Protein 7QPB (pdb70)

Secondary structure (DSSP, 8-state):
---HHHHHHH-EEETT--TT-HHHHHHHHHHHT--HHHHHHHHHHHHS-SSPPTT-GGGG--EEEE-SSS-SSPPEEETTTTEEEE---SSHHHHHHHHHHHHH--/---HHHHHHH-EEETT--TTSHHHHHHHHHHHT--HHHHHHHHHHHHS-SSPPTT-GGGG--EEEE-SSS-SSPPEEEGGGTEEEE---S-HHHHHHHHHHHHHH-/---HHHHHHH-EEETT--TT-HHHHHHHHHHHT--HHHHHHHHHHHHS-SSPPTT-GGGG--EEE---SS-SSPPEEEGGGTEEE----S-HHHHHHHHHHHHS--/--HHHHHHT-EEETT--TTSHHHHHHHHHHHT--HHHHHHHHHHHSS-SS--TT-GGGG--EEE--SSS-SSPPEEEGGGTEEE----SSHHHHHHHHHHHHT-/---HHHHH-/---HHHHH-

InterPro domains:
  IPR000569 HECT domain [PF00632] (576-874)
  IPR000569 HECT domain [PS50237] (547-875)
  IPR000569 HECT domain [SM00119] (545-875)
  IPR000569 HECT domain [cd00078] (523-873)
  IPR017134 Ubiquitin-protein ligase E3A [PIRSF037201] (8-875)
  IPR032353 Ubiquitin-protein ligase E3A, N-terminal zinc-binding domain [PF16558] (29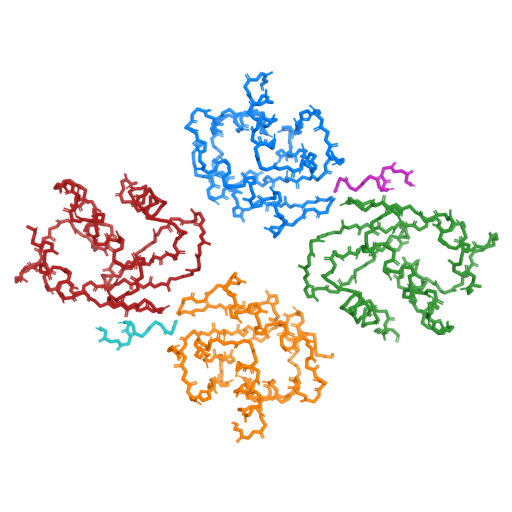-83)
  IPR035983 HECT, E3 ligase catalytic domain [SSF56204] (521-868)
  IPR042556 Ubiquitin-protein ligase E3A, N-terminal zinc-binding domain superfamily [G3DSA:6.10.130.10] (24-87)
  IPR044611 Ubiquitin-protein ligase E3A/B/C-like [PTHR45700] (105-874)

B-factor: mean 52.79, std 11.31, range [24.96, 97.98]

Organism: Homo sapiens (NCBI:txid9606)

Solvent-accessible surface area: 22764 Å² total

Sequence (440 aa):
NLDFQALEETTEYDGGYTRDSVLIREFWEIVHSFTDEQKRLFLQFTTGTDRAPVGGLGKLKMIIAKNGPDTERLPTSHTCFNVLLLPEYSSKKEKLKERLLKAITYANLDFQALEETTEYDGGYTRDSVLIREFWEIVHSFTDEQKRLFLQFTTGTDRAPVGGLGKLKMIIAKNGPDTERLPTSHTCFNVLLLPEYSSKEKLKERLLKAITYANLDFQALEETTEYDGGYTRDSVLIREFWEIVHSFTDEQKRLFLQFTTGTDRAPVGGLGKLKMIIAKNGPDTERLPTSHTCFNVLLLPEYSSKEKLKERLLKAITYALDFQALEETTEYDGGYTRDSVLIREFWEIVHSFTDEQKRLFLQFTTGTDRAPVGGLGKLKMIIAKNGPDTERLPTSHTCFNVLLLPEYSSKEKLKERLLKAITYGFWRYVYQKGFWRYVYQK

Structure (mmCIF, N/CA/C/O backbone):
data_7QPB
#
_entry.id   7QPB
#
_cell.length_a   149.910
_cell.length_b   59.050
_cell.length_c   67.300
_cell.angle_alpha   90.00
_cell.angle_beta   95.47
_cell.angle_gamma   90.00
#
_symmetry.space_group_name_H-M   'C 1 2 1'
#
loop_
_entity.id
_entity.type
_entity.pdbx_description
1 polymer 'Isoform I of Ubiquitin-protein ligase E3A'
2 polymer 'hybrid foldamer-peptide macrocycle'
3 water water
#
loop_
_atom_site.group_PDB
_atom_site.id
_atom_site.type_symbol
_atom_site.label_atom_id
_atom_site.label_alt_id
_atom_site.label_comp_id
_atom_site.label_asym_id
_atom_site.label_entity_id
_atom_site.label_seq_id
_atom_site.pdbx_PDB_ins_code
_atom_site.Cartn_x
_atom_site.Cartn_y
_atom_site.Cartn_z
_atom_site.occupancy
_atom_site.B_iso_or_equiv
_atom_site.auth_seq_id
_atom_site.auth_comp_id
_atom_site.auth_asym_id
_atom_site.auth_atom_id
_atom_site.pdbx_PDB_model_num
ATOM 1 N N . ASN A 1 3 ? 18.685 6.310 40.060 1.00 66.80 741 ASN A N 1
ATOM 2 C CA . ASN A 1 3 ? 19.155 4.969 39.731 1.00 71.88 741 ASN A CA 1
ATOM 3 C C . ASN A 1 3 ? 19.374 4.816 38.227 1.00 62.87 741 ASN A C 1
ATOM 4 O O . ASN A 1 3 ? 19.429 5.803 37.494 1.00 63.72 741 ASN A O 1
ATOM 9 N N . LEU A 1 4 ? 19.498 3.568 37.773 1.00 65.21 742 LEU A N 1
ATOM 10 C CA . LEU A 1 4 ? 19.769 3.265 36.374 1.00 57.50 742 LEU A CA 1
ATOM 11 C C . LEU A 1 4 ? 18.743 2.318 35.770 1.00 58.63 742 LEU A C 1
ATOM 12 O O . LEU A 1 4 ? 18.920 1.876 34.627 1.00 67.56 742 LEU A O 1
ATOM 17 N N . ASP A 1 5 ? 17.680 1.987 36.504 1.00 53.12 743 ASP A N 1
ATOM 18 C CA . ASP A 1 5 ? 16.632 1.100 36.000 1.00 57.04 743 ASP A CA 1
ATOM 19 C C . ASP A 1 5 ? 15.735 1.904 35.063 1.00 48.14 743 ASP A C 1
ATOM 20 O O . ASP A 1 5 ? 14.628 2.327 35.406 1.00 54.56 743 ASP A O 1
ATOM 25 N N . PHE A 1 6 ? 16.236 2.118 33.847 1.00 45.85 744 PHE A N 1
ATOM 26 C CA . PHE A 1 6 ? 15.511 2.897 32.853 1.00 49.89 744 PHE A CA 1
ATOM 27 C C . PHE A 1 6 ? 14.456 2.084 32.118 1.00 50.14 744 PHE A C 1
ATOM 28 O O . PHE A 1 6 ? 13.642 2.670 31.394 1.00 41.47 744 PHE A O 1
ATOM 36 N N . GLN A 1 7 ? 14.452 0.760 32.279 1.00 45.33 745 GLN A N 1
ATOM 37 C CA . GLN A 1 7 ? 13.352 -0.036 31.747 1.00 49.68 745 GLN A CA 1
ATOM 38 C C . GLN A 1 7 ? 12.065 0.233 32.516 1.00 46.16 745 GLN A C 1
ATOM 39 O O . GLN A 1 7 ? 10.995 0.375 31.914 1.00 47.47 745 GLN A O 1
ATOM 45 N N . ALA A 1 8 ? 12.150 0.310 33.847 1.00 48.95 746 ALA A N 1
ATOM 46 C CA . ALA A 1 8 ? 10.975 0.643 34.646 1.00 49.81 746 ALA A CA 1
ATOM 47 C C . ALA A 1 8 ? 10.486 2.054 34.343 1.00 48.21 746 ALA A C 1
ATOM 48 O O . ALA A 1 8 ? 9.279 2.321 34.373 1.00 55.36 746 ALA A O 1
ATOM 50 N N . LEU A 1 9 ? 11.411 2.972 34.052 1.00 50.89 747 LEU A N 1
ATOM 51 C CA . LEU A 1 9 ? 11.022 4.314 33.631 1.00 46.79 747 LEU A CA 1
ATOM 52 C C . LEU A 1 9 ? 10.245 4.272 32.322 1.00 38.12 747 LEU A C 1
ATOM 53 O O . LEU A 1 9 ? 9.231 4.964 32.166 1.00 42.52 747 LEU A O 1
ATOM 58 N N . GLU A 1 10 ? 10.705 3.454 31.372 1.00 39.22 748 GLU A N 1
ATOM 59 C CA . GLU A 1 10 ? 10.033 3.333 30.084 1.00 42.12 748 GLU A CA 1
ATOM 60 C C . GLU A 1 10 ? 8.673 2.659 30.215 1.00 47.07 748 GLU A C 1
ATOM 61 O O . GLU A 1 10 ? 7.759 2.950 29.434 1.00 50.34 748 GLU A O 1
ATOM 67 N N . GLU A 1 11 ? 8.513 1.777 31.204 1.00 45.17 749 GLU A N 1
ATOM 68 C CA . GLU A 1 11 ? 7.272 1.021 31.334 1.00 43.68 749 GLU A CA 1
ATOM 69 C C . GLU A 1 11 ? 6.110 1.895 31.792 1.00 48.54 749 GLU A C 1
ATOM 70 O O . GLU A 1 11 ? 4.951 1.579 31.500 1.00 51.81 749 GLU A O 1
ATOM 72 N N . THR A 1 12 ? 6.387 2.984 32.507 1.00 50.69 750 THR A N 1
ATOM 73 C CA . THR A 1 12 ? 5.342 3.863 33.014 1.00 44.58 750 THR A CA 1
ATOM 74 C C . THR A 1 12 ? 5.327 5.227 32.338 1.00 46.79 750 THR A C 1
ATOM 75 O O . THR A 1 12 ? 4.545 6.095 32.741 1.00 41.75 750 THR A O 1
ATOM 79 N N . THR A 1 13 ? 6.160 5.438 31.323 1.00 43.83 751 THR A N 1
ATOM 80 C CA . THR A 1 13 ? 6.191 6.717 30.628 1.00 37.34 751 THR A CA 1
ATOM 81 C C . THR A 1 13 ? 4.928 6.895 29.793 1.00 43.32 751 THR A C 1
ATOM 82 O O . THR A 1 13 ? 4.420 5.942 29.196 1.00 41.13 751 THR A O 1
ATOM 86 N N . GLU A 1 14 ? 4.408 8.121 29.772 1.00 47.12 752 GLU A N 1
ATOM 87 C CA . GLU A 1 14 ? 3.245 8.473 28.972 1.00 50.13 752 GLU A CA 1
ATOM 88 C C . GLU A 1 14 ? 3.624 9.526 27.937 1.00 42.80 752 GLU A C 1
ATOM 89 O O . GLU A 1 14 ? 4.605 10.257 28.089 1.00 36.86 752 GLU A O 1
ATOM 95 N N . TYR A 1 15 ? 2.828 9.594 26.873 1.00 48.80 753 TYR A N 1
ATOM 96 C CA . TYR A 1 15 ? 3.157 10.398 25.706 1.00 44.59 753 TYR A CA 1
ATOM 97 C C . TYR A 1 15 ? 1.976 11.283 25.339 1.00 43.97 753 TYR A C 1
ATOM 98 O O . TYR A 1 15 ? 0.818 10.904 25.543 1.00 41.72 753 TYR A O 1
ATOM 107 N N . ASP A 1 16 ? 2.275 12.463 24.797 1.00 45.78 754 ASP A N 1
ATOM 108 C CA . ASP A 1 16 ? 1.251 13.453 24.498 1.00 43.20 754 ASP A CA 1
ATOM 109 C C . ASP A 1 16 ? 1.695 14.290 23.305 1.00 43.57 754 ASP A C 1
ATOM 110 O O . ASP A 1 16 ? 2.820 14.165 22.813 1.00 40.65 754 ASP A O 1
ATOM 115 N N . GLY A 1 17 ? 0.791 15.151 22.841 1.00 42.64 755 GLY A N 1
ATOM 116 C CA . GLY A 1 17 ? 1.111 16.082 21.777 1.00 35.50 755 GLY A CA 1
ATOM 117 C C . GLY A 1 17 ? 1.256 15.461 20.409 1.00 34.79 755 GLY A C 1
ATOM 118 O O . GLY A 1 17 ? 1.687 16.140 19.473 1.00 35.84 755 GLY A O 1
ATOM 119 N N . GLY A 1 18 ? 0.901 14.190 20.258 1.00 41.93 756 GLY A N 1
ATOM 120 C CA . GLY A 1 18 ? 1.079 13.475 19.007 1.00 36.39 756 GLY A CA 1
ATOM 121 C C . GLY A 1 18 ? 2.035 12.305 19.084 1.00 43.10 756 GLY A C 1
ATOM 122 O O . GLY A 1 18 ? 2.106 11.519 18.127 1.00 47.96 756 GLY A O 1
ATOM 123 N N . TYR A 1 19 ? 2.780 12.158 20.176 1.00 42.49 757 TYR A N 1
ATOM 124 C CA . TYR A 1 19 ? 3.634 10.996 20.367 1.00 42.99 757 TYR A CA 1
ATOM 125 C C . TYR A 1 19 ? 2.827 9.824 20.910 1.00 41.73 757 TYR A C 1
ATOM 126 O O . TYR A 1 19 ? 1.843 10.000 21.634 1.00 45.14 757 TYR A O 1
ATOM 135 N N . THR A 1 20 ? 3.253 8.616 20.546 1.00 41.18 758 THR A N 1
ATOM 136 C CA . THR A 1 20 ? 2.846 7.396 21.230 1.00 42.11 758 THR A CA 1
ATOM 137 C C . THR A 1 20 ? 4.082 6.522 21.397 1.00 40.25 758 THR A C 1
ATOM 138 O O . THR A 1 20 ? 5.192 6.899 21.007 1.00 42.51 758 THR A O 1
ATOM 142 N N . ARG A 1 21 ? 3.886 5.339 21.979 1.00 41.74 759 ARG A N 1
ATOM 143 C CA . ARG A 1 21 ? 4.993 4.408 22.161 1.00 39.86 759 ARG A CA 1
ATOM 144 C C . ARG A 1 21 ? 5.525 3.874 20.838 1.00 41.51 759 ARG A C 1
ATOM 145 O O . ARG A 1 21 ? 6.636 3.336 20.803 1.00 40.80 759 ARG A O 1
ATOM 153 N N . ASP A 1 22 ? 4.764 4.010 19.755 1.00 46.91 760 ASP A N 1
ATOM 154 C CA . ASP A 1 22 ? 5.166 3.504 18.451 1.00 40.29 760 ASP A CA 1
ATOM 155 C C . ASP A 1 22 ? 5.713 4.585 17.531 1.00 49.10 760 ASP A C 1
ATOM 156 O O . ASP A 1 22 ? 6.031 4.289 16.375 1.00 47.31 760 ASP A O 1
ATOM 161 N N . SER A 1 23 ? 5.825 5.823 18.005 1.00 37.78 761 SER A N 1
ATOM 162 C CA . SER A 1 23 ? 6.433 6.869 17.196 1.00 40.67 761 SER A CA 1
ATOM 163 C C . SER A 1 23 ? 7.904 6.556 16.958 1.00 42.84 761 SER A C 1
ATOM 164 O O . SER A 1 23 ? 8.587 6.007 17.827 1.00 44.94 761 SER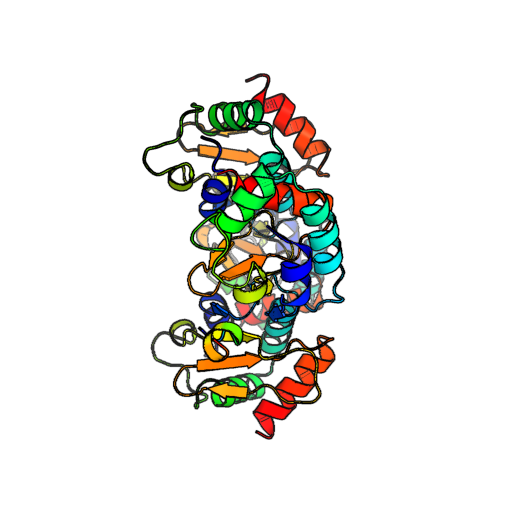 A O 1
ATOM 167 N N . VAL A 1 24 ? 8.390 6.901 15.764 1.00 46.65 762 VAL A N 1
ATOM 168 C CA . VAL A 1 24 ? 9.768 6.578 15.397 1.00 49.57 762 VAL A CA 1
ATOM 169 C C . VAL A 1 24 ? 10.748 7.280 16.331 1.00 46.43 762 VAL A C 1
ATOM 170 O O . VAL A 1 24 ? 11.690 6.666 16.847 1.00 52.71 762 VAL A O 1
ATOM 174 N N . LEU A 1 25 ? 10.531 8.575 16.577 1.00 41.11 763 LEU A N 1
ATOM 175 C CA . LEU A 1 25 ? 11.433 9.328 17.444 1.00 47.72 763 LEU A CA 1
ATOM 176 C C . LEU A 1 25 ? 11.377 8.841 18.886 1.00 49.71 763 LEU A C 1
ATOM 177 O O . LEU A 1 25 ? 12.367 8.964 19.619 1.00 47.91 763 LEU A O 1
ATOM 182 N N . ILE A 1 26 ? 10.238 8.293 19.313 1.00 38.37 764 ILE A N 1
ATOM 183 C CA . ILE A 1 26 ? 10.120 7.807 20.683 1.00 43.39 764 ILE A CA 1
ATOM 184 C C . ILE A 1 26 ? 10.938 6.537 20.874 1.00 40.97 764 ILE A C 1
ATOM 185 O O . ILE A 1 26 ? 11.656 6.389 21.872 1.00 46.50 764 ILE A O 1
ATOM 190 N N . ARG A 1 27 ? 10.846 5.600 19.926 1.00 41.92 765 ARG A N 1
ATOM 191 C CA . ARG A 1 27 ? 11.672 4.400 20.002 1.00 43.22 765 ARG A CA 1
ATOM 192 C C . ARG A 1 27 ? 13.150 4.728 19.833 1.00 46.44 765 ARG A C 1
ATOM 193 O O . ARG A 1 27 ? 14.002 4.066 20.434 1.00 44.42 765 ARG A O 1
ATOM 201 N N . GLU A 1 28 ? 13.475 5.744 19.029 1.00 37.03 766 GLU A N 1
ATOM 202 C CA . GLU A 1 28 ? 14.861 6.192 18.932 1.00 45.20 766 GLU A CA 1
ATOM 203 C C . GLU A 1 28 ? 15.326 6.822 20.239 1.00 42.94 766 GLU A C 1
ATOM 204 O O . GLU A 1 28 ? 16.487 6.661 20.632 1.00 50.62 766 GLU A O 1
ATOM 210 N N . PHE A 1 29 ? 14.434 7.545 20.921 1.00 45.52 767 PHE A N 1
ATOM 211 C CA . PHE A 1 29 ? 14.764 8.109 22.227 1.00 45.80 767 PHE A CA 1
ATOM 212 C C . PHE A 1 29 ? 15.179 7.017 23.203 1.00 44.95 767 PHE A C 1
ATOM 213 O O . PHE A 1 29 ? 16.195 7.138 23.899 1.00 41.56 767 PHE A O 1
ATOM 221 N N . TRP A 1 30 ? 14.399 5.935 23.265 1.00 42.83 768 TRP A N 1
ATOM 222 C CA . TRP A 1 30 ? 14.664 4.887 24.241 1.00 46.66 768 TRP A CA 1
ATOM 223 C C . TRP A 1 30 ? 15.921 4.100 23.901 1.00 44.91 768 TRP A C 1
ATOM 224 O O . TRP A 1 30 ? 16.632 3.658 24.808 1.00 42.76 768 TRP A O 1
ATOM 235 N N . GLU A 1 31 ? 16.215 3.919 22.612 1.00 41.12 769 GLU A N 1
ATOM 236 C CA . GLU A 1 31 ? 17.497 3.333 22.235 1.00 49.84 769 GLU A CA 1
ATOM 237 C C . GLU A 1 31 ? 18.654 4.198 22.720 1.00 47.26 769 GLU A C 1
ATOM 238 O O . GLU A 1 31 ? 19.674 3.680 23.190 1.00 52.45 769 GLU A O 1
ATOM 244 N N . ILE A 1 32 ? 18.505 5.521 22.631 1.00 50.41 770 ILE A N 1
ATOM 245 C CA . ILE A 1 32 ? 19.590 6.425 23.005 1.00 46.77 770 ILE A CA 1
ATOM 246 C C . ILE A 1 32 ? 19.837 6.376 24.509 1.00 52.89 770 ILE A C 1
ATOM 247 O O . ILE A 1 32 ? 20.973 6.199 24.964 1.00 56.10 770 ILE A O 1
ATOM 252 N N . VAL A 1 33 ? 18.774 6.530 25.304 1.00 45.60 771 VAL A N 1
ATOM 253 C CA . VAL A 1 33 ? 18.943 6.614 26.752 1.00 45.51 771 VAL A CA 1
ATOM 254 C C . VAL A 1 33 ? 19.285 5.254 27.348 1.00 40.87 771 VAL A C 1
ATOM 255 O O . VAL A 1 33 ? 19.918 5.178 28.408 1.00 49.36 771 VAL A O 1
ATOM 259 N N . HIS A 1 34 ? 18.868 4.162 26.702 1.00 53.07 772 HIS A N 1
ATOM 260 C CA . HIS A 1 34 ? 19.261 2.845 27.190 1.00 54.45 772 HIS A CA 1
ATOM 261 C C . HIS A 1 34 ? 20.735 2.566 26.936 1.00 55.40 772 HIS A C 1
ATOM 262 O O . HIS A 1 34 ? 21.325 1.734 27.633 1.00 55.75 772 HIS A O 1
ATOM 269 N N . SER A 1 35 ? 21.337 3.242 25.961 1.00 51.86 773 SER A N 1
ATOM 270 C CA . SER A 1 35 ? 22.773 3.182 25.738 1.00 53.60 773 SER A CA 1
ATOM 271 C C . SER A 1 35 ? 23.526 4.277 26.480 1.00 55.25 773 SER A C 1
ATOM 272 O O . SER A 1 35 ? 24.747 4.383 26.327 1.00 52.20 773 SER A O 1
ATOM 275 N N . PHE A 1 36 ? 22.828 5.096 27.265 1.00 53.05 774 PHE A N 1
ATOM 276 C CA . PHE A 1 36 ? 23.484 6.129 28.053 1.00 48.21 774 PHE A CA 1
ATOM 277 C C . PHE A 1 36 ? 24.448 5.502 29.052 1.00 47.46 774 PHE A C 1
ATOM 278 O O . PHE A 1 36 ? 24.209 4.412 29.579 1.00 58.42 774 PHE A O 1
ATOM 286 N N . THR A 1 37 ? 25.548 6.202 29.312 1.00 43.29 775 THR A N 1
ATOM 287 C CA . THR A 1 37 ? 26.405 5.826 30.421 1.00 47.96 775 THR A CA 1
ATOM 288 C C . THR A 1 37 ? 25.696 6.126 31.741 1.00 48.75 775 THR A C 1
ATOM 289 O O . THR A 1 37 ? 24.672 6.814 31.785 1.00 56.19 775 THR A O 1
ATOM 293 N N . ASP A 1 38 ? 26.250 5.590 32.832 1.00 53.17 776 ASP A N 1
ATOM 294 C CA . ASP A 1 38 ? 25.671 5.846 34.148 1.00 51.26 776 ASP A CA 1
ATOM 295 C C . ASP A 1 38 ? 25.639 7.338 34.451 1.00 58.01 776 ASP A C 1
ATOM 296 O O . ASP A 1 38 ? 24.666 7.844 35.023 1.00 54.77 776 ASP A O 1
ATOM 301 N N . GLU A 1 39 ? 26.695 8.059 34.069 1.00 51.91 777 GLU A N 1
ATOM 302 C CA . GLU A 1 39 ? 26.719 9.503 34.272 1.00 56.13 777 GLU A CA 1
ATOM 303 C C . GLU A 1 39 ? 25.631 10.191 33.457 1.00 47.20 777 GLU A C 1
ATOM 304 O O . GLU A 1 39 ? 24.955 11.101 33.952 1.00 44.73 777 GLU A O 1
ATOM 310 N N . GLN A 1 40 ? 25.441 9.765 32.207 1.00 44.17 778 GLN A N 1
ATOM 311 C CA . GLN A 1 40 ? 24.434 10.392 31.359 1.00 44.37 778 GLN A CA 1
ATOM 312 C C . GLN A 1 40 ? 23.021 10.072 31.830 1.00 45.69 778 GLN A C 1
ATOM 313 O O . GLN A 1 40 ? 22.123 10.910 31.696 1.00 45.07 778 GLN A O 1
ATOM 319 N N . LYS A 1 41 ? 22.804 8.874 32.380 1.00 45.73 779 LYS A N 1
ATOM 320 C CA . LYS A 1 41 ? 21.499 8.556 32.952 1.00 47.98 779 LYS A CA 1
ATOM 321 C C . LYS A 1 41 ? 21.185 9.465 34.134 1.00 52.74 779 LYS A C 1
ATOM 322 O O . LYS A 1 41 ? 20.058 9.958 34.266 1.00 48.16 779 LYS A O 1
ATOM 328 N N . ARG A 1 42 ? 22.169 9.693 35.007 1.00 45.43 780 ARG A N 1
ATOM 329 C CA . ARG A 1 42 ? 21.957 10.578 36.148 1.00 45.49 780 ARG A CA 1
ATOM 330 C C . ARG A 1 42 ? 21.782 12.022 35.698 1.00 45.96 780 ARG A C 1
ATOM 331 O O . ARG A 1 42 ? 20.986 12.767 36.282 1.00 48.39 780 ARG A O 1
ATOM 339 N N . LEU A 1 43 ? 22.520 12.437 34.665 1.00 44.20 781 LEU A N 1
ATOM 340 C CA . LEU A 1 43 ? 22.330 13.776 34.117 1.00 46.52 781 LEU A CA 1
ATOM 341 C C . LEU A 1 43 ? 20.941 13.926 33.510 1.00 48.34 781 LEU A C 1
ATOM 342 O O . LEU A 1 43 ? 20.317 14.988 33.623 1.00 46.85 781 LEU A O 1
ATOM 347 N N . PHE A 1 44 ? 20.440 12.872 32.859 1.00 45.93 782 PHE A N 1
ATOM 348 C CA . PHE A 1 44 ? 19.097 12.928 32.290 1.00 44.04 782 PHE A CA 1
ATOM 349 C C . PHE A 1 44 ? 18.043 13.057 33.381 1.00 39.78 782 PHE A C 1
ATOM 350 O O . PHE A 1 44 ? 17.091 13.833 33.245 1.00 42.08 782 PHE A O 1
ATOM 358 N N . LEU A 1 45 ? 18.191 12.295 34.467 1.00 42.57 783 LEU A N 1
ATOM 359 C CA . LEU A 1 45 ? 17.240 12.386 35.570 1.00 45.00 783 LEU A CA 1
ATOM 360 C C . LEU A 1 45 ? 17.254 13.779 36.187 1.00 45.61 783 LEU A C 1
ATOM 361 O O . LEU A 1 45 ? 16.198 14.372 36.437 1.00 42.63 783 LEU A O 1
ATOM 366 N N . GLN A 1 46 ? 18.451 14.318 36.436 1.00 41.71 784 GLN A N 1
ATOM 367 C CA . GLN A 1 46 ? 18.563 15.661 36.997 1.00 42.45 784 GLN A CA 1
ATOM 368 C C . GLN A 1 46 ? 17.961 16.708 36.069 1.00 46.52 784 GLN A C 1
ATOM 369 O O . GLN A 1 46 ? 17.405 17.709 36.537 1.00 44.68 784 GLN A O 1
ATOM 375 N N . PHE A 1 47 ? 18.053 16.492 34.756 1.00 41.13 785 PHE A N 1
ATOM 376 C CA . PHE A 1 47 ? 17.492 17.437 33.798 1.00 40.43 785 PHE A CA 1
ATOM 377 C C . PHE A 1 47 ? 15.977 17.324 33.702 1.00 46.86 785 PHE A C 1
ATOM 378 O O . PHE A 1 47 ? 15.296 18.336 33.499 1.00 37.18 785 PHE A O 1
ATOM 386 N N . THR A 1 48 ? 15.437 16.115 33.836 1.00 48.20 786 THR A N 1
ATOM 387 C CA . THR A 1 48 ? 14.019 15.869 33.615 1.00 40.57 786 THR A CA 1
ATOM 388 C C . THR A 1 48 ? 13.196 15.897 34.895 1.00 44.22 786 THR A C 1
ATOM 389 O O . THR A 1 48 ? 12.024 16.286 34.856 1.00 45.71 786 THR A O 1
ATOM 393 N N . THR A 1 49 ? 13.780 15.508 36.028 1.00 44.38 787 THR A N 1
ATOM 394 C CA . THR A 1 49 ? 13.054 15.429 37.285 1.00 43.30 787 THR A CA 1
ATOM 395 C C . THR A 1 49 ? 13.577 16.370 38.360 1.00 42.45 787 THR A C 1
ATOM 396 O O . THR A 1 49 ? 12.956 16.466 39.424 1.00 49.82 787 THR A O 1
ATOM 400 N N . GLY A 1 50 ? 14.685 17.067 38.119 1.00 50.91 788 GLY A N 1
ATOM 401 C CA . GLY A 1 50 ? 15.288 17.918 39.120 1.00 44.80 788 GLY A CA 1
ATOM 402 C C . GLY A 1 50 ? 16.262 17.220 40.042 1.00 47.50 788 GLY A C 1
ATOM 403 O O . GLY A 1 50 ? 16.945 17.896 40.819 1.00 60.19 788 GLY A O 1
ATOM 404 N N . THR A 1 51 ? 16.351 15.895 39.980 1.00 49.04 789 THR A N 1
ATOM 405 C CA . THR A 1 51 ? 17.250 15.144 40.841 1.00 49.26 789 THR A CA 1
ATOM 406 C C . THR A 1 51 ? 17.706 13.893 40.108 1.00 52.44 789 THR A C 1
ATOM 407 O O . THR A 1 51 ? 17.022 13.400 39.207 1.00 44.05 789 THR A O 1
ATOM 411 N N . ASP A 1 52 ? 18.875 13.390 40.493 1.00 55.79 790 ASP A N 1
ATOM 412 C CA . ASP A 1 52 ? 19.395 12.145 39.946 1.00 57.23 790 ASP A CA 1
ATOM 413 C C . ASP A 1 52 ? 19.145 10.956 40.861 1.00 61.12 790 ASP A C 1
ATOM 414 O O . ASP A 1 52 ? 19.562 9.841 40.536 1.00 62.41 790 ASP A O 1
ATOM 419 N N . ARG A 1 53 ? 18.478 11.167 41.992 1.00 59.01 791 ARG A N 1
ATOM 420 C CA . ARG A 1 53 ? 18.155 10.081 42.905 1.00 65.17 791 ARG A CA 1
ATOM 421 C C . ARG A 1 53 ? 16.861 9.403 42.478 1.00 67.06 791 ARG A C 1
ATOM 422 O O . ARG A 1 53 ? 15.928 10.055 42.000 1.00 59.95 791 ARG A O 1
ATOM 430 N N . ALA A 1 54 ? 16.811 8.090 42.653 1.00 63.29 792 ALA A N 1
ATOM 431 C CA . ALA A 1 54 ? 15.598 7.366 42.307 1.00 53.50 792 ALA A CA 1
ATOM 432 C C . ALA A 1 54 ? 14.564 7.515 43.420 1.00 61.18 792 ALA A C 1
ATOM 433 O O . ALA A 1 54 ? 14.921 7.539 44.600 1.00 56.15 792 ALA A O 1
ATOM 435 N N . PRO A 1 55 ? 13.285 7.621 43.076 1.00 60.49 793 PRO A N 1
ATOM 436 C CA . PRO A 1 55 ? 12.252 7.680 44.112 1.00 51.74 793 PRO A CA 1
ATOM 437 C C . PRO A 1 55 ? 12.111 6.340 44.812 1.00 57.56 793 PRO A C 1
ATOM 438 O O . PRO A 1 55 ? 12.611 5.309 44.356 1.00 56.93 793 PRO A O 1
ATOM 442 N N . VAL A 1 56 ? 11.426 6.372 45.955 1.00 58.63 794 VAL A N 1
ATOM 443 C CA . VAL A 1 56 ? 11.079 5.135 46.644 1.00 64.89 794 VAL A CA 1
ATOM 444 C C . VAL A 1 56 ? 10.130 4.343 45.759 1.00 62.40 794 VAL A C 1
ATOM 445 O O . VAL A 1 56 ? 9.020 4.796 45.451 1.00 59.95 794 VAL A O 1
ATOM 449 N N . GLY A 1 57 ? 10.573 3.162 45.335 1.00 62.56 795 GLY A N 1
ATOM 450 C CA . GLY A 1 57 ? 9.834 2.350 44.397 1.00 52.07 795 GLY A CA 1
ATOM 451 C C . GLY A 1 57 ? 10.400 2.312 42.994 1.00 50.12 795 GLY A C 1
ATOM 452 O O . GLY A 1 57 ? 9.772 1.719 42.110 1.00 52.53 795 GLY A O 1
ATOM 453 N N . GLY A 1 58 ? 11.555 2.928 42.760 1.00 54.89 796 GLY A N 1
ATOM 454 C CA . GLY A 1 58 ? 12.189 2.904 41.460 1.00 48.44 796 GLY A CA 1
ATOM 455 C C . GLY A 1 58 ? 11.737 4.036 40.554 1.00 43.85 796 GLY A C 1
ATOM 456 O O . GLY A 1 58 ? 10.822 4.806 40.856 1.00 43.78 796 GLY A O 1
ATOM 457 N N . LEU A 1 59 ? 12.404 4.122 39.400 1.00 42.11 797 LEU A N 1
ATOM 458 C CA . LEU A 1 59 ? 12.122 5.183 38.441 1.00 43.95 797 LEU A CA 1
ATOM 459 C C . LEU A 1 59 ? 10.726 5.077 37.843 1.00 48.98 797 LEU A C 1
ATOM 460 O O . LEU A 1 59 ? 10.237 6.056 37.270 1.00 44.42 797 LEU A O 1
ATOM 465 N N . GLY A 1 60 ? 10.077 3.915 37.953 1.00 45.31 798 GLY A N 1
ATOM 466 C CA . GLY A 1 60 ? 8.726 3.784 37.437 1.00 42.03 798 GLY A CA 1
ATOM 467 C C . GLY A 1 60 ? 7.735 4.695 38.132 1.00 49.68 798 GLY A C 1
ATOM 468 O O . GLY A 1 60 ? 6.712 5.067 37.548 1.00 51.66 798 GLY A O 1
ATOM 469 N N . LYS A 1 61 ? 8.020 5.070 39.381 1.00 49.99 799 LYS A N 1
ATOM 470 C CA . LYS A 1 61 ? 7.155 5.981 40.121 1.00 51.56 799 LYS A CA 1
ATOM 471 C C . LYS A 1 61 ? 7.274 7.424 39.651 1.00 48.59 799 LYS A C 1
ATOM 472 O O . LYS A 1 61 ? 6.464 8.259 40.068 1.00 46.67 799 LYS A O 1
ATOM 478 N N . LEU A 1 62 ? 8.261 7.736 38.807 1.00 44.18 800 LEU A N 1
ATOM 479 C CA . LEU A 1 62 ? 8.409 9.100 38.314 1.00 49.96 800 LEU A CA 1
ATOM 480 C C . LEU A 1 62 ? 7.227 9.522 37.452 1.00 49.33 800 LEU A C 1
ATOM 481 O O . LEU A 1 62 ? 6.857 10.702 37.447 1.00 53.31 800 LEU A O 1
ATOM 486 N N . LYS A 1 63 ? 6.628 8.582 36.720 1.00 47.85 801 LYS A N 1
ATOM 487 C CA . LYS A 1 63 ? 5.526 8.870 35.803 1.00 41.30 801 LYS A CA 1
ATOM 488 C C . LYS A 1 63 ? 5.928 9.934 34.781 1.00 45.24 801 LYS A C 1
ATOM 489 O O . LYS A 1 63 ? 5.255 10.951 34.607 1.00 43.26 801 LYS A O 1
ATOM 495 N N . MET A 1 64 ? 7.046 9.688 34.101 1.00 47.45 802 MET A N 1
ATOM 496 C CA . MET A 1 64 ? 7.554 10.644 33.128 1.00 47.66 802 MET A CA 1
ATOM 497 C C . MET A 1 64 ? 6.579 10.799 31.967 1.00 39.87 802 MET A C 1
ATOM 498 O O . MET A 1 64 ? 5.896 9.854 31.565 1.00 45.90 802 MET A O 1
ATOM 503 N N . ILE A 1 65 ? 6.509 12.017 31.436 1.00 34.64 803 ILE A N 1
ATOM 504 C CA . ILE A 1 65 ? 5.710 12.328 30.258 1.00 41.68 803 ILE A CA 1
ATOM 505 C C . ILE A 1 65 ? 6.632 12.927 29.207 1.00 32.76 803 ILE A C 1
ATOM 506 O O . ILE A 1 65 ? 7.404 13.845 29.504 1.00 30.68 803 ILE A O 1
ATOM 511 N N . ILE A 1 66 ? 6.560 12.399 27.990 1.00 36.03 804 ILE A N 1
ATOM 512 C CA . ILE A 1 66 ? 7.251 12.964 26.837 1.00 38.48 804 ILE A CA 1
ATOM 513 C C . ILE A 1 66 ? 6.188 13.568 25.930 1.00 40.51 804 ILE A C 1
ATOM 514 O O . ILE A 1 66 ? 5.387 12.844 25.327 1.00 40.02 804 ILE A O 1
ATOM 519 N N . ALA A 1 67 ? 6.174 14.894 25.839 1.00 43.69 805 ALA A N 1
ATOM 520 C CA . ALA A 1 67 ? 5.225 15.616 25.008 1.00 41.91 805 ALA A CA 1
ATOM 521 C C . ALA A 1 67 ? 5.945 16.253 23.827 1.00 38.33 805 ALA A C 1
ATOM 522 O O . ALA A 1 67 ? 7.104 16.664 23.935 1.00 40.67 805 ALA A O 1
ATOM 524 N N . LYS A 1 68 ? 5.253 16.326 22.693 1.00 41.12 806 LYS A N 1
ATOM 525 C CA . LYS A 1 68 ? 5.835 16.922 21.500 1.00 41.68 806 LYS A CA 1
ATOM 526 C C . LYS A 1 68 ? 5.823 18.441 21.617 1.00 42.79 806 LYS A C 1
ATOM 527 O O . LYS A 1 68 ? 4.772 19.048 21.843 1.00 44.19 806 LYS A O 1
ATOM 533 N N . ASN A 1 69 ? 6.992 19.050 21.456 1.00 43.26 807 ASN A N 1
ATOM 534 C CA . ASN A 1 69 ? 7.179 20.486 21.642 1.00 41.61 807 ASN A CA 1
ATOM 535 C C . ASN A 1 69 ? 7.688 21.094 20.336 1.00 46.67 807 ASN A C 1
ATOM 536 O O . ASN A 1 69 ? 8.859 21.469 20.223 1.00 45.04 807 ASN A O 1
ATOM 541 N N . GLY A 1 70 ? 6.803 21.194 19.348 1.00 37.38 808 GLY A N 1
ATOM 542 C CA . GLY A 1 70 ? 7.131 21.833 18.097 1.00 42.08 808 GLY A CA 1
ATOM 543 C C . GLY A 1 70 ? 7.800 20.900 17.107 1.00 55.01 808 GLY A C 1
ATOM 544 O O . GLY A 1 70 ? 8.122 19.748 17.415 1.00 43.80 808 GLY A O 1
ATOM 545 N N . PRO A 1 71 ? 8.021 21.390 15.884 1.00 44.99 809 PRO A N 1
ATOM 546 C CA . PRO A 1 71 ? 8.640 20.549 14.850 1.00 46.61 809 PRO A CA 1
ATOM 547 C C . PRO A 1 71 ? 10.157 20.521 14.951 1.00 49.63 809 PRO A C 1
ATOM 548 O O . PRO A 1 71 ? 10.726 20.967 15.953 1.00 46.79 809 PRO A O 1
ATOM 552 N N . ASP A 1 72 ? 10.816 19.998 13.914 1.00 50.52 810 ASP A N 1
ATOM 553 C CA . ASP A 1 72 ? 12.273 19.941 13.891 1.00 49.44 810 ASP A CA 1
ATOM 554 C C . ASP A 1 72 ? 12.869 21.331 14.063 1.00 47.05 810 ASP A C 1
ATOM 555 O O . ASP A 1 72 ? 12.369 22.315 13.512 1.00 46.67 810 ASP A O 1
ATOM 560 N N . THR A 1 73 ? 13.946 21.399 14.837 1.00 46.74 811 THR A N 1
ATOM 561 C CA . THR A 1 73 ? 14.570 22.661 15.208 1.00 43.49 811 THR A CA 1
ATOM 562 C C . THR A 1 73 ? 15.949 22.344 15.764 1.00 43.73 811 THR A C 1
ATOM 563 O O . THR A 1 73 ? 16.270 21.190 16.060 1.00 43.19 811 THR A O 1
ATOM 567 N N . GLU A 1 74 ? 16.769 23.383 15.887 1.00 51.98 812 GLU A N 1
ATOM 568 C CA . GLU A 1 74 ? 18.049 23.277 16.569 1.00 58.47 812 GLU A CA 1
ATOM 569 C C . GLU A 1 74 ? 17.960 23.713 18.024 1.00 54.06 812 GLU A C 1
ATOM 570 O O . GLU A 1 74 ? 18.975 23.701 18.727 1.00 55.42 812 GLU A O 1
ATOM 576 N N . ARG A 1 75 ? 16.773 24.101 18.484 1.00 45.63 813 ARG A N 1
ATOM 577 C CA . ARG A 1 75 ? 16.558 24.333 19.903 1.00 49.99 813 ARG A CA 1
ATOM 578 C C . ARG A 1 75 ? 16.686 23.024 20.671 1.00 50.71 813 ARG A C 1
ATOM 579 O O . ARG A 1 75 ? 16.488 21.934 20.128 1.00 45.30 813 ARG A O 1
ATOM 587 N N . LEU A 1 76 ? 17.018 23.140 21.941 1.00 42.84 814 LEU A N 1
ATOM 588 C CA . LEU A 1 76 ? 17.194 21.973 22.788 1.00 42.46 814 LEU A CA 1
ATOM 589 C C . LEU A 1 76 ? 15.867 21.545 23.395 1.00 45.38 814 LEU A C 1
ATOM 590 O O . LEU A 1 76 ? 14.933 22.345 23.501 1.00 45.20 814 LEU A O 1
ATOM 595 N N . PRO A 1 77 ? 15.743 20.281 23.796 1.00 43.18 815 PRO A N 1
ATOM 596 C CA . PRO A 1 77 ? 14.561 19.880 24.562 1.00 47.05 815 PRO A CA 1
ATOM 597 C C . PRO A 1 77 ? 14.560 20.559 25.921 1.00 45.22 815 PRO A C 1
ATOM 598 O O . PRO A 1 77 ? 15.612 20.850 26.495 1.00 43.94 815 PRO A O 1
ATOM 602 N N . THR A 1 78 ? 13.365 20.829 26.426 1.00 41.86 816 THR A N 1
ATOM 603 C CA . THR A 1 78 ? 13.187 21.425 27.742 1.00 38.81 816 THR A CA 1
ATOM 604 C C . THR A 1 78 ? 12.464 20.436 28.649 1.00 41.16 816 THR A C 1
ATOM 605 O O . THR A 1 78 ? 12.150 19.309 28.257 1.00 37.52 816 THR A O 1
ATOM 609 N N . SER A 1 79 ? 12.200 20.867 29.878 1.00 38.41 817 SER A N 1
ATOM 610 C CA . SER A 1 79 ? 11.530 19.995 30.828 1.00 37.10 817 SER A CA 1
ATOM 611 C C . SER A 1 79 ? 10.848 20.835 31.893 1.00 39.24 817 SER A C 1
ATOM 612 O O . SER A 1 79 ? 11.234 21.977 32.158 1.00 38.81 817 SER A O 1
ATOM 615 N N . HIS A 1 80 ? 9.885 20.238 32.549 1.00 39.66 818 HIS A N 1
ATOM 616 C CA . HIS A 1 80 ? 9.243 20.835 33.686 1.00 35.69 818 HIS A CA 1
ATOM 617 C C . HIS A 1 80 ? 9.584 19.833 34.754 1.00 40.40 818 HIS A C 1
ATOM 618 O O . HIS A 1 80 ? 8.971 18.835 34.850 1.00 45.56 818 HIS A O 1
ATOM 625 N N . THR A 1 81 ? 10.581 20.114 35.551 1.00 38.30 819 THR A N 1
ATOM 626 C CA . THR A 1 81 ? 11.069 19.188 36.567 1.00 35.16 819 THR A CA 1
ATOM 627 C C . THR A 1 81 ? 10.100 19.024 37.730 1.00 43.76 819 THR A C 1
ATOM 628 O O . THR A 1 81 ? 10.172 18.014 38.438 1.00 41.54 819 THR A O 1
ATOM 632 N N . CYS A 1 82 ? 9.198 19.985 37.949 1.00 35.59 820 CYS A N 1
ATOM 633 C CA . CYS A 1 82 ? 8.203 19.828 39.003 1.00 41.21 820 CYS A CA 1
ATOM 634 C C . CYS A 1 82 ? 7.217 18.710 38.700 1.00 42.67 820 CYS A C 1
ATOM 635 O O . CYS A 1 82 ? 6.517 18.259 39.613 1.00 34.82 820 CYS A O 1
ATOM 638 N N . PHE A 1 83 ? 7.147 18.262 37.446 1.00 36.33 821 PHE A N 1
ATOM 639 C CA . PHE A 1 83 ? 6.161 17.258 37.071 1.00 37.15 821 PHE A CA 1
ATOM 640 C C . PHE A 1 83 ? 6.739 16.179 36.158 1.00 41.80 821 PHE A C 1
ATOM 641 O O . PHE A 1 83 ? 5.971 15.438 35.527 1.00 43.24 821 PHE A O 1
ATOM 649 N N . ASN A 1 84 ? 8.065 16.077 36.071 1.00 43.82 822 ASN A N 1
ATOM 650 C CA . ASN A 1 84 ? 8.731 15.024 35.305 1.00 38.66 822 ASN A CA 1
ATOM 651 C C . ASN A 1 84 ? 8.269 15.012 33.850 1.00 39.80 822 ASN A C 1
ATOM 652 O O . ASN A 1 84 ? 8.056 13.954 33.255 1.00 38.13 822 ASN A O 1
ATOM 657 N N . VAL A 1 85 ? 8.108 16.198 33.275 1.00 39.86 823 VAL A N 1
ATOM 658 C CA . VAL A 1 85 ? 7.647 16.352 31.901 1.00 35.42 823 VAL A CA 1
ATOM 659 C C . VAL A 1 85 ? 8.848 16.675 31.025 1.00 44.03 823 VAL A C 1
ATOM 660 O O . VAL A 1 85 ? 9.561 17.654 31.274 1.00 40.18 823 VAL A O 1
ATOM 664 N N . LEU A 1 86 ? 9.083 15.853 30.007 1.00 41.09 824 LEU A N 1
ATOM 665 C CA . LEU A 1 86 ? 10.110 16.117 29.008 1.00 38.50 824 LEU A CA 1
ATOM 666 C C . LEU A 1 86 ? 9.438 16.680 27.762 1.00 37.21 824 LEU A C 1
ATOM 667 O O . LEU A 1 86 ? 8.579 16.023 27.164 1.00 39.44 824 LEU A O 1
ATOM 672 N N . LEU A 1 87 ? 9.814 17.901 27.390 1.00 38.27 825 LEU A N 1
ATOM 673 C CA . LEU A 1 87 ? 9.314 18.545 26.183 1.00 43.71 825 LEU A CA 1
ATOM 674 C C . LEU A 1 87 ? 10.322 18.313 25.066 1.00 39.32 825 LEU A C 1
ATOM 675 O O . LEU A 1 87 ? 11.469 18.765 25.155 1.00 45.71 825 LEU A O 1
ATOM 680 N N . LEU A 1 88 ? 9.896 17.610 24.024 1.00 35.68 826 LEU A N 1
ATOM 681 C CA . LEU A 1 88 ? 10.806 17.091 23.005 1.00 37.91 826 LEU A CA 1
ATOM 682 C C . LEU A 1 88 ? 10.331 17.493 21.614 1.00 35.28 826 LEU A C 1
ATOM 683 O O . LEU A 1 88 ? 9.286 16.999 21.156 1.00 38.62 826 LEU A O 1
ATOM 688 N N . PRO A 1 89 ? 11.054 18.377 20.921 1.00 39.78 827 PRO A N 1
ATOM 689 C CA . PRO A 1 89 ? 10.725 18.643 19.516 1.00 43.89 827 PRO A CA 1
ATOM 690 C C . PRO A 1 89 ? 10.908 17.392 18.672 1.00 41.58 827 PRO A C 1
ATOM 691 O O . PRO A 1 89 ? 11.677 16.488 19.007 1.00 42.50 827 PRO A O 1
ATOM 695 N N . GLU A 1 90 ? 10.182 17.342 17.555 1.00 40.14 828 GLU A N 1
ATOM 696 C CA . GLU A 1 90 ? 10.267 16.196 16.651 1.00 44.49 828 GLU A CA 1
ATOM 697 C C . GLU A 1 90 ? 11.472 16.388 15.734 1.00 41.42 828 GLU A C 1
ATOM 698 O O . GLU A 1 90 ? 11.369 16.847 14.594 1.00 47.61 828 GLU A O 1
ATOM 704 N N . TYR A 1 91 ? 12.640 16.021 16.254 1.00 43.20 82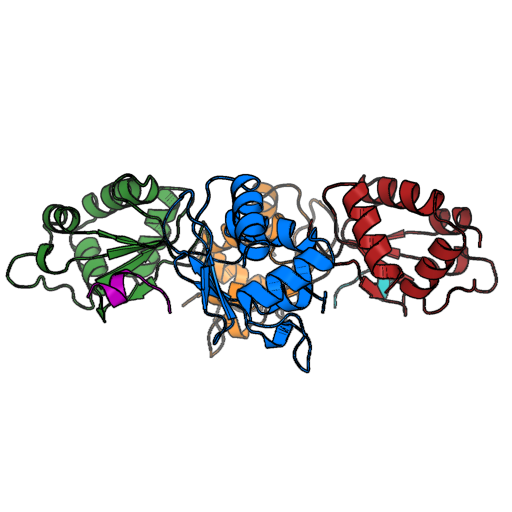9 TYR A N 1
ATOM 705 C CA . TYR A 1 91 ? 13.870 16.110 15.484 1.00 43.90 829 TYR A CA 1
ATOM 706 C C . TYR A 1 91 ? 13.828 15.152 14.295 1.00 49.40 829 TYR A C 1
ATOM 707 O O . TYR A 1 91 ? 13.065 14.183 14.265 1.00 58.24 829 TYR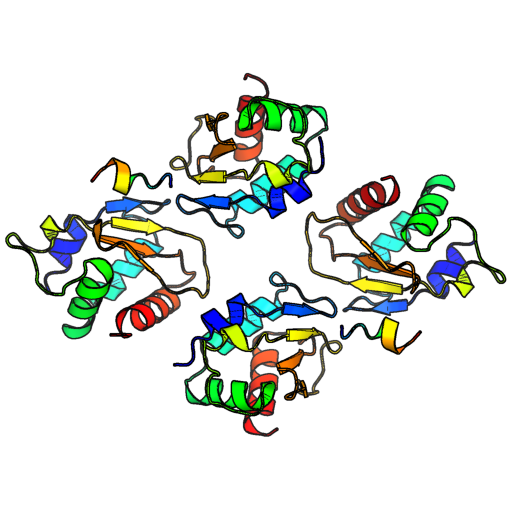 A O 1
ATOM 716 N N . SER A 1 92 ? 14.671 15.438 13.301 1.00 50.42 830 SER A N 1
ATOM 717 C CA . SER A 1 92 ? 14.588 14.748 12.020 1.00 50.13 830 SER A CA 1
ATOM 718 C C . SER A 1 92 ? 15.332 13.418 11.995 1.00 50.28 830 SER A C 1
ATOM 719 O O . SER A 1 92 ? 15.062 12.595 11.113 1.00 54.38 830 SER A O 1
ATOM 722 N N . SER A 1 93 ? 16.247 13.178 12.932 1.00 50.16 831 SER A N 1
ATOM 723 C CA . SER A 1 93 ? 17.011 11.939 12.938 1.00 51.02 831 SER A CA 1
ATOM 724 C C . SER A 1 93 ? 17.342 11.552 14.372 1.00 51.67 831 SER A C 1
ATOM 725 O O . SER A 1 93 ? 17.165 12.335 15.309 1.00 49.03 831 SER A O 1
ATOM 728 N N A LYS A 1 94 ? 17.824 10.316 14.531 0.56 45.30 832 LYS A N 1
ATOM 729 N N B LYS A 1 94 ? 17.835 10.322 14.538 0.44 44.66 832 LYS A N 1
ATOM 730 C CA A LYS A 1 94 ? 18.248 9.848 15.846 0.56 46.95 832 LYS A CA 1
ATOM 731 C CA B LYS A 1 94 ? 18.239 9.862 15.862 0.44 46.05 832 LYS A CA 1
ATOM 732 C C A LYS A 1 94 ? 19.548 10.518 16.272 0.56 46.43 832 LYS A C 1
ATOM 733 C C B LYS A 1 94 ? 19.579 10.452 16.283 0.44 47.06 832 LYS A C 1
ATOM 734 O O A LYS A 1 94 ? 19.731 10.836 17.454 0.56 50.28 832 LYS A O 1
ATOM 735 O O B LYS A 1 94 ? 19.819 10.639 17.481 0.44 50.33 832 LYS A O 1
ATOM 746 N N . GLU A 1 95 ? 20.457 10.749 15.322 1.00 50.97 833 GLU A N 1
ATOM 747 C CA . GLU A 1 95 ? 21.726 11.391 15.646 1.00 52.66 833 GLU A CA 1
ATOM 748 C C . GLU A 1 95 ? 21.510 12.825 16.112 1.00 47.60 833 GLU A C 1
ATOM 749 O O . GLU A 1 95 ? 22.191 13.296 17.031 1.00 42.81 833 GLU A O 1
ATOM 755 N N . LYS A 1 96 ? 20.566 13.534 15.487 1.00 47.44 834 LYS A N 1
ATOM 756 C CA . LYS A 1 96 ? 20.242 14.885 15.930 1.00 44.64 834 LYS A CA 1
ATOM 757 C C . LYS A 1 96 ? 19.592 14.867 17.307 1.00 48.08 834 LYS A C 1
ATOM 758 O O . LYS A 1 96 ? 19.936 15.681 18.172 1.00 45.10 834 LYS A O 1
ATOM 764 N N . LEU A 1 97 ? 18.653 13.944 17.528 1.00 41.69 835 LEU A N 1
ATOM 765 C CA . LEU A 1 97 ? 18.016 13.824 18.836 1.00 42.61 835 LEU A CA 1
ATOM 766 C C . LEU A 1 97 ? 19.042 13.522 19.921 1.00 47.15 835 LEU A C 1
ATOM 767 O O . LEU A 1 97 ? 19.020 14.129 20.998 1.00 49.50 835 LEU A O 1
ATOM 772 N N . LYS A 1 98 ? 19.950 12.580 19.652 1.00 44.05 836 LYS A N 1
ATOM 773 C CA . LYS A 1 98 ? 20.999 12.262 20.616 1.00 44.93 836 LYS A CA 1
ATOM 774 C C . LYS A 1 98 ? 21.875 13.476 20.893 1.00 48.26 836 LYS A C 1
ATOM 775 O O . LYS A 1 98 ? 22.210 13.765 22.048 1.00 50.10 836 LYS A O 1
ATOM 781 N N . GLU A 1 99 ? 22.253 14.203 19.840 1.00 49.48 837 GLU A N 1
ATOM 782 C CA . GLU A 1 99 ? 23.110 15.371 20.014 1.00 50.75 837 GLU A CA 1
ATOM 783 C C . GLU A 1 99 ? 22.400 16.462 20.809 1.00 45.47 837 GLU A C 1
ATOM 784 O O . GLU A 1 99 ? 22.970 17.035 21.744 1.00 47.50 837 GLU A O 1
ATOM 790 N N . ARG A 1 100 ? 21.148 16.764 20.450 1.00 48.88 838 ARG A N 1
ATOM 791 C CA . ARG A 1 100 ? 20.415 17.819 21.145 1.00 46.68 838 ARG A CA 1
ATOM 792 C C . ARG A 1 100 ? 20.143 17.445 22.597 1.00 47.00 838 ARG A C 1
ATOM 793 O O . ARG A 1 100 ? 20.217 18.298 23.490 1.00 43.86 838 ARG A O 1
ATOM 801 N N . LEU A 1 101 ? 19.831 16.172 22.854 1.00 42.63 839 LEU A N 1
ATOM 802 C CA . LEU A 1 101 ? 19.529 15.748 24.217 1.00 42.11 839 LEU A CA 1
ATOM 803 C C . LEU A 1 101 ? 20.782 15.729 25.085 1.00 47.08 839 LEU A C 1
ATOM 804 O O . LEU A 1 101 ? 20.724 16.068 26.273 1.00 45.75 839 LEU A O 1
ATOM 809 N N . LEU A 1 102 ? 21.923 15.335 24.514 1.00 44.85 840 LEU A N 1
ATOM 810 C CA . LEU A 1 102 ? 23.166 15.344 25.279 1.00 48.83 840 LEU A CA 1
ATOM 811 C C . LEU A 1 102 ? 23.592 16.766 25.622 1.00 46.24 840 LEU A C 1
ATOM 812 O O . LEU A 1 102 ? 24.014 17.037 26.751 1.00 48.31 840 LEU A O 1
ATOM 817 N N . LYS A 1 103 ? 23.486 17.687 24.662 1.00 41.26 841 LYS A N 1
ATOM 818 C CA . LYS A 1 103 ? 23.842 19.077 24.931 1.00 54.94 841 LYS A CA 1
ATOM 819 C C . LYS A 1 103 ? 22.927 19.687 25.986 1.00 52.67 841 LYS A C 1
ATOM 820 O O . LYS A 1 103 ? 23.362 20.517 26.793 1.00 50.27 841 LYS A O 1
ATOM 826 N N . ALA A 1 104 ? 21.656 19.283 25.999 1.00 47.92 842 ALA A N 1
ATOM 827 C CA . ALA A 1 104 ? 20.711 19.842 26.959 1.00 48.11 842 ALA A CA 1
ATOM 828 C C . ALA A 1 104 ? 21.013 19.372 28.377 1.00 44.23 842 ALA A C 1
ATOM 829 O O . ALA A 1 104 ? 20.989 20.172 29.319 1.00 51.73 842 ALA A O 1
ATOM 831 N N . ILE A 1 105 ? 21.307 18.082 28.549 1.00 43.88 843 ILE A N 1
ATOM 832 C CA . ILE A 1 105 ? 21.497 17.547 29.893 1.00 46.42 843 ILE A CA 1
ATOM 833 C C . ILE A 1 105 ? 22.907 17.776 30.423 1.00 45.21 843 ILE A C 1
ATOM 834 O O . ILE A 1 105 ? 23.114 17.721 31.641 1.00 43.49 843 ILE A O 1
ATOM 839 N N . THR A 1 106 ? 23.885 18.032 29.551 1.00 43.56 844 THR A N 1
ATOM 840 C CA . THR A 1 106 ? 25.237 18.297 30.030 1.00 57.38 844 THR A CA 1
ATOM 841 C C . THR A 1 106 ? 25.431 19.756 30.416 1.00 61.72 844 THR A C 1
ATOM 842 O O . THR A 1 106 ? 26.206 20.053 31.331 1.00 75.61 844 THR A O 1
ATOM 846 N N . TYR A 1 107 ? 24.741 20.676 29.743 1.00 60.93 845 TYR A N 1
ATOM 847 C CA . TYR A 1 107 ? 24.843 22.099 30.038 1.00 70.31 845 TYR A CA 1
ATOM 848 C C . TYR A 1 107 ? 23.651 22.614 30.835 1.00 62.50 845 TYR A C 1
ATOM 849 O O . TYR A 1 107 ? 23.279 23.784 30.705 1.00 67.95 845 TYR A O 1
ATOM 858 N N . ALA A 1 108 ? 23.046 21.762 31.659 1.00 68.53 846 ALA A N 1
ATOM 859 C CA . ALA A 1 108 ? 21.959 22.169 32.544 1.00 58.21 846 ALA A CA 1
ATOM 860 C C . ALA A 1 108 ? 21.746 21.130 33.638 1.00 60.44 846 ALA A C 1
ATOM 861 O O . ALA A 1 108 ? 20.636 20.633 33.826 1.00 66.43 846 ALA A O 1
ATOM 863 N N . ASN B 1 3 ? -22.138 -3.646 19.372 1.00 84.32 741 ASN B N 1
ATOM 864 C CA . ASN B 1 3 ? -21.598 -4.058 18.082 1.00 80.41 741 ASN B CA 1
ATOM 865 C C . ASN B 1 3 ? -20.405 -4.993 18.260 1.00 80.90 741 ASN B C 1
ATOM 866 O O . ASN B 1 3 ? -20.283 -5.672 19.280 1.00 78.10 741 ASN B O 1
ATOM 868 N N . LEU B 1 4 ? -19.530 -5.023 17.260 1.00 80.71 742 LEU B N 1
ATOM 869 C CA . LEU B 1 4 ? -18.343 -5.873 17.270 1.00 66.59 742 LEU B CA 1
ATOM 870 C C . LEU B 1 4 ? -17.094 -5.011 17.429 1.00 67.19 742 LEU B C 1
ATOM 871 O O . LEU B 1 4 ? -16.244 -4.931 16.541 1.00 69.80 742 LEU B O 1
ATOM 876 N N . ASP B 1 5 ? -16.973 -4.370 18.592 1.00 63.56 743 ASP B N 1
ATOM 877 C CA . ASP B 1 5 ? -15.804 -3.532 18.826 1.00 62.59 743 ASP B CA 1
ATOM 878 C C . ASP B 1 5 ? -14.549 -4.393 18.873 1.00 56.84 743 ASP B C 1
ATOM 879 O O . ASP B 1 5 ? -14.113 -4.818 19.948 1.00 59.15 743 ASP B O 1
ATOM 884 N N . PHE B 1 6 ? -13.970 -4.661 17.700 1.00 48.84 744 PHE B N 1
ATOM 885 C CA . PHE B 1 6 ? -12.741 -5.439 17.637 1.00 54.39 744 PHE B CA 1
ATOM 886 C C . PHE B 1 6 ? -11.541 -4.654 18.145 1.00 62.04 744 PHE B C 1
ATOM 887 O O . PHE B 1 6 ? -10.525 -5.263 18.499 1.00 54.52 744 PHE B O 1
ATOM 895 N N . GLN B 1 7 ? -11.631 -3.322 18.182 1.00 55.58 745 GLN B N 1
ATOM 896 C CA . GLN B 1 7 ? -10.587 -2.538 18.832 1.00 54.97 745 GLN B CA 1
ATOM 897 C C . GLN B 1 7 ? -10.601 -2.762 20.338 1.00 53.10 745 GLN B C 1
ATOM 898 O O . GLN B 1 7 ? -9.543 -2.791 20.976 1.00 51.06 745 GLN B O 1
ATOM 904 N N . ALA B 1 8 ? -11.791 -2.928 20.922 1.00 53.77 746 ALA B N 1
ATOM 905 C CA . ALA B 1 8 ? -11.879 -3.274 22.336 1.00 54.81 746 ALA B CA 1
ATOM 906 C C . ALA B 1 8 ? -11.362 -4.682 22.598 1.00 51.65 746 ALA B C 1
ATOM 907 O O . ALA B 1 8 ? -10.882 -4.970 23.700 1.00 49.59 746 ALA B O 1
ATOM 909 N N . LEU B 1 9 ? -11.458 -5.568 21.605 1.00 49.54 747 LEU B N 1
ATOM 910 C CA . LEU B 1 9 ? -10.875 -6.899 21.734 1.00 54.75 747 LEU B CA 1
ATOM 911 C C . LEU B 1 9 ? -9.353 -6.830 21.711 1.00 50.78 747 LEU B C 1
ATOM 912 O O . LEU B 1 9 ? -8.677 -7.511 22.490 1.00 50.25 747 LEU B O 1
ATOM 917 N N . GLU B 1 10 ? -8.799 -6.006 20.818 1.00 54.17 748 GLU B N 1
ATOM 918 C CA . GLU B 1 10 ? -7.349 -5.873 20.724 1.00 56.03 748 GLU B CA 1
ATOM 919 C C . GLU B 1 10 ? -6.763 -5.266 21.992 1.00 56.77 748 GLU B C 1
ATOM 920 O O . GLU B 1 10 ? -5.649 -5.617 22.400 1.00 59.40 748 GLU B O 1
ATOM 926 N N . GLU B 1 11 ? -7.505 -4.361 22.636 1.00 52.78 749 GLU B N 1
ATOM 927 C CA . GLU B 1 11 ? -6.977 -3.659 23.802 1.00 50.48 749 GLU B CA 1
ATOM 928 C C . GLU B 1 11 ? -6.705 -4.602 24.967 1.00 46.40 749 GLU B C 1
ATOM 929 O O . GLU B 1 11 ? -5.779 -4.365 25.751 1.00 55.99 749 GLU B O 1
ATOM 935 N N . THR B 1 12 ? -7.490 -5.668 25.102 1.00 53.51 750 THR B N 1
ATOM 936 C CA . THR B 1 12 ? -7.357 -6.587 26.224 1.00 45.49 750 THR B CA 1
ATOM 937 C C . THR B 1 12 ? -6.768 -7.935 25.834 1.00 47.18 750 THR B C 1
ATOM 938 O O . THR B 1 12 ? -6.689 -8.828 26.684 1.00 42.01 750 THR B O 1
ATOM 942 N N . THR B 1 13 ? -6.351 -8.111 24.584 1.00 45.97 751 THR B N 1
ATOM 943 C CA . THR B 1 13 ? -5.791 -9.387 24.159 1.00 43.30 751 THR B CA 1
ATOM 944 C C . THR B 1 13 ? -4.375 -9.553 24.698 1.00 45.02 751 THR B C 1
ATOM 945 O O . THR B 1 13 ? -3.549 -8.641 24.598 1.00 47.65 751 THR B O 1
ATOM 949 N N . GLU B 1 14 ? -4.102 -10.717 25.281 1.00 52.35 752 GLU B N 1
ATOM 950 C CA . GLU B 1 14 ? -2.780 -11.071 25.772 1.00 46.14 752 GLU B CA 1
ATOM 951 C C . GLU B 1 14 ? -2.147 -12.110 24.856 1.00 45.97 752 GLU B C 1
ATOM 952 O O . GLU B 1 14 ? -2.818 -12.744 24.038 1.00 43.42 752 GLU B O 1
ATOM 958 N N . TYR B 1 15 ? -0.836 -12.280 25.007 1.00 41.90 753 TYR B N 1
ATOM 959 C CA . TYR B 1 15 ? -0.057 -13.112 24.105 1.00 47.39 753 TYR B CA 1
ATOM 960 C C . TYR B 1 15 ? 0.903 -13.985 24.899 1.00 46.78 753 TYR B C 1
ATOM 961 O O . TYR B 1 15 ? 1.404 -13.587 25.954 1.00 44.76 753 TYR B O 1
ATOM 970 N N . ASP B 1 16 ? 1.154 -15.182 24.374 1.00 47.57 754 ASP B N 1
ATOM 971 C CA . ASP B 1 16 ? 1.947 -16.180 25.075 1.00 43.97 754 ASP B CA 1
ATOM 972 C C . ASP B 1 16 ? 2.695 -17.029 24.057 1.00 42.23 754 ASP B C 1
ATOM 973 O O . ASP B 1 16 ? 2.423 -16.985 22.855 1.00 45.07 754 ASP B O 1
ATOM 978 N N . GLY B 1 17 ? 3.649 -17.812 24.559 1.00 44.25 755 GLY B N 1
ATOM 979 C CA . GLY B 1 17 ? 4.387 -18.729 23.715 1.00 40.97 755 GLY B CA 1
ATOM 980 C C . GLY B 1 17 ? 5.421 -18.088 22.823 1.00 44.44 755 GLY B C 1
ATOM 981 O O . GLY B 1 17 ? 5.903 -18.732 21.888 1.00 43.83 755 GLY B O 1
ATOM 982 N N . GLY B 1 18 ? 5.787 -16.838 23.087 1.00 42.09 756 GLY B N 1
ATOM 983 C CA . GLY B 1 18 ? 6.742 -16.117 22.265 1.00 48.22 756 GLY B CA 1
ATOM 984 C C . GLY B 1 18 ? 6.175 -14.902 21.564 1.00 48.59 756 GLY B C 1
ATOM 985 O O . GLY B 1 18 ? 6.954 -14.080 21.057 1.00 51.16 756 GLY B O 1
ATOM 986 N N . TYR B 1 19 ? 4.855 -14.753 21.511 1.00 49.97 757 TYR B N 1
ATOM 987 C CA . TYR B 1 19 ? 4.241 -13.582 20.910 1.00 44.23 757 TYR B CA 1
ATOM 988 C C . TYR B 1 19 ? 4.248 -12.409 21.882 1.00 42.50 757 TYR B C 1
ATOM 989 O O . TYR B 1 19 ? 4.140 -12.579 23.100 1.00 43.59 757 TYR B O 1
ATOM 998 N N . THR B 1 20 ? 4.385 -11.208 21.326 1.00 51.01 758 THR B N 1
ATOM 999 C CA . THR B 1 20 ? 4.094 -9.959 22.015 1.00 45.94 758 THR B CA 1
ATOM 1000 C C . THR B 1 20 ? 3.263 -9.096 21.075 1.00 44.08 758 THR B C 1
ATOM 1001 O O . THR B 1 20 ? 2.985 -9.480 19.935 1.00 45.96 758 THR B O 1
ATOM 1005 N N . ARG B 1 21 ? 2.862 -7.914 21.547 1.00 50.75 759 ARG B N 1
ATOM 1006 C CA . ARG B 1 21 ? 2.116 -7.015 20.675 1.00 49.02 759 ARG B CA 1
ATOM 1007 C C . ARG B 1 21 ? 2.977 -6.456 19.549 1.00 49.95 759 ARG B C 1
ATOM 1008 O O . ARG B 1 21 ? 2.433 -5.895 18.591 1.00 58.63 759 ARG B O 1
ATOM 1016 N N . ASP B 1 22 ? 4.299 -6.613 19.633 1.00 45.06 760 ASP B N 1
ATOM 1017 C CA . ASP B 1 22 ? 5.218 -6.101 18.627 1.00 51.28 760 ASP B CA 1
ATOM 1018 C C . ASP B 1 22 ? 5.611 -7.135 17.578 1.00 52.08 760 ASP B C 1
ATOM 1019 O O . ASP B 1 22 ? 6.299 -6.780 16.614 1.00 53.00 760 ASP B O 1
ATOM 1024 N N . SER B 1 23 ? 5.206 -8.394 17.737 1.00 50.94 761 SER B N 1
ATOM 1025 C CA . SER B 1 23 ? 5.530 -9.412 16.745 1.00 52.09 761 SER B CA 1
ATOM 1026 C C . SER B 1 23 ? 4.860 -9.090 15.415 1.00 49.97 761 SER B C 1
ATOM 1027 O O . SER B 1 23 ? 3.737 -8.579 15.376 1.00 56.59 761 SER B O 1
ATOM 1030 N N . VAL B 1 24 ? 5.558 -9.391 14.315 1.00 51.24 762 VAL B N 1
ATOM 1031 C CA . VAL B 1 24 ? 5.046 -9.032 12.994 1.00 55.47 762 VAL B CA 1
ATOM 1032 C C . VAL B 1 24 ? 3.757 -9.787 12.690 1.00 57.82 762 VAL B C 1
ATOM 1033 O O . VAL B 1 24 ? 2.861 -9.264 12.018 1.00 58.73 762 VAL B O 1
ATOM 1037 N N . LEU B 1 25 ? 3.634 -11.020 13.188 1.00 61.67 763 LEU B N 1
ATOM 1038 C CA . LEU B 1 25 ? 2.443 -11.812 12.900 1.00 54.01 763 LEU B CA 1
ATOM 1039 C C . LEU B 1 25 ? 1.239 -11.312 13.686 1.00 52.22 763 LEU B C 1
ATOM 1040 O O . LEU B 1 25 ? 0.108 -11.347 13.187 1.00 50.24 763 LEU B O 1
ATOM 1045 N N . ILE B 1 26 ? 1.458 -10.844 14.916 1.00 54.75 764 ILE B N 1
ATOM 1046 C CA . ILE B 1 26 ? 0.357 -10.302 15.705 1.00 54.98 764 ILE B CA 1
ATOM 1047 C C . ILE B 1 26 ? -0.174 -9.022 15.071 1.00 50.57 764 ILE B C 1
ATOM 1048 O O . ILE B 1 26 ? -1.390 -8.806 14.999 1.00 53.34 764 ILE B O 1
ATOM 1053 N N . ARG B 1 27 ? 0.725 -8.156 14.595 1.00 56.43 765 ARG B N 1
ATOM 1054 C CA . ARG B 1 27 ? 0.288 -6.976 13.856 1.00 53.55 765 ARG B CA 1
ATOM 1055 C C . ARG B 1 27 ? -0.434 -7.371 12.573 1.00 59.41 765 ARG B C 1
ATOM 1056 O O . ARG B 1 27 ? -1.434 -6.748 12.198 1.00 61.67 765 ARG B O 1
ATOM 1064 N N . GLU B 1 28 ? 0.058 -8.407 11.888 1.00 51.24 766 GLU B N 1
ATOM 1065 C CA . GLU B 1 28 ? -0.616 -8.881 10.684 1.00 57.20 766 GLU B CA 1
ATOM 1066 C C . GLU B 1 28 ? -1.983 -9.470 11.012 1.00 55.11 766 GLU B C 1
ATOM 1067 O O . GLU B 1 28 ? -2.934 -9.316 10.237 1.00 56.71 766 GLU B O 1
ATOM 1073 N N . PHE B 1 29 ? -2.097 -10.152 12.155 1.00 53.61 767 PHE B N 1
ATOM 1074 C CA . PHE B 1 29 ? -3.384 -10.701 12.569 1.00 53.05 767 PHE B CA 1
ATOM 1075 C C . PHE B 1 29 ? -4.419 -9.598 12.762 1.00 53.68 767 PHE B C 1
ATOM 1076 O O . PHE B 1 29 ? -5.577 -9.743 12.353 1.00 50.71 767 PHE B O 1
ATOM 1084 N N . TRP B 1 30 ? -4.017 -8.486 13.382 1.00 53.87 768 TRP B N 1
ATOM 1085 C CA . TRP B 1 30 ? -4.976 -7.436 13.707 1.00 60.09 768 TRP B CA 1
ATOM 1086 C C . TRP B 1 30 ? -5.391 -6.655 12.467 1.00 60.11 768 TRP B C 1
ATOM 1087 O O . TRP B 1 30 ? -6.560 -6.277 12.330 1.00 54.11 768 TRP B O 1
ATOM 1098 N N . GLU B 1 31 ? -4.451 -6.405 11.551 1.00 58.38 769 GLU B N 1
ATOM 1099 C CA . GLU B 1 31 ? -4.810 -5.790 10.278 1.00 67.81 769 GLU B CA 1
ATOM 1100 C C . GLU B 1 31 ? -5.760 -6.673 9.479 1.00 63.29 769 GLU B C 1
ATOM 1101 O O . GLU B 1 31 ? -6.609 -6.162 8.739 1.00 69.48 769 GLU B O 1
ATOM 1107 N N . ILE B 1 32 ? -5.636 -7.994 9.618 1.00 64.48 770 ILE B N 1
ATOM 1108 C CA . ILE B 1 32 ? -6.527 -8.905 8.906 1.00 64.23 770 ILE B CA 1
ATOM 1109 C C . ILE B 1 32 ? -7.935 -8.842 9.489 1.00 65.79 770 ILE B C 1
ATOM 1110 O O . ILE B 1 32 ? -8.919 -8.662 8.762 1.00 66.57 770 ILE B O 1
ATOM 1115 N N . VAL B 1 33 ? -8.052 -8.988 10.811 1.00 54.16 771 VAL B N 1
ATOM 1116 C CA . VAL B 1 33 ? -9.369 -9.063 11.436 1.00 61.18 771 VAL B CA 1
ATOM 1117 C C . VAL B 1 33 ? -10.060 -7.708 11.514 1.00 62.45 771 VAL B C 1
ATOM 1118 O O . VAL B 1 33 ? -11.291 -7.659 11.618 1.00 70.27 771 VAL B O 1
ATOM 1122 N N . HIS B 1 34 ? -9.309 -6.603 11.479 1.00 65.03 772 HIS B N 1
ATOM 1123 C CA . HIS B 1 34 ? -9.950 -5.292 11.472 1.00 62.59 772 HIS B CA 1
ATOM 1124 C C . HIS B 1 34 ? -10.577 -4.989 10.118 1.00 63.46 772 HIS B C 1
ATOM 1125 O O . HIS B 1 34 ? -11.531 -4.207 10.039 1.00 70.20 772 HIS B O 1
ATOM 1132 N N . SER B 1 35 ? -10.059 -5.594 9.052 1.00 58.61 773 SER B N 1
ATOM 1133 C CA . SER B 1 35 ? -10.629 -5.466 7.719 1.00 65.22 773 SER B CA 1
ATOM 1134 C C . SER B 1 35 ? -11.645 -6.556 7.407 1.00 72.32 773 SER B C 1
ATOM 1135 O O . SER B 1 35 ? -12.168 -6.593 6.288 1.00 68.20 773 SER B O 1
ATOM 1138 N N . PHE B 1 36 ? -11.928 -7.442 8.359 1.00 61.82 774 PHE B N 1
ATOM 1139 C CA . PHE B 1 36 ? -12.928 -8.478 8.151 1.00 65.89 774 PHE B CA 1
ATOM 1140 C C . PHE B 1 36 ? -14.307 -7.858 7.956 1.00 69.20 774 PHE B C 1
ATOM 1141 O O . PHE B 1 36 ? -14.603 -6.772 8.461 1.00 62.77 774 PHE B O 1
ATOM 1149 N N . THR B 1 37 ? -15.156 -8.560 7.210 1.00 65.11 775 THR B N 1
ATOM 1150 C CA . THR B 1 37 ? -16.556 -8.181 7.145 1.00 66.82 775 THR B CA 1
ATOM 1151 C C . THR B 1 37 ? -17.246 -8.531 8.463 1.00 63.42 775 THR B C 1
ATOM 1152 O O . THR B 1 37 ? -16.697 -9.231 9.318 1.00 67.62 775 THR B O 1
ATOM 1156 N N . ASP B 1 38 ? -18.472 -8.027 8.625 1.00 62.45 776 ASP B N 1
ATOM 1157 C CA . ASP B 1 38 ? -19.221 -8.303 9.847 1.00 63.65 776 ASP B CA 1
ATOM 1158 C C . ASP B 1 38 ? -19.508 -9.790 10.004 1.00 61.82 776 ASP B C 1
ATOM 1159 O O . ASP B 1 38 ? -19.561 -10.297 11.130 1.00 65.48 776 ASP B O 1
ATOM 1164 N N . GLU B 1 39 ? -19.687 -10.505 8.892 1.00 55.20 777 GLU B N 1
ATOM 1165 C CA . GLU B 1 39 ? -19.923 -11.943 8.970 1.00 68.96 777 GLU B CA 1
ATOM 1166 C C . GLU B 1 39 ? -18.644 -12.694 9.318 1.00 59.66 777 GLU B C 1
ATOM 1167 O O . GLU B 1 39 ? -18.674 -13.652 10.099 1.00 61.63 777 GLU B O 1
ATOM 1173 N N . GLN B 1 40 ? -17.511 -12.277 8.747 1.00 55.33 778 GLN B N 1
ATOM 1174 C CA . GLN B 1 40 ? -16.241 -12.914 9.082 1.00 57.66 778 GLN B CA 1
ATOM 1175 C C . GLN B 1 40 ? -15.876 -12.677 10.542 1.00 53.84 778 GLN B C 1
ATOM 1176 O O . GLN B 1 40 ? -15.298 -13.553 11.196 1.00 57.55 778 GLN B O 1
ATOM 1182 N N . LYS B 1 41 ? -16.208 -11.497 11.072 1.00 57.14 779 LYS B N 1
ATOM 1183 C CA . LYS B 1 41 ? -15.918 -11.208 12.472 1.00 57.92 779 LYS B CA 1
ATOM 1184 C C . LYS B 1 41 ? -16.800 -12.032 13.401 1.00 59.10 779 LYS B C 1
ATOM 1185 O O . LYS B 1 41 ? -16.339 -12.502 14.448 1.00 60.03 779 LYS B O 1
ATOM 1191 N N . ARG B 1 42 ? -18.073 -12.214 13.040 1.00 54.90 780 ARG B N 1
ATOM 1192 C CA . ARG B 1 42 ? -18.939 -13.089 13.824 1.00 58.03 780 ARG B CA 1
ATOM 1193 C C . ARG B 1 42 ? -18.471 -14.536 13.739 1.00 47.80 780 ARG B C 1
ATOM 1194 O O . ARG B 1 42 ? -18.508 -15.269 14.734 1.00 47.59 780 ARG B O 1
ATOM 1202 N N . LEU B 1 43 ? -18.024 -14.963 12.555 1.00 48.30 781 LEU B N 1
ATOM 1203 C CA . LEU B 1 43 ? -17.457 -16.300 12.416 1.00 47.14 781 LEU B CA 1
ATOM 1204 C C . LEU B 1 43 ? -16.192 -16.449 13.251 1.00 53.19 781 LEU B C 1
ATOM 1205 O O . LEU B 1 43 ? -15.960 -17.503 13.855 1.00 52.74 781 LEU B O 1
ATOM 1210 N N . PHE B 1 44 ? -15.360 -15.405 13.295 1.00 52.12 782 PHE B N 1
ATOM 1211 C CA . PHE B 1 44 ? -14.150 -15.466 14.109 1.00 50.54 782 PHE B CA 1
ATOM 1212 C C . PHE B 1 44 ? -14.489 -15.585 15.588 1.00 52.37 782 PHE B C 1
ATOM 1213 O O . PHE B 1 44 ? -13.839 -16.337 16.323 1.00 49.01 782 PHE B O 1
ATOM 1221 N N . LEU B 1 45 ? -15.499 -14.840 16.045 1.00 49.97 783 LEU B N 1
ATOM 1222 C CA . LEU B 1 45 ? -15.899 -14.925 17.445 1.00 50.69 783 LEU B CA 1
ATOM 1223 C C . LEU B 1 45 ? -16.454 -16.304 17.775 1.00 53.00 783 LEU B C 1
ATOM 1224 O O . LEU B 1 45 ? -16.176 -16.851 18.849 1.00 50.14 783 LEU B O 1
ATOM 1229 N N . GLN B 1 46 ? -17.233 -16.885 16.859 1.00 55.10 784 GLN B N 1
ATOM 1230 C CA . GLN B 1 46 ? -17.769 -18.223 17.083 1.00 55.09 784 GLN B CA 1
ATOM 1231 C C . GLN B 1 46 ? -16.655 -19.262 17.128 1.00 47.34 784 GLN B C 1
ATOM 1232 O O . GLN B 1 46 ? -16.743 -20.250 17.866 1.00 55.38 784 GLN B O 1
ATOM 1238 N N . PHE B 1 47 ? -15.591 -19.050 16.351 1.00 50.65 785 PHE B N 1
ATOM 1239 C CA . PHE B 1 47 ? -14.495 -20.015 16.323 1.00 51.04 785 PHE B CA 1
ATOM 1240 C C . PHE B 1 47 ? -13.662 -19.951 17.596 1.00 46.68 785 PHE B C 1
ATOM 1241 O O . PHE B 1 47 ? -13.266 -20.989 18.138 1.00 41.94 785 PHE B O 1
ATOM 1249 N N . THR B 1 48 ? -13.389 -18.748 18.090 1.00 49.12 786 THR B N 1
ATOM 1250 C CA . THR B 1 48 ? -12.466 -18.576 19.203 1.00 54.67 786 THR B CA 1
ATOM 1251 C C . THR B 1 48 ? -13.155 -18.601 20.562 1.00 43.93 786 THR B C 1
ATOM 1252 O O . THR B 1 48 ? -12.550 -19.049 21.543 1.00 44.08 786 THR B O 1
ATOM 1256 N N . THR B 1 49 ? -14.411 -18.152 20.648 1.00 44.86 787 THR B N 1
ATOM 1257 C CA . THR B 1 49 ? -15.108 -18.068 21.923 1.00 42.90 787 THR B CA 1
ATOM 1258 C C . THR B 1 49 ? -16.310 -18.994 22.045 1.00 51.57 787 THR B C 1
ATOM 1259 O O . THR B 1 49 ? -16.747 -19.253 23.172 1.00 47.37 787 THR B O 1
ATOM 1263 N N . GLY B 1 50 ? -16.849 -19.501 20.939 1.00 51.02 788 GLY B N 1
ATOM 1264 C CA . GLY B 1 50 ? -18.007 -20.368 20.970 1.00 43.50 788 GLY B CA 1
ATOM 1265 C C . GLY B 1 50 ? -19.319 -19.689 20.640 1.00 51.05 788 GLY B C 1
ATOM 1266 O O . GLY B 1 50 ? -20.350 -20.368 20.573 1.00 53.45 788 GLY B O 1
ATOM 1267 N N . THR B 1 51 ? -19.310 -18.375 20.430 1.00 56.91 789 THR B N 1
ATOM 1268 C CA . THR B 1 51 ? -20.523 -17.643 20.101 1.00 64.09 789 THR B CA 1
ATOM 1269 C C . THR B 1 51 ? -20.138 -16.371 19.362 1.00 64.28 789 THR B C 1
ATOM 1270 O O . THR B 1 51 ? -19.014 -15.878 19.481 1.00 61.04 789 THR B O 1
ATOM 1274 N N . ASP B 1 52 ? -21.090 -15.848 18.592 1.00 62.22 790 ASP B N 1
ATOM 1275 C CA . ASP B 1 52 ? -20.907 -14.600 17.865 1.00 67.20 790 ASP B CA 1
ATOM 1276 C C . ASP B 1 52 ? -21.503 -13.404 18.593 1.00 70.86 790 ASP B C 1
ATOM 1277 O O . ASP B 1 52 ? -21.388 -12.277 18.102 1.00 71.08 790 ASP B O 1
ATOM 1282 N N . ARG B 1 53 ? -22.140 -13.622 19.740 1.00 70.22 791 ARG B N 1
ATOM 1283 C CA . ARG B 1 53 ? -22.715 -12.542 20.529 1.00 74.85 791 ARG B CA 1
ATOM 1284 C C . ARG B 1 53 ? -21.668 -11.989 21.485 1.00 69.01 791 ARG B C 1
ATOM 1285 O O . ARG B 1 53 ? -21.038 -12.745 22.232 1.00 65.35 791 ARG B O 1
ATOM 1293 N N . ALA B 1 54 ? -21.486 -10.675 21.457 1.00 69.09 792 ALA B N 1
ATOM 1294 C CA . ALA B 1 54 ? -20.550 -10.045 22.372 1.00 67.89 792 ALA B CA 1
ATOM 1295 C C . ALA B 1 54 ? -21.056 -10.182 23.803 1.00 60.59 792 ALA B C 1
ATOM 1296 O O . ALA B 1 54 ? -22.264 -10.060 24.050 1.00 62.60 792 ALA B O 1
ATOM 1298 N N . PRO B 1 55 ? -20.182 -10.446 24.769 1.00 61.08 793 PRO B N 1
ATOM 1299 C CA . PRO B 1 55 ? -20.621 -10.522 26.163 1.00 57.51 793 PRO B CA 1
ATOM 1300 C C . PRO B 1 55 ? -20.979 -9.142 26.692 1.00 64.12 793 PRO B C 1
ATOM 1301 O O . PRO B 1 55 ? -20.685 -8.110 26.084 1.00 67.14 793 PRO B O 1
ATOM 1305 N N . VAL B 1 56 ? -21.640 -9.137 27.851 1.00 60.07 794 VAL B N 1
ATOM 1306 C CA . VAL B 1 56 ? -21.956 -7.878 28.513 1.00 65.25 794 VAL B CA 1
ATOM 1307 C C . VAL B 1 56 ? -20.659 -7.173 28.878 1.00 69.61 794 VAL B C 1
ATOM 1308 O O . VAL B 1 56 ? -19.725 -7.786 29.408 1.00 59.77 794 VAL B O 1
ATOM 1312 N N . GLY B 1 57 ? -20.592 -5.877 28.582 1.00 76.68 795 GLY B N 1
ATOM 1313 C CA . GLY B 1 57 ? -19.379 -5.114 28.769 1.00 59.47 795 GLY B CA 1
ATOM 1314 C C . GLY B 1 57 ? -18.502 -5.004 27.542 1.00 54.86 795 GLY B C 1
ATOM 1315 O O . GLY B 1 57 ? -17.437 -4.379 27.617 1.00 63.53 795 GLY B O 1
ATOM 1316 N N . GLY B 1 58 ? -18.907 -5.592 26.420 1.00 52.96 796 GLY B N 1
ATOM 1317 C CA . GLY B 1 58 ? -18.163 -5.493 25.183 1.00 51.53 796 GLY B CA 1
ATOM 1318 C C . GLY B 1 58 ? -17.186 -6.639 24.984 1.00 53.44 796 GLY B C 1
ATOM 1319 O O . GLY B 1 58 ? -16.978 -7.493 25.850 1.00 53.00 796 GLY B O 1
ATOM 1320 N N . LEU B 1 59 ? -16.568 -6.645 23.799 1.00 49.05 797 LEU B N 1
ATOM 1321 C CA . LEU B 1 59 ? -15.599 -7.681 23.460 1.00 54.92 797 LEU B CA 1
ATOM 1322 C C . LEU B 1 59 ? -14.345 -7.613 24.321 1.00 53.89 797 LEU B C 1
ATOM 1323 O O . LEU B 1 59 ? -13.608 -8.603 24.396 1.00 52.17 797 LEU B O 1
ATOM 1328 N N . GLY B 1 60 ? -14.082 -6.472 24.964 1.00 49.13 798 GLY B N 1
ATOM 1329 C CA . GLY B 1 60 ? -12.921 -6.373 25.832 1.00 49.72 798 GLY B CA 1
ATOM 1330 C C . GLY B 1 60 ? -12.968 -7.336 27.001 1.00 50.97 798 GLY B C 1
ATOM 1331 O O . GLY B 1 60 ? -11.923 -7.756 27.506 1.00 52.12 798 GLY B O 1
ATOM 1332 N N . LYS B 1 61 ? -14.172 -7.709 27.440 1.00 53.87 799 LYS B N 1
ATOM 1333 C CA . LYS B 1 61 ? -14.326 -8.640 28.551 1.00 54.50 799 LYS B CA 1
ATOM 1334 C C . LYS B 1 61 ? -14.007 -10.079 28.169 1.00 49.08 799 LYS B C 1
ATOM 1335 O O . LYS B 1 61 ? -13.976 -10.941 29.054 1.00 53.95 799 LYS B O 1
ATOM 1341 N N . LEU B 1 62 ? -13.780 -10.363 26.884 1.00 48.38 800 LEU B N 1
ATOM 1342 C CA . LEU B 1 62 ? -13.464 -11.728 26.477 1.00 48.22 800 LEU B CA 1
ATOM 1343 C C . LEU B 1 62 ? -12.091 -12.162 26.975 1.00 49.47 800 LEU B C 1
ATOM 1344 O O . LEU B 1 62 ? -11.870 -13.357 27.204 1.00 50.74 800 LEU B O 1
ATOM 1349 N N . LYS B 1 63 ? -11.171 -11.215 27.152 1.00 45.46 801 LYS B N 1
ATOM 1350 C CA . LYS B 1 63 ? -9.800 -11.495 27.577 1.00 41.14 801 LYS B CA 1
ATOM 1351 C C . LYS B 1 63 ? -9.158 -12.555 26.680 1.00 42.44 801 LYS B C 1
ATOM 1352 O O . LYS B 1 63 ? -8.679 -13.595 27.135 1.00 38.98 801 LYS B O 1
ATOM 1358 N N . MET B 1 64 ? -9.160 -12.269 25.381 1.00 43.69 802 MET B N 1
ATOM 1359 C CA . MET B 1 64 ? -8.650 -13.223 24.407 1.00 40.48 802 MET B CA 1
ATOM 1360 C C . MET B 1 64 ? -7.143 -13.393 24.551 1.00 49.36 802 MET B C 1
ATOM 1361 O O . MET B 1 64 ? -6.415 -12.440 24.844 1.00 47.70 802 MET B O 1
ATOM 1366 N N . ILE B 1 65 ? -6.677 -14.622 24.350 1.00 45.56 803 ILE B N 1
ATOM 1367 C CA . ILE B 1 65 ? -5.258 -14.950 24.380 1.00 42.97 803 ILE B CA 1
ATOM 1368 C C . ILE B 1 65 ? -4.877 -15.531 23.028 1.00 43.52 803 ILE B C 1
ATOM 1369 O O . ILE B 1 65 ? -5.563 -16.424 22.516 1.00 38.03 803 ILE B O 1
ATOM 1374 N N . ILE B 1 66 ? -3.798 -15.015 22.447 1.00 35.42 804 ILE B N 1
ATOM 1375 C CA . ILE B 1 66 ? -3.195 -15.581 21.245 1.00 39.41 804 ILE B CA 1
ATOM 1376 C C . ILE B 1 66 ? -1.849 -16.167 21.641 1.00 46.21 804 ILE B C 1
ATOM 1377 O O . ILE B 1 66 ? -0.937 -15.432 22.041 1.00 48.47 804 ILE B O 1
ATOM 1382 N N . ALA B 1 67 ? -1.724 -17.486 21.536 1.00 47.02 805 ALA B N 1
ATOM 1383 C CA . ALA B 1 67 ? -0.514 -18.197 21.915 1.00 42.85 805 ALA B CA 1
ATOM 1384 C C . ALA B 1 67 ? 0.100 -18.856 20.689 1.00 43.72 805 ALA B C 1
ATOM 1385 O O . ALA B 1 67 ? -0.614 -19.418 19.853 1.00 44.67 805 ALA B O 1
ATOM 1387 N N . LYS B 1 68 ? 1.424 -18.781 20.584 1.00 47.16 806 LYS B N 1
ATOM 1388 C CA . LYS B 1 68 ? 2.113 -19.427 19.476 1.00 47.61 806 LYS B CA 1
ATOM 1389 C C . LYS B 1 68 ? 2.030 -20.940 19.623 1.00 41.87 806 LYS B C 1
ATOM 1390 O O . LYS B 1 68 ? 2.312 -21.488 20.692 1.00 43.15 806 LYS B O 1
ATOM 1396 N N . ASN B 1 69 ? 1.634 -21.615 18.542 1.00 43.29 807 ASN B N 1
ATOM 1397 C CA . ASN B 1 69 ? 1.445 -23.062 18.535 1.00 47.79 807 ASN B CA 1
ATOM 1398 C C . ASN B 1 69 ? 2.213 -23.653 17.349 1.00 51.63 807 ASN B C 1
ATOM 1399 O O . ASN B 1 69 ? 1.623 -24.149 16.387 1.00 49.98 807 ASN B O 1
ATOM 1404 N N . GLY B 1 70 ? 3.540 -23.593 17.423 1.00 47.46 808 GLY B N 1
ATOM 1405 C CA . GLY B 1 70 ? 4.386 -24.202 16.425 1.00 52.33 808 GLY B CA 1
ATOM 1406 C C . GLY B 1 70 ? 4.800 -23.245 15.325 1.00 53.18 808 GLY B C 1
ATOM 1407 O O . GLY B 1 70 ? 4.380 -22.084 15.284 1.00 49.20 808 GLY B O 1
ATOM 1408 N N . PRO B 1 71 ? 5.647 -23.719 14.407 1.00 54.12 809 PRO B N 1
ATOM 1409 C CA . PRO B 1 71 ? 6.094 -22.858 13.304 1.00 46.93 809 PRO B CA 1
ATOM 1410 C C . PRO B 1 71 ? 5.142 -22.872 12.117 1.00 52.73 809 PRO B C 1
ATOM 1411 O O . PRO B 1 71 ? 3.992 -23.307 12.236 1.00 51.99 809 PRO B O 1
ATOM 1415 N N . ASP B 1 72 ? 5.616 -22.392 10.969 1.00 52.42 810 ASP B N 1
ATOM 1416 C CA . ASP B 1 72 ? 4.804 -22.388 9.759 1.00 52.67 810 ASP B CA 1
ATOM 1417 C C . ASP B 1 72 ? 4.424 -23.812 9.368 1.00 50.99 810 ASP B C 1
ATOM 1418 O O . ASP B 1 72 ? 5.212 -24.751 9.506 1.00 53.48 810 ASP B O 1
ATOM 1423 N N . THR B 1 73 ? 3.199 -23.965 8.872 1.00 54.95 811 THR B N 1
ATOM 1424 C CA . THR B 1 73 ? 2.654 -25.279 8.557 1.00 50.44 811 THR B CA 1
ATOM 1425 C C . THR B 1 73 ? 1.387 -25.094 7.734 1.00 56.22 811 THR B C 1
ATOM 1426 O O . THR B 1 73 ? 0.840 -23.993 7.638 1.00 52.50 811 THR B O 1
ATOM 1430 N N . GLU B 1 74 ? 0.928 -26.195 7.138 1.00 68.08 812 GLU B N 1
ATOM 1431 C CA . GLU B 1 74 ? -0.367 -26.209 6.473 1.00 66.18 812 GLU B CA 1
ATOM 1432 C C . GLU B 1 74 ? -1.517 -26.385 7.453 1.00 68.32 812 GLU B C 1
ATOM 1433 O O . GLU B 1 74 ? -2.674 -26.169 7.076 1.00 68.27 812 GLU B O 1
ATOM 1439 N N . ARG B 1 75 ? -1.214 -26.730 8.691 1.00 62.33 813 ARG B N 1
ATOM 1440 C CA . ARG B 1 75 ? -2.217 -26.926 9.721 1.00 67.27 813 ARG B CA 1
ATOM 1441 C C . ARG B 1 75 ? -2.979 -25.663 9.999 1.00 58.23 813 ARG B C 1
ATOM 1442 O O . ARG B 1 75 ? -2.404 -24.610 9.985 1.00 55.33 813 ARG B O 1
ATOM 1450 N N . LEU B 1 76 ? -4.273 -25.776 10.264 1.00 53.14 814 LEU B N 1
ATOM 1451 C CA . LEU B 1 76 ? -5.065 -24.603 10.570 1.00 54.46 814 LEU B CA 1
ATOM 1452 C C . LEU B 1 76 ? -4.841 -24.171 12.017 1.00 52.47 814 LEU B C 1
ATOM 1453 O O . LEU B 1 76 ? -4.358 -24.951 12.842 1.00 48.03 814 LEU B O 1
ATOM 1458 N N . PRO B 1 77 ? -5.169 -22.924 12.347 1.00 51.71 815 PRO B N 1
ATOM 1459 C CA . PRO B 1 77 ? -5.163 -22.521 13.756 1.00 48.85 815 PRO B CA 1
ATOM 1460 C C . PRO B 1 77 ? -6.295 -23.199 14.508 1.00 49.05 815 PRO B C 1
ATOM 1461 O O . PRO B 1 77 ? -7.338 -23.532 13.940 1.00 52.26 815 PRO B O 1
ATOM 1465 N N . THR B 1 78 ? -6.075 -23.412 15.798 1.00 48.40 816 THR B N 1
ATOM 1466 C CA . THR B 1 78 ? -7.055 -24.038 16.673 1.00 41.56 816 THR B CA 1
ATOM 1467 C C . THR B 1 78 ? -7.467 -23.050 17.758 1.00 43.04 816 THR B C 1
ATOM 1468 O O . THR B 1 78 ? -6.951 -21.933 17.844 1.00 41.65 816 THR B O 1
ATOM 1472 N N . SER B 1 79 ? -8.410 -23.472 18.596 1.00 39.16 817 SER B N 1
ATOM 1473 C CA . SER B 1 79 ? -8.928 -22.597 19.635 1.00 39.56 817 SER B CA 1
ATOM 1474 C C . SER B 1 79 ? -9.402 -23.428 20.816 1.00 42.58 817 SER B C 1
ATOM 1475 O O . SER B 1 79 ? -9.788 -24.590 20.666 1.00 38.86 817 SER B O 1
ATOM 1478 N N . HIS B 1 80 ? -9.430 -22.813 21.977 1.00 41.91 818 HIS B N 1
ATOM 1479 C CA . HIS B 1 80 ? -9.992 -23.407 23.166 1.00 37.65 818 HIS B CA 1
ATOM 1480 C C . HIS B 1 80 ? -11.142 -22.473 23.483 1.00 37.67 818 HIS B C 1
ATOM 1481 O O . HIS B 1 80 ? -10.976 -21.492 24.109 1.00 40.58 818 HIS B O 1
ATOM 1488 N N . THR B 1 81 ? -12.317 -22.784 23.007 1.00 35.46 819 THR B N 1
ATOM 1489 C CA . THR B 1 81 ? -13.428 -21.896 23.224 1.00 41.27 819 THR B CA 1
ATOM 1490 C C . THR B 1 81 ? -13.857 -21.650 24.663 1.00 45.36 819 THR B C 1
ATOM 1491 O O . THR B 1 81 ? -14.366 -20.618 24.971 1.00 45.18 819 THR B O 1
ATOM 1495 N N . CYS B 1 82 ? -13.677 -22.612 25.527 1.00 40.12 820 CYS B N 1
ATOM 1496 C CA . CYS B 1 82 ? -14.049 -22.450 26.929 1.00 43.69 820 CYS B CA 1
ATOM 1497 C C . CYS B 1 82 ? -13.233 -21.374 27.631 1.00 44.14 820 CYS B C 1
ATOM 1498 O O . CYS B 1 82 ? -13.610 -20.949 28.730 1.00 37.39 820 CYS B O 1
ATOM 1501 N N . PHE B 1 83 ? -12.131 -20.924 27.025 1.00 38.62 821 PHE B N 1
ATOM 1502 C CA . PHE B 1 83 ? -11.299 -19.906 27.652 1.00 37.89 821 PHE B CA 1
ATOM 1503 C C . PHE B 1 83 ? -10.846 -18.830 26.666 1.00 42.52 821 PHE B C 1
ATOM 1504 O O . PHE B 1 83 ? -9.925 -18.064 26.981 1.00 40.17 821 PHE B O 1
ATOM 1512 N N . ASN B 1 84 ? -11.470 -18.755 25.490 1.00 37.68 822 ASN B N 1
ATOM 1513 C CA . ASN B 1 84 ? -11.178 -17.730 24.487 1.00 40.37 822 ASN B CA 1
ATOM 1514 C C . ASN B 1 84 ? -9.685 -17.660 24.171 1.00 37.13 822 ASN B C 1
ATOM 1515 O O . ASN B 1 84 ? -9.075 -16.589 24.154 1.00 43.23 822 ASN B O 1
ATOM 1520 N N . VAL B 1 85 ? -9.094 -18.823 23.917 1.00 42.32 823 VAL B N 1
ATOM 1521 C CA . VAL B 1 85 ? -7.677 -18.938 23.597 1.00 38.42 823 VAL B CA 1
ATOM 1522 C C . VAL B 1 85 ? -7.545 -19.276 22.120 1.00 38.76 823 VAL B C 1
ATOM 1523 O O . VAL B 1 85 ? -8.225 -20.181 21.620 1.00 39.17 823 VAL B O 1
ATOM 1527 N N . LEU B 1 86 ? -6.678 -18.549 21.425 1.00 43.21 824 LEU B N 1
ATOM 1528 C CA . LEU B 1 86 ? -6.395 -18.778 20.014 1.00 41.72 824 LEU B CA 1
ATOM 1529 C C . LEU B 1 86 ? -4.978 -19.321 19.889 1.00 44.17 824 LEU B C 1
ATOM 1530 O O . LEU B 1 86 ? -4.013 -18.624 20.222 1.00 43.82 824 LEU B O 1
ATOM 1535 N N . LEU B 1 87 ? -4.856 -20.563 19.428 1.00 42.50 825 LEU B N 1
ATOM 1536 C CA . LEU B 1 87 ? -3.553 -21.177 19.193 1.00 44.32 825 LEU B CA 1
ATOM 1537 C C . LEU B 1 87 ? -3.188 -20.966 17.728 1.00 41.96 825 LEU B C 1
ATOM 1538 O O . LEU B 1 87 ? -3.837 -21.516 16.832 1.00 44.67 825 LEU B O 1
ATOM 1543 N N . LEU B 1 88 ? -2.148 -20.171 17.490 1.00 43.46 826 LEU B N 1
ATOM 1544 C CA . LEU B 1 88 ? -1.810 -19.685 16.158 1.00 45.94 826 LEU B CA 1
ATOM 1545 C C . LEU B 1 88 ? -0.401 -20.121 15.783 1.00 42.71 826 LEU B C 1
ATOM 1546 O O . LEU B 1 88 ? 0.567 -19.686 16.431 1.00 45.39 826 LEU B O 1
ATOM 1551 N N . PRO B 1 89 ? -0.225 -20.975 14.773 1.00 50.79 827 PRO B N 1
ATOM 1552 C CA . PRO B 1 89 ? 1.126 -21.237 14.266 1.00 47.92 827 PRO B CA 1
ATOM 1553 C C . PRO B 1 89 ? 1.727 -19.974 13.670 1.00 54.18 827 PRO B C 1
ATOM 1554 O O . PRO B 1 89 ? 1.016 -19.087 13.193 1.00 45.25 827 PRO B O 1
ATOM 1558 N N . GLU B 1 90 ? 3.058 -19.894 13.709 1.00 52.00 828 GLU B N 1
ATOM 1559 C CA . GLU B 1 90 ? 3.761 -18.722 13.189 1.00 48.79 828 GLU B CA 1
ATOM 1560 C C . GLU B 1 90 ? 3.891 -18.871 11.676 1.00 44.49 828 GLU B C 1
ATOM 1561 O O . GLU B 1 90 ? 4.905 -19.327 11.141 1.00 48.88 828 GLU B O 1
ATOM 1567 N N . TYR B 1 91 ? 2.832 -18.472 10.976 1.00 50.23 829 TYR B N 1
ATOM 1568 C CA . TYR B 1 91 ? 2.807 -18.585 9.527 1.00 48.86 829 TYR B CA 1
ATOM 1569 C C . TYR B 1 91 ? 3.836 -17.649 8.897 1.00 49.29 829 TYR B C 1
ATOM 1570 O O . TYR B 1 91 ? 4.308 -16.689 9.512 1.00 59.22 829 TYR B O 1
ATOM 1579 N N . SER B 1 92 ? 4.181 -17.943 7.643 1.00 58.36 830 SER B N 1
ATOM 1580 C CA . SER B 1 92 ? 5.270 -17.232 6.985 1.00 56.59 830 SER B CA 1
ATOM 1581 C C . SER B 1 92 ? 4.836 -15.887 6.420 1.00 59.03 830 SER B C 1
ATOM 1582 O O . SER B 1 92 ? 5.651 -14.960 6.352 1.00 63.74 830 SER B O 1
ATOM 1585 N N . SER B 1 93 ? 3.575 -15.750 6.019 1.00 56.43 831 SER B N 1
ATOM 1586 C CA . SER B 1 93 ? 3.120 -14.532 5.368 1.00 53.99 831 SER B CA 1
ATOM 1587 C C . SER B 1 93 ? 1.781 -14.095 5.946 1.00 55.69 831 SER B C 1
ATOM 1588 O O . SER B 1 93 ? 1.080 -14.862 6.609 1.00 59.95 831 SER B O 1
ATOM 1591 N N . LYS B 1 94 ? 1.443 -12.830 5.688 1.00 62.46 832 LYS B N 1
ATOM 1592 C CA . LYS B 1 94 ? 0.137 -12.310 6.076 1.00 59.55 832 LYS B CA 1
ATOM 1593 C C . LYS B 1 94 ? -0.971 -12.937 5.241 1.00 56.03 832 LYS B C 1
ATOM 1594 O O . LYS B 1 94 ? -2.051 -13.245 5.759 1.00 60.59 832 LYS B O 1
ATOM 1600 N N . GLU B 1 95 ? -0.720 -13.136 3.944 1.00 54.40 833 GLU B N 1
ATOM 1601 C CA . GLU B 1 95 ? -1.722 -13.755 3.084 1.00 62.62 833 GLU B CA 1
ATOM 1602 C C . GLU B 1 95 ? -1.970 -15.205 3.481 1.00 61.13 833 GLU B C 1
ATOM 1603 O O . GLU B 1 95 ? -3.113 -15.676 3.450 1.00 62.21 833 GLU B O 1
ATOM 1609 N N . LYS B 1 96 ? -0.913 -15.926 3.862 1.00 61.30 834 LYS B N 1
ATOM 1610 C CA . LYS B 1 96 ? -1.081 -17.304 4.311 1.00 63.42 834 LYS B CA 1
ATOM 1611 C C . LYS B 1 96 ? -1.844 -17.363 5.628 1.00 61.87 834 LYS B C 1
ATOM 1612 O O . LYS B 1 96 ? -2.697 -18.238 5.819 1.00 60.91 834 LYS B O 1
ATOM 1618 N N . LEU B 1 97 ? -1.551 -16.441 6.548 1.00 57.63 835 LEU B N 1
ATOM 1619 C CA . LEU B 1 97 ? -2.270 -16.402 7.816 1.00 53.70 835 LEU B CA 1
ATOM 1620 C C . LEU B 1 97 ? -3.755 -16.140 7.599 1.00 56.54 835 LEU B C 1
ATOM 1621 O O . LEU B 1 97 ? -4.604 -16.774 8.236 1.00 58.31 835 LEU B O 1
ATOM 1626 N N . LYS B 1 98 ? -4.086 -15.215 6.693 1.00 58.48 836 LYS B N 1
ATOM 1627 C CA . LYS B 1 98 ? -5.489 -14.921 6.415 1.00 53.62 836 LYS B CA 1
ATOM 1628 C C . LYS B 1 98 ? -6.193 -16.120 5.792 1.00 63.30 836 LYS B C 1
ATOM 1629 O O . LYS B 1 98 ? -7.337 -16.429 6.145 1.00 66.77 836 LYS B O 1
ATOM 1635 N N . GLU B 1 99 ? -5.525 -16.807 4.863 1.00 59.74 837 GLU B N 1
ATOM 1636 C CA . GLU B 1 99 ? -6.133 -17.967 4.218 1.00 58.48 837 GLU B CA 1
ATOM 1637 C C . GLU B 1 99 ? -6.383 -19.086 5.223 1.00 57.64 837 GLU B C 1
ATOM 1638 O O . GLU B 1 99 ? -7.474 -19.666 5.263 1.00 57.45 837 GLU B O 1
ATOM 1644 N N . ARG B 1 100 ? -5.378 -19.402 6.045 1.00 53.23 838 ARG B N 1
ATOM 1645 C CA . ARG B 1 100 ? -5.544 -20.452 7.046 1.00 59.74 838 ARG B CA 1
ATOM 1646 C C . ARG B 1 100 ? -6.610 -20.080 8.068 1.00 54.43 838 ARG B C 1
ATOM 1647 O O . ARG B 1 100 ? -7.414 -20.927 8.476 1.00 51.41 838 ARG B O 1
ATOM 1655 N N . LEU B 1 101 ? -6.637 -18.813 8.488 1.00 51.96 839 LEU B N 1
ATOM 1656 C CA . LEU B 1 101 ? -7.598 -18.387 9.499 1.00 55.19 839 LEU B CA 1
ATOM 1657 C C . LEU B 1 101 ? -9.018 -18.3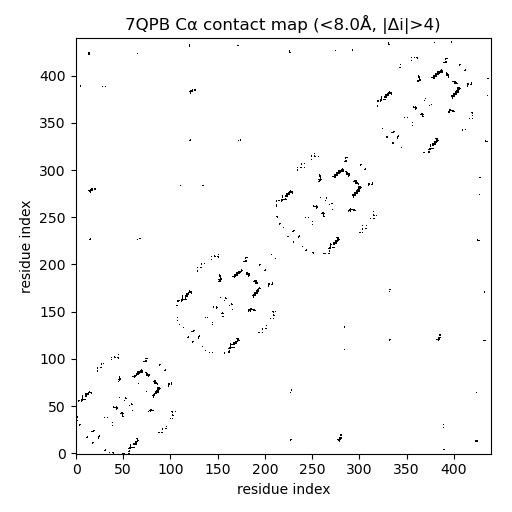69 8.946 1.00 60.68 839 LEU B C 1
ATOM 1658 O O . LEU B 1 101 ? -9.963 -18.770 9.635 1.00 58.14 839 LEU B O 1
ATOM 1663 N N . LEU B 1 102 ? -9.190 -17.908 7.704 1.00 59.61 840 LEU B N 1
ATOM 1664 C CA . LEU B 1 102 ? -10.524 -17.874 7.111 1.00 61.75 840 LEU B CA 1
ATOM 1665 C C . LEU B 1 102 ? -11.039 -19.280 6.830 1.00 57.99 840 LEU B C 1
ATOM 1666 O O . LEU B 1 102 ? -12.233 -19.555 7.002 1.00 63.54 840 LEU B O 1
ATOM 1671 N N . LYS B 1 103 ? -10.157 -20.183 6.394 1.00 55.77 841 LYS B N 1
ATOM 1672 C CA . LYS B 1 103 ? -10.566 -21.567 6.183 1.00 59.95 841 LYS B CA 1
ATOM 1673 C C . LYS B 1 103 ? -10.966 -22.224 7.498 1.00 60.71 841 LYS B C 1
ATOM 1674 O O . LYS B 1 103 ? -11.900 -23.034 7.540 1.00 54.92 841 LYS B O 1
ATOM 1680 N N . ALA B 1 104 ? -10.281 -21.872 8.587 1.00 57.38 842 ALA B N 1
ATOM 1681 C CA . ALA B 1 104 ? -10.592 -22.471 9.880 1.00 56.09 842 ALA B CA 1
ATOM 1682 C C . ALA B 1 104 ? -11.923 -21.966 10.426 1.00 53.36 842 ALA B C 1
ATOM 1683 O O . ALA B 1 104 ? -12.721 -22.752 10.946 1.00 59.56 842 ALA B O 1
ATOM 1685 N N . ILE B 1 105 ? -12.189 -20.663 10.317 1.00 54.05 843 ILE B N 1
ATOM 1686 C CA . ILE B 1 105 ? -13.383 -20.116 10.956 1.00 55.02 843 ILE B CA 1
ATOM 1687 C C . ILE B 1 105 ? -14.649 -20.346 10.138 1.00 59.68 843 ILE B C 1
ATOM 1688 O O . ILE B 1 105 ? -15.754 -20.163 10.667 1.00 58.04 843 ILE B O 1
ATOM 1693 N N . THR B 1 106 ? -14.528 -20.745 8.872 1.00 63.67 844 THR B N 1
ATOM 1694 C CA . THR B 1 106 ? -15.697 -21.038 8.050 1.00 66.65 844 THR B CA 1
ATOM 1695 C C . THR B 1 106 ? -15.917 -22.528 7.830 1.00 68.82 844 THR B C 1
ATOM 1696 O O . THR B 1 106 ? -17.060 -22.951 7.631 1.00 77.37 844 THR B O 1
ATOM 1700 N N . TYR B 1 107 ? -14.857 -23.336 7.873 1.00 69.39 845 TYR B N 1
ATOM 1701 C CA . TYR B 1 107 ? -14.965 -24.774 7.676 1.00 79.57 845 TYR B CA 1
ATOM 1702 C C . TYR B 1 107 ? -14.585 -25.587 8.907 1.00 73.41 845 TYR B C 1
ATOM 1703 O O . TYR B 1 107 ? -14.628 -26.821 8.849 1.00 70.61 845 TYR B O 1
ATOM 1712 N N . ALA B 1 108 ? -14.209 -24.946 10.009 1.00 69.45 846 ALA B N 1
ATOM 1713 C CA . ALA B 1 108 ? -13.853 -25.676 11.220 1.00 70.22 846 ALA B CA 1
ATOM 1714 C C . ALA B 1 108 ? -14.294 -24.917 12.464 1.00 72.07 846 ALA B C 1
ATOM 1715 O O . ALA B 1 108 ? -13.999 -25.324 13.589 1.00 67.45 846 ALA B O 1
ATOM 1717 N N . ASN C 1 3 ? -24.050 24.169 4.988 1.00 80.65 741 ASN C N 1
ATOM 1718 C CA . ASN C 1 3 ? -23.203 23.332 5.829 1.00 75.99 741 ASN C CA 1
ATOM 1719 C C . ASN C 1 3 ? -22.510 22.251 5.008 1.00 68.38 741 ASN C C 1
ATOM 1720 O O . ASN C 1 3 ? -21.991 21.278 5.554 1.00 56.85 741 ASN C O 1
ATOM 1725 N N . LEU C 1 4 ? -22.516 22.427 3.687 1.00 73.49 742 LEU C N 1
ATOM 1726 C CA . LEU C 1 4 ? -21.847 21.512 2.776 1.00 70.39 742 LEU C CA 1
ATOM 1727 C C . LEU C 1 4 ? -20.676 22.154 2.048 1.00 66.96 742 LEU C C 1
ATOM 1728 O O . LEU C 1 4 ? -20.007 21.476 1.259 1.00 68.18 742 LEU C O 1
ATOM 1733 N N . ASP C 1 5 ? -20.408 23.438 2.289 1.00 71.05 743 ASP C N 1
ATOM 1734 C CA . ASP C 1 5 ? -19.276 24.133 1.678 1.00 69.40 743 ASP C CA 1
ATOM 1735 C C . ASP C 1 5 ? -18.019 23.794 2.476 1.00 67.88 743 ASP C C 1
ATOM 1736 O O . ASP C 1 5 ? -17.574 24.536 3.355 1.00 67.86 743 ASP C O 1
ATOM 1741 N N . PHE C 1 6 ? -17.439 22.635 2.160 1.00 61.22 744 PHE C N 1
ATOM 1742 C CA . PHE C 1 6 ? -16.234 22.189 2.849 1.00 57.85 744 PHE C CA 1
ATOM 1743 C C . PHE C 1 6 ? -14.974 22.871 2.336 1.00 63.06 744 PHE C C 1
ATOM 1744 O O . PHE C 1 6 ? -13.915 22.724 2.956 1.00 58.91 744 PHE C O 1
ATOM 1752 N N . GLN C 1 7 ? -15.059 23.602 1.223 1.00 62.09 745 GLN C N 1
ATOM 1753 C CA . GLN C 1 7 ? -13.948 24.458 0.824 1.00 64.95 745 GLN C CA 1
ATOM 1754 C C . GLN C 1 7 ? -13.784 25.615 1.800 1.00 62.23 745 GLN C C 1
ATOM 1755 O O . GLN C 1 7 ? -12.658 26.008 2.125 1.00 68.71 745 GLN C O 1
ATOM 1761 N N . ALA C 1 8 ? -14.900 26.168 2.282 1.00 58.04 746 ALA C N 1
ATOM 1762 C CA . ALA C 1 8 ? -14.833 27.184 3.325 1.00 68.11 746 ALA C CA 1
ATOM 1763 C C . ALA C 1 8 ? -14.322 26.604 4.636 1.00 57.41 746 ALA C C 1
ATOM 1764 O O . ALA C 1 8 ? -13.716 27.323 5.437 1.00 59.84 746 ALA C O 1
ATOM 1766 N N . LEU C 1 9 ? -14.563 25.312 4.874 1.00 59.68 747 LEU C N 1
ATOM 1767 C CA . LEU C 1 9 ? -14.011 24.661 6.056 1.00 56.78 747 LEU C CA 1
ATOM 1768 C C . LEU C 1 9 ? -12.496 24.533 5.954 1.00 52.34 747 LEU C C 1
ATOM 1769 O O . LEU C 1 9 ? -11.780 24.756 6.937 1.00 52.72 747 LEU C O 1
ATOM 1774 N N . GLU C 1 10 ? -11.990 24.185 4.767 1.00 50.08 748 GLU C N 1
ATOM 1775 C CA . GLU C 1 10 ? -10.552 24.007 4.591 1.00 47.82 748 GLU C CA 1
ATOM 1776 C C . GLU C 1 10 ? -9.800 25.327 4.696 1.00 51.22 748 GLU C C 1
ATOM 1777 O O . GLU C 1 10 ? -8.676 25.359 5.213 1.00 51.79 748 GLU C O 1
ATOM 1783 N N . GLU C 1 11 ? -10.403 26.424 4.229 1.00 54.84 749 GLU C N 1
ATOM 1784 C CA . GLU C 1 11 ? -9.713 27.709 4.216 1.00 47.66 749 GLU C CA 1
ATOM 1785 C C . GLU C 1 11 ? -9.354 28.197 5.615 1.00 52.01 749 GLU C C 1
ATOM 1786 O O . GLU C 1 11 ? -8.432 29.007 5.756 1.00 62.61 749 GLU C O 1
ATOM 1792 N N . THR C 1 12 ? -10.045 27.718 6.649 1.00 47.64 750 THR C N 1
ATOM 1793 C CA . THR C 1 12 ? -9.820 28.176 8.014 1.00 42.20 750 THR C CA 1
ATOM 1794 C C . THR C 1 12 ? -9.279 27.090 8.935 1.00 46.47 750 THR C C 1
ATOM 1795 O O . THR C 1 12 ? -8.989 27.376 10.102 1.00 50.78 750 THR C O 1
ATOM 1799 N N . THR C 1 13 ? -9.136 25.862 8.447 1.00 46.14 751 THR C N 1
ATOM 1800 C CA . THR C 1 13 ? -8.646 24.775 9.283 1.00 46.90 751 THR C CA 1
ATOM 1801 C C . THR C 1 13 ? -7.156 24.938 9.556 1.00 46.73 751 THR C C 1
ATOM 1802 O O . THR C 1 13 ? -6.379 25.296 8.666 1.00 41.74 751 THR C O 1
ATOM 1806 N N . GLU C 1 14 ? -6.762 24.689 10.799 1.00 43.99 752 GLU C N 1
ATOM 1807 C CA . GLU C 1 14 ? -5.363 24.666 11.197 1.00 43.98 752 GLU C CA 1
ATOM 1808 C C . GLU C 1 14 ? -5.012 23.276 11.713 1.00 37.71 752 GLU C C 1
ATOM 1809 O O . GLU C 1 14 ? -5.852 22.374 11.752 1.00 38.89 752 GLU C O 1
ATOM 1815 N N . TYR C 1 15 ? -3.755 23.104 12.113 1.00 35.80 753 TYR C N 1
ATOM 1816 C CA . TYR C 1 15 ? -3.216 21.772 12.327 1.00 42.23 753 TYR C CA 1
ATOM 1817 C C . TYR C 1 15 ? -2.338 21.744 13.570 1.00 42.16 753 TYR C C 1
ATOM 1818 O O . TYR C 1 15 ? -1.799 22.764 14.007 1.00 38.41 753 TYR C O 1
ATOM 1827 N N . ASP C 1 16 ? -2.205 20.546 14.134 1.00 45.64 754 ASP C N 1
ATOM 1828 C CA . ASP C 1 16 ? -1.486 20.354 15.383 1.00 48.74 754 ASP C CA 1
ATOM 1829 C C . ASP C 1 16 ? -0.889 18.954 15.398 1.00 39.26 754 ASP C C 1
ATOM 1830 O O . ASP C 1 16 ? -1.163 18.127 14.524 1.00 36.09 754 ASP C O 1
ATOM 1835 N N . GLY C 1 17 ? -0.059 18.698 16.408 1.00 40.72 755 GLY C N 1
ATOM 1836 C CA . GLY C 1 17 ? 0.545 17.393 16.587 1.00 34.78 755 GLY C CA 1
ATOM 1837 C C . GLY C 1 17 ? 1.610 17.025 15.579 1.00 44.35 755 GLY C C 1
ATOM 1838 O O . GLY C 1 17 ? 2.084 15.884 15.593 1.00 39.13 755 GLY C O 1
ATOM 1839 N N . GLY C 1 18 ? 2.007 17.952 14.713 1.00 41.71 756 GLY C N 1
ATOM 1840 C CA . GLY C 1 18 ? 2.971 17.683 13.660 1.00 35.90 756 GLY C CA 1
ATOM 1841 C C . GLY C 1 18 ? 2.428 17.853 12.257 1.00 45.27 756 GLY C C 1
ATOM 1842 O 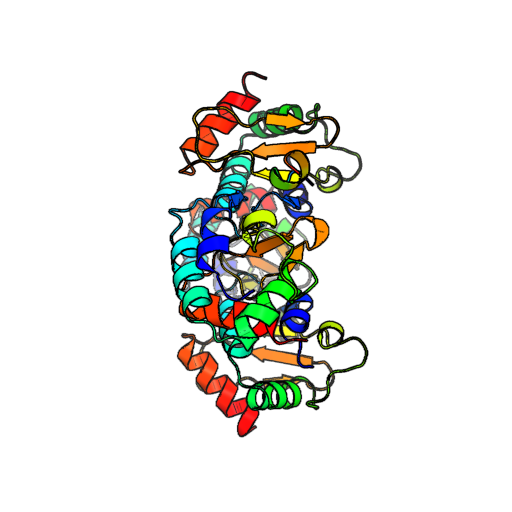O . GLY C 1 18 ? 3.218 17.880 11.301 1.00 47.32 756 GLY C O 1
ATOM 1843 N N . TYR C 1 19 ? 1.113 17.964 12.089 1.00 42.58 757 TYR C N 1
ATOM 1844 C CA . TYR C 1 19 ? 0.532 18.196 10.777 1.00 45.23 757 TYR C CA 1
ATOM 1845 C C . TYR C 1 19 ? 0.714 19.648 10.355 1.00 43.92 757 TYR C C 1
ATOM 1846 O O . TYR C 1 19 ? 0.733 20.564 11.183 1.00 43.72 757 TYR C O 1
ATOM 1855 N N . THR C 1 20 ? 0.858 19.848 9.049 1.00 42.15 758 THR C N 1
ATOM 1856 C CA . THR C 1 20 ? 0.707 21.149 8.414 1.00 40.59 758 THR C CA 1
ATOM 1857 C C . THR C 1 20 ? -0.245 20.984 7.235 1.00 44.51 758 THR C C 1
ATOM 1858 O O . THR C 1 20 ? -0.697 19.877 6.926 1.00 41.78 758 THR C O 1
ATOM 1862 N N . ARG C 1 21 ? -0.560 22.097 6.569 1.00 39.66 759 ARG C N 1
ATOM 1863 C CA . ARG C 1 21 ? -1.425 22.018 5.398 1.00 45.41 759 ARG C CA 1
ATOM 1864 C C . ARG C 1 21 ? -0.757 21.285 4.243 1.00 49.85 759 ARG C C 1
ATOM 1865 O O . ARG C 1 21 ? -1.447 20.858 3.310 1.00 46.29 759 ARG C O 1
ATOM 1873 N N . ASP C 1 22 ? 0.565 21.122 4.287 1.00 39.72 760 ASP C N 1
ATOM 1874 C CA . ASP C 1 22 ? 1.306 20.407 3.259 1.00 46.69 760 ASP C CA 1
ATOM 1875 C C . ASP C 1 22 ? 1.580 18.957 3.637 1.00 49.26 760 ASP C C 1
ATOM 1876 O O . ASP C 1 22 ? 2.322 18.272 2.929 1.00 47.04 760 ASP C O 1
ATOM 1881 N N . SER C 1 23 ? 1.007 18.476 4.735 1.00 49.07 761 SER C N 1
ATOM 1882 C CA . SER C 1 23 ? 1.184 17.084 5.120 1.00 43.41 761 SER C CA 1
ATOM 1883 C C . SER C 1 23 ? 0.521 16.169 4.097 1.00 42.69 761 SER C C 1
ATOM 1884 O O . SER C 1 23 ? -0.535 16.491 3.547 1.00 42.36 761 SER C O 1
ATOM 1887 N N . VAL C 1 24 ? 1.167 15.036 3.819 1.00 43.74 762 VAL C N 1
ATOM 1888 C CA . VAL C 1 24 ? 0.587 14.055 2.904 1.00 39.87 762 VAL C CA 1
ATOM 1889 C C . VAL C 1 24 ? -0.747 13.556 3.445 1.00 46.22 762 VAL C C 1
ATOM 1890 O O . VAL C 1 24 ? -1.749 13.495 2.721 1.00 45.72 762 VAL C O 1
ATOM 1894 N N . LEU C 1 25 ? -0.779 13.201 4.733 1.00 46.49 763 LEU C N 1
ATOM 1895 C CA . LEU C 1 25 ? -2.024 12.774 5.364 1.00 39.18 763 LEU C CA 1
ATOM 1896 C C . LEU C 1 25 ? -3.098 13.845 5.239 1.00 42.52 763 LEU C C 1
ATOM 1897 O O . LEU C 1 25 ? -4.270 13.535 4.993 1.00 45.39 763 LEU C O 1
ATOM 1902 N N . ILE C 1 26 ? -2.714 15.114 5.388 1.00 36.48 764 ILE C N 1
ATOM 1903 C CA . ILE C 1 26 ? -3.692 16.195 5.355 1.00 43.04 764 ILE C CA 1
ATOM 1904 C C . ILE C 1 26 ? -4.277 16.353 3.957 1.00 46.34 764 ILE C C 1
ATOM 1905 O O . ILE C 1 26 ? -5.492 16.515 3.795 1.00 42.44 764 ILE C O 1
ATOM 1910 N N . ARG C 1 27 ? -3.429 16.308 2.925 1.00 43.31 765 ARG C N 1
ATOM 1911 C CA . ARG C 1 27 ? -3.928 16.458 1.561 1.00 42.90 765 ARG C CA 1
ATOM 1912 C C . ARG C 1 27 ? -4.781 15.264 1.152 1.00 38.32 765 ARG C C 1
ATOM 1913 O O . ARG C 1 27 ? -5.767 15.420 0.422 1.00 47.71 765 ARG C O 1
ATOM 1921 N N . GLU C 1 28 ? -4.414 14.063 1.608 1.00 43.07 766 GLU C N 1
ATOM 1922 C CA . GLU C 1 28 ? -5.267 12.898 1.398 1.00 38.52 766 GLU C CA 1
ATOM 1923 C C . GLU C 1 28 ? -6.625 13.099 2.058 1.00 41.46 766 GLU C C 1
ATOM 1924 O O . GLU C 1 28 ?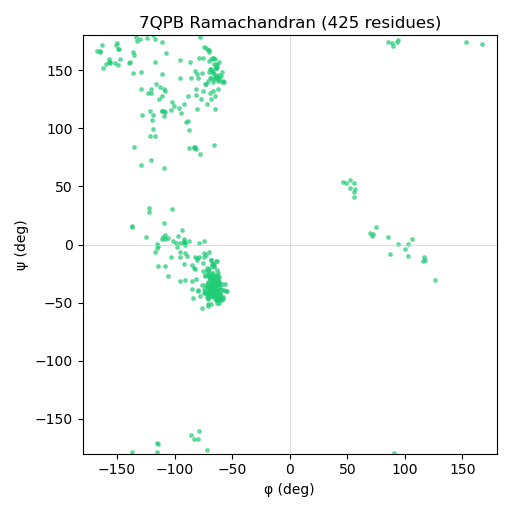 -7.667 12.759 1.485 1.00 47.22 766 GLU C O 1
ATOM 1930 N N . PHE C 1 29 ? -6.626 13.659 3.270 1.00 46.17 767 PHE C N 1
ATOM 1931 C CA . PHE C 1 29 ? -7.870 13.885 3.999 1.00 38.50 767 PHE C CA 1
ATOM 1932 C C . PHE C 1 29 ? -8.806 14.798 3.218 1.00 42.50 767 PHE C C 1
ATOM 1933 O O . PHE C 1 29 ? -9.997 14.503 3.065 1.00 45.26 767 PHE C O 1
ATOM 1941 N N . TRP C 1 30 ? -8.282 15.922 2.719 1.00 47.23 768 TRP C N 1
ATOM 1942 C CA . TRP C 1 30 ? -9.120 16.867 1.989 1.00 51.99 768 TRP C CA 1
ATOM 1943 C C . TRP C 1 30 ? -9.571 16.300 0.650 1.00 52.56 768 TRP C C 1
ATOM 1944 O O . TRP C 1 30 ? -10.647 16.660 0.160 1.00 49.58 768 TRP C O 1
ATOM 1955 N N . GLU C 1 31 ? -8.771 15.420 0.044 1.00 54.06 769 GLU C N 1
ATOM 1956 C CA . GLU C 1 31 ? -9.238 14.695 -1.133 1.00 54.16 769 GLU C CA 1
ATOM 1957 C C . GLU C 1 31 ? -10.429 13.811 -0.787 1.00 59.37 769 GLU C C 1
ATOM 1958 O O . GLU C 1 31 ? -11.329 13.615 -1.612 1.00 63.58 769 GLU C O 1
ATOM 1964 N N . ILE C 1 32 ? -10.456 13.278 0.434 1.00 57.07 770 ILE C N 1
ATOM 1965 C CA . ILE C 1 32 ? -11.527 12.370 0.831 1.00 49.25 770 ILE C CA 1
ATOM 1966 C C . ILE C 1 32 ? -12.809 13.143 1.116 1.00 54.32 770 ILE C C 1
ATOM 1967 O O . ILE C 1 32 ? -13.864 12.863 0.536 1.00 56.78 770 ILE C O 1
ATOM 1972 N N . VAL C 1 33 ? -12.735 14.135 2.007 1.00 52.73 771 VAL C N 1
ATOM 1973 C CA . VAL C 1 33 ? -13.946 14.800 2.477 1.00 55.58 771 VAL C CA 1
ATOM 1974 C C . VAL C 1 33 ? -14.569 15.661 1.385 1.00 56.58 771 VAL C C 1
ATOM 1975 O O . VAL C 1 33 ? -15.788 15.874 1.379 1.00 56.51 771 VAL C O 1
ATOM 1979 N N . HIS C 1 34 ? -13.764 16.173 0.449 1.00 62.77 772 HIS C N 1
ATOM 1980 C CA . HIS C 1 34 ? -14.338 16.908 -0.675 1.00 59.54 772 HIS C CA 1
ATOM 1981 C C . HIS C 1 34 ? -15.158 15.992 -1.572 1.00 55.16 772 HIS C C 1
ATOM 1982 O O . HIS C 1 34 ? -16.059 16.458 -2.279 1.00 65.26 772 HIS C O 1
ATOM 1989 N N . SER C 1 35 ? -14.863 14.694 -1.555 1.00 55.68 773 SER C N 1
ATOM 1990 C CA . SER C 1 35 ? -15.623 13.697 -2.294 1.00 58.85 773 SER C CA 1
ATOM 1991 C C . SER C 1 35 ? -16.743 13.075 -1.468 1.00 53.52 773 SER C C 1
ATOM 1992 O O . SER C 1 35 ? -17.450 12.198 -1.973 1.00 61.85 773 SER C O 1
ATOM 1995 N N . PHE C 1 36 ? -16.917 13.504 -0.219 1.00 57.70 774 PHE C N 1
ATOM 1996 C CA . PHE C 1 36 ? -17.988 12.979 0.618 1.00 61.58 774 PHE C CA 1
ATOM 1997 C C . PHE C 1 36 ? -19.352 13.343 0.042 1.00 64.71 774 PHE C C 1
ATOM 1998 O O . PHE C 1 36 ? -19.506 14.334 -0.677 1.00 63.77 774 PHE C O 1
ATOM 2006 N N . THR C 1 37 ? -20.351 12.529 0.370 1.00 57.13 775 THR C N 1
ATOM 2007 C CA . THR C 1 37 ? -21.726 12.871 0.050 1.00 60.14 775 THR C CA 1
ATOM 2008 C C . THR C 1 37 ? -22.242 13.899 1.056 1.00 69.28 775 THR C C 1
ATOM 2009 O O . THR C 1 37 ? -21.536 14.311 1.982 1.00 65.93 775 THR C O 1
ATOM 2013 N N . ASP C 1 38 ? -23.493 14.327 0.874 1.00 71.10 776 ASP C N 1
ATOM 2014 C CA . ASP C 1 38 ? -24.055 15.331 1.771 1.00 66.76 776 ASP C CA 1
ATOM 2015 C C . ASP C 1 38 ? -24.284 14.762 3.165 1.00 68.77 776 ASP C C 1
ATOM 2016 O O . ASP C 1 38 ? -24.098 15.465 4.166 1.00 67.33 776 ASP C O 1
ATOM 2021 N N . GLU C 1 39 ? -24.682 13.492 3.253 1.00 65.77 777 GLU C N 1
ATOM 2022 C CA . GLU C 1 39 ? -24.863 12.868 4.560 1.00 67.14 777 GLU C CA 1
ATOM 2023 C C . GLU C 1 39 ? -23.528 12.666 5.265 1.00 61.81 777 GLU C C 1
ATOM 2024 O O . GLU C 1 39 ? -23.416 12.900 6.474 1.00 59.44 777 GLU C O 1
ATOM 2030 N N . GLN C 1 40 ? -22.502 12.236 4.524 1.00 57.66 778 GLN C N 1
ATOM 2031 C CA . GLN C 1 40 ? -21.191 12.022 5.127 1.00 58.43 778 GLN C CA 1
ATOM 2032 C C . GLN C 1 40 ? -20.574 13.328 5.610 1.00 63.41 778 GLN C C 1
ATOM 2033 O O . GLN C 1 40 ? -19.827 13.333 6.596 1.00 61.59 778 GLN C O 1
ATOM 2039 N N . LYS C 1 41 ? -20.869 14.441 4.934 1.00 59.27 779 LYS C N 1
ATOM 2040 C CA . LYS C 1 41 ? -20.381 15.735 5.400 1.00 58.38 779 LYS C CA 1
ATOM 2041 C C . LYS C 1 41 ? -21.047 16.133 6.711 1.00 60.85 779 LYS C C 1
ATOM 2042 O O . LYS C 1 41 ? -20.380 16.625 7.629 1.00 55.64 779 LYS C O 1
ATOM 2048 N N . ARG C 1 42 ? -22.361 15.924 6.817 1.00 59.34 780 ARG C N 1
ATOM 2049 C CA . ARG C 1 42 ? -23.062 16.238 8.057 1.00 58.81 780 ARG C CA 1
ATOM 2050 C C . ARG C 1 42 ? -22.607 15.330 9.192 1.00 54.53 780 ARG C C 1
ATOM 2051 O O . ARG C 1 42 ? -22.442 15.785 10.331 1.00 56.27 780 ARG C O 1
ATOM 2059 N N . LEU C 1 43 ? -22.395 14.045 8.901 1.00 57.36 781 LEU C N 1
ATOM 2060 C CA . LEU C 1 43 ? -21.904 13.127 9.923 1.00 55.86 781 LEU C CA 1
ATOM 2061 C C . LEU C 1 43 ? -20.510 13.513 10.397 1.00 54.66 781 LEU C C 1
ATOM 2062 O O . LEU C 1 43 ? -20.170 13.296 11.565 1.00 59.70 781 LEU C O 1
ATOM 2067 N N . PHE C 1 44 ? -19.689 14.082 9.510 1.00 57.83 782 PHE C N 1
ATOM 2068 C CA . PHE C 1 44 ? -18.368 14.543 9.923 1.00 55.32 782 PHE C CA 1
ATOM 2069 C C . PHE C 1 44 ? -18.472 15.761 10.831 1.00 52.72 782 PHE C C 1
ATOM 2070 O O . PHE C 1 44 ? -17.746 15.864 11.827 1.00 49.90 782 PHE C O 1
ATOM 2078 N N . LEU C 1 45 ? -19.363 16.698 10.499 1.00 52.32 783 LEU C N 1
ATOM 2079 C CA . LEU C 1 45 ? -19.538 17.884 11.330 1.00 51.61 783 LEU C CA 1
ATOM 2080 C C . LEU C 1 45 ? -20.083 17.517 12.704 1.00 53.46 783 LEU C C 1
ATOM 2081 O O . LEU C 1 45 ? -19.688 18.111 13.714 1.00 53.38 783 LEU C O 1
ATOM 2086 N N . GLN C 1 46 ? -20.988 16.538 12.762 1.00 55.01 784 GLN C N 1
ATOM 2087 C CA . GLN C 1 46 ? -21.522 16.095 14.045 1.00 58.50 784 GLN C CA 1
ATOM 2088 C C . GLN C 1 46 ? -20.448 15.408 14.881 1.00 54.88 784 GLN C C 1
ATOM 2089 O O . GLN C 1 46 ? -20.363 15.629 16.095 1.00 48.69 784 GLN C O 1
ATOM 2095 N N . PHE C 1 47 ? -19.619 14.577 14.248 1.00 50.56 785 PHE C N 1
ATOM 2096 C CA . PHE C 1 47 ? -18.557 13.883 14.969 1.00 50.02 785 PHE C CA 1
ATOM 2097 C C . PHE C 1 47 ? -17.524 14.865 15.507 1.00 51.43 785 PHE C C 1
ATOM 2098 O O . PHE C 1 47 ? -17.086 14.758 16.658 1.00 38.99 785 PHE C O 1
ATOM 2106 N N . THR C 1 48 ? -17.126 15.837 14.685 1.00 43.60 786 THR C N 1
ATOM 2107 C CA . THR C 1 48 ? -16.016 16.709 15.052 1.00 44.02 786 THR C CA 1
ATOM 2108 C C . THR C 1 48 ? -16.467 17.883 15.915 1.00 49.99 786 THR C C 1
ATOM 2109 O O . THR C 1 48 ? -15.755 18.276 16.846 1.00 40.51 786 THR C O 1
ATOM 2113 N N . THR C 1 49 ? -17.640 18.452 15.629 1.00 49.57 787 THR C N 1
ATOM 2114 C CA . THR C 1 49 ? -18.078 19.668 16.299 1.00 50.74 787 THR C CA 1
ATOM 2115 C C . THR C 1 49 ? -19.221 19.463 17.282 1.00 54.32 787 THR C C 1
ATOM 2116 O O . THR C 1 49 ? -19.432 20.326 18.139 1.00 54.15 787 THR C O 1
ATOM 2120 N N . GLY C 1 50 ? -19.955 18.356 17.187 1.00 51.86 788 GLY C N 1
ATOM 2121 C CA . GLY C 1 50 ? -21.081 18.097 18.056 1.00 50.28 788 GLY C CA 1
ATOM 2122 C C . GLY C 1 50 ? -22.437 18.331 17.425 1.00 59.49 788 GLY C C 1
ATOM 2123 O O . GLY C 1 50 ? -23.453 17.962 18.027 1.00 64.63 788 GLY C O 1
ATOM 2124 N N . THR C 1 51 ? -22.485 18.930 16.238 1.00 64.31 789 THR C N 1
ATOM 2125 C CA . THR C 1 51 ? -23.747 19.172 15.554 1.00 61.27 789 THR C CA 1
ATOM 2126 C C . THR C 1 51 ? -23.474 19.316 14.064 1.00 64.03 789 THR C C 1
ATOM 2127 O O . THR C 1 51 ? -22.358 19.635 13.646 1.00 53.91 789 THR C O 1
ATOM 2131 N N . ASP C 1 52 ? -24.514 19.070 13.269 1.00 67.62 790 ASP C N 1
ATOM 2132 C CA . ASP C 1 52 ? -24.424 19.191 11.821 1.00 62.82 790 ASP C CA 1
ATOM 2133 C C . ASP C 1 52 ? -24.797 20.578 11.316 1.00 65.97 790 ASP C C 1
ATOM 2134 O O . ASP C 1 52 ? -24.631 20.850 10.122 1.00 64.96 790 ASP C O 1
ATOM 2139 N N . ARG C 1 53 ? -25.292 21.455 12.186 1.00 66.72 791 ARG C N 1
ATOM 2140 C CA . ARG C 1 53 ? -25.705 22.787 11.770 1.00 71.88 791 ARG C CA 1
ATOM 2141 C C . ARG C 1 53 ? -24.497 23.708 11.677 1.00 74.28 791 ARG C C 1
ATOM 2142 O O . ARG C 1 53 ? -23.704 23.807 12.619 1.00 75.18 791 ARG C O 1
ATOM 2144 N N . ALA C 1 54 ? -24.358 24.378 10.538 1.00 72.89 792 ALA C N 1
ATOM 2145 C CA . ALA C 1 54 ? -23.288 25.346 10.377 1.00 68.41 792 ALA C CA 1
ATOM 2146 C C . ALA C 1 54 ? -23.597 26.606 11.180 1.00 68.07 792 ALA C C 1
ATOM 2147 O O . ALA C 1 54 ? -24.739 27.078 11.182 1.00 78.46 792 ALA C O 1
ATOM 2149 N N . PRO C 1 55 ? -22.609 27.179 11.859 1.00 70.31 793 PRO C N 1
ATOM 2150 C CA . PRO C 1 55 ? -22.835 28.455 12.539 1.00 63.34 793 PRO C CA 1
ATOM 2151 C C . PRO C 1 55 ? -23.033 29.568 11.524 1.00 68.48 793 PRO C C 1
ATOM 2152 O O . PRO C 1 55 ? -22.648 29.458 10.357 1.00 70.20 793 PRO C O 1
ATOM 2156 N N . VAL C 1 56 ? -23.655 30.655 11.988 1.00 75.59 794 VAL C N 1
ATOM 2157 C CA . VAL C 1 56 ? -23.845 31.807 11.120 1.00 78.23 794 VAL C CA 1
ATOM 2158 C C . VAL C 1 56 ? -22.488 32.416 10.799 1.00 74.61 794 VAL C C 1
ATOM 2159 O O . VAL C 1 56 ? -21.635 32.602 11.684 1.00 67.29 794 VAL C O 1
ATOM 2163 N N . GLY C 1 57 ? -22.262 32.685 9.514 1.00 74.63 795 GLY C N 1
ATOM 2164 C CA . GLY C 1 57 ? -20.952 33.038 9.018 1.00 60.73 795 GLY C CA 1
ATOM 2165 C C . GLY C 1 57 ? -20.228 31.923 8.298 1.00 66.45 795 GLY C C 1
ATOM 2166 O O . GLY C 1 57 ? -19.092 32.130 7.855 1.00 71.53 795 GLY C O 1
ATOM 2167 N N . GLY C 1 58 ? -20.842 30.748 8.174 1.00 61.33 796 GLY C N 1
ATOM 2168 C CA . GLY C 1 58 ? -20.263 29.657 7.423 1.00 63.44 796 GLY C CA 1
ATOM 2169 C C . GLY C 1 58 ? -19.389 28.756 8.275 1.00 57.09 796 GLY C C 1
ATOM 2170 O O . GLY C 1 58 ? -19.060 29.047 9.427 1.00 51.76 796 GLY C O 1
ATOM 2171 N N . LEU C 1 59 ? -18.995 27.631 7.676 1.00 63.11 797 LEU C N 1
ATOM 2172 C CA . LEU C 1 59 ? -18.165 26.661 8.380 1.00 57.32 797 LEU C CA 1
ATOM 2173 C C . LEU C 1 59 ? -16.803 27.227 8.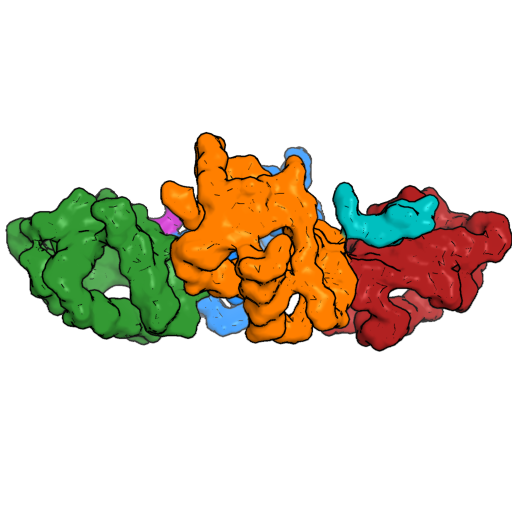765 1.00 62.47 797 LEU C C 1
ATOM 2174 O O . LEU C 1 59 ? -16.108 26.625 9.589 1.00 57.28 797 LEU C O 1
ATOM 2179 N N . GLY C 1 60 ? -16.408 28.367 8.194 1.00 67.45 798 GLY C N 1
ATOM 2180 C CA . GLY C 1 60 ? -15.111 28.936 8.515 1.00 58.10 798 GLY C CA 1
ATOM 2181 C C . GLY C 1 60 ? -14.987 29.376 9.959 1.00 56.97 798 GLY C C 1
ATOM 2182 O O . GLY C 1 60 ? -13.884 29.398 10.512 1.00 58.81 798 GLY C O 1
ATOM 2183 N N . LYS C 1 61 ? -16.112 29.734 10.587 1.00 53.19 799 LYS C N 1
ATOM 2184 C CA . LYS C 1 61 ? -16.135 30.161 11.982 1.00 62.54 799 LYS C CA 1
ATOM 2185 C C . LYS C 1 61 ? -15.919 29.013 12.959 1.00 53.26 799 LYS C C 1
ATOM 2186 O O . LYS C 1 61 ? -15.760 29.265 14.159 1.00 45.12 799 LYS C O 1
ATOM 2190 N N . LEU C 1 62 ? -15.926 27.767 12.483 1.00 54.20 800 LEU C N 1
ATOM 2191 C CA . LEU C 1 62 ? -15.621 26.641 13.355 1.00 53.56 800 LEU C CA 1
ATOM 2192 C C . LEU C 1 62 ? -14.154 26.622 13.762 1.00 55.94 800 LEU C C 1
ATOM 2193 O O . LEU C 1 62 ? -13.835 26.119 14.845 1.00 48.90 800 LEU C O 1
ATOM 2198 N N . LYS C 1 63 ? -13.272 27.182 12.934 1.00 49.52 801 LYS C N 1
ATOM 2199 C CA . LYS C 1 63 ? -11.825 27.149 13.150 1.00 49.74 801 LYS C CA 1
ATOM 2200 C C . LYS C 1 63 ? -11.370 25.744 13.537 1.00 43.09 801 LYS C C 1
ATOM 2201 O O . LYS C 1 63 ? -10.718 25.525 14.561 1.00 43.16 801 LYS C O 1
ATOM 2207 N N . MET C 1 64 ? -11.745 24.782 12.697 1.00 50.71 802 MET C N 1
ATOM 2208 C CA . MET C 1 64 ? -11.427 23.385 12.951 1.00 45.38 802 MET C CA 1
ATOM 2209 C C . MET C 1 64 ? -9.920 23.177 13.028 1.00 40.23 802 MET C C 1
ATOM 2210 O O . MET C 1 64 ? -9.146 23.839 12.332 1.00 43.75 802 MET C O 1
ATOM 2215 N N . ILE C 1 65 ? -9.507 22.257 13.894 1.00 43.20 803 ILE C N 1
ATOM 2216 C CA . ILE C 1 65 ? -8.116 21.843 14.014 1.00 37.25 803 ILE C CA 1
ATOM 2217 C C . ILE C 1 65 ? -8.048 20.350 13.731 1.00 46.97 803 ILE C C 1
ATOM 2218 O O . ILE C 1 65 ? -8.879 19.581 14.229 1.00 45.44 803 ILE C O 1
ATOM 2223 N N . ILE C 1 66 ? -7.082 19.946 12.914 1.00 40.29 804 ILE C N 1
ATOM 2224 C CA . ILE C 1 66 ? -6.778 18.539 12.685 1.00 41.67 804 ILE C CA 1
ATOM 2225 C C . ILE C 1 66 ? -5.453 18.250 13.368 1.00 35.35 804 ILE C C 1
ATOM 2226 O O . ILE C 1 66 ? -4.411 18.785 12.969 1.00 37.50 804 ILE C O 1
ATOM 2231 N N . ALA C 1 67 ? -5.491 17.417 14.400 1.00 39.72 805 ALA C N 1
ATOM 2232 C CA . ALA C 1 67 ? -4.326 17.137 15.223 1.00 42.18 805 ALA C CA 1
ATOM 2233 C C . ALA C 1 67 ? -3.868 15.705 15.004 1.00 42.68 805 ALA C C 1
ATOM 2234 O O . ALA C 1 67 ? -4.670 14.769 15.099 1.00 42.82 805 ALA C O 1
ATOM 2236 N N . LYS C 1 68 ? -2.584 15.541 14.707 1.00 41.46 806 LYS C N 1
ATOM 2237 C CA . LYS C 1 68 ? -1.974 14.220 14.705 1.00 38.03 806 LYS C CA 1
ATOM 2238 C C . LYS C 1 68 ? -1.827 13.738 16.142 1.00 35.82 806 LYS C C 1
ATOM 2239 O O . LYS C 1 68 ? -1.169 14.393 16.956 1.00 37.09 806 LYS C O 1
ATOM 2245 N N . ASN C 1 69 ? -2.452 12.605 16.459 1.00 42.09 807 ASN C N 1
ATOM 2246 C CA . ASN C 1 69 ? -2.368 12.028 17.793 1.00 46.06 807 ASN C CA 1
ATOM 2247 C C . ASN C 1 69 ? -1.561 10.737 17.833 1.00 42.22 807 ASN C C 1
ATOM 2248 O O . ASN C 1 69 ? -1.515 10.086 18.882 1.00 54.64 807 ASN C O 1
ATOM 2253 N N . GLY C 1 70 ? -0.921 10.350 16.730 1.00 46.23 808 GLY C N 1
ATOM 2254 C CA . GLY C 1 70 ? -0.103 9.160 16.703 1.00 40.98 808 GLY C CA 1
ATOM 2255 C C . GLY C 1 70 ? 0.268 8.723 15.300 1.00 38.73 808 GLY C C 1
ATOM 2256 O O . GLY C 1 70 ? -0.211 9.274 14.304 1.00 38.97 808 GLY C O 1
ATOM 2257 N N . PRO C 1 71 ? 1.145 7.718 15.194 1.00 37.94 809 PRO C N 1
ATOM 2258 C CA . PRO C 1 71 ? 1.488 7.179 13.872 1.00 36.42 809 PRO C CA 1
ATOM 2259 C C . PRO C 1 71 ? 0.417 6.232 13.356 1.00 38.64 809 PRO C C 1
ATOM 2260 O O . PRO C 1 71 ? -0.723 6.266 13.828 1.00 43.34 809 PRO C O 1
ATOM 2264 N N . ASP C 1 72 ? 0.770 5.381 12.396 1.00 50.74 810 ASP C N 1
ATOM 2265 C CA . ASP C 1 72 ? -0.198 4.441 11.849 1.00 43.04 810 ASP C CA 1
ATOM 2266 C C . ASP C 1 72 ? -0.685 3.483 12.928 1.00 50.15 810 ASP C C 1
ATOM 2267 O O . ASP C 1 72 ? 0.088 3.026 13.776 1.00 44.63 810 ASP C O 1
ATOM 2272 N N . THR C 1 73 ? -1.980 3.185 12.891 1.00 47.94 811 THR C N 1
ATOM 2273 C CA . THR C 1 73 ? -2.606 2.309 13.871 1.00 44.53 811 THR C CA 1
ATOM 2274 C C . THR C 1 73 ? -3.939 1.841 13.311 1.00 46.56 811 THR C C 1
ATOM 2275 O O . THR C 1 73 ? -4.401 2.317 12.272 1.00 46.87 811 THR C O 1
ATOM 2279 N N . GLU C 1 74 ? -4.556 0.895 14.017 1.00 41.72 812 GLU C N 1
ATOM 2280 C CA . GLU C 1 74 ? -5.907 0.465 13.688 1.00 44.67 812 GLU C CA 1
ATOM 2281 C C . GLU C 1 74 ? -6.971 1.246 14.442 1.00 44.77 812 GLU C C 1
ATOM 2282 O O . GLU C 1 74 ? -8.142 1.212 14.044 1.00 46.69 812 GLU C O 1
ATOM 2288 N N . ARG C 1 75 ? -6.590 1.940 15.514 1.00 41.53 813 ARG C N 1
ATOM 2289 C CA . ARG C 1 75 ? -7.531 2.765 16.257 1.00 52.34 813 ARG C CA 1
ATOM 2290 C C . ARG C 1 75 ? -8.162 3.808 15.345 1.00 45.98 813 ARG C C 1
ATOM 2291 O O . ARG C 1 75 ? -7.501 4.382 14.476 1.00 45.62 813 ARG C O 1
ATOM 2299 N N . LEU C 1 76 ? -9.453 4.041 15.544 1.00 36.89 814 LEU C N 1
ATOM 2300 C CA . LEU C 1 76 ? -10.185 5.014 14.756 1.00 42.81 814 LEU C CA 1
ATOM 2301 C C . LEU C 1 76 ? -9.827 6.430 15.193 1.00 48.43 814 LEU C C 1
ATOM 2302 O O . LEU C 1 76 ? -9.305 6.639 16.292 1.00 45.02 814 LEU C O 1
ATOM 2307 N N . PRO C 1 77 ? -10.091 7.425 14.349 1.00 49.67 815 PRO C N 1
ATOM 2308 C CA . PRO C 1 77 ? -9.931 8.810 14.794 1.00 48.95 815 PRO C CA 1
ATOM 2309 C C . PRO C 1 77 ? -10.959 9.151 15.859 1.00 46.04 815 PRO C C 1
ATOM 2310 O O . PRO C 1 77 ? -12.066 8.609 15.884 1.00 43.90 815 PRO C O 1
ATOM 2314 N N . THR C 1 78 ? -10.573 10.048 16.754 1.00 45.67 816 THR C N 1
ATOM 2315 C CA . THR C 1 78 ? -11.459 10.536 17.802 1.00 43.20 816 THR C CA 1
ATOM 2316 C C . THR C 1 78 ? -11.716 12.025 17.576 1.00 47.99 816 THR C C 1
ATOM 2317 O O . THR C 1 78 ? -11.346 12.591 16.544 1.00 42.86 816 THR C O 1
ATOM 2321 N N . SER C 1 79 ? -12.358 12.662 18.551 1.00 44.30 817 SER C N 1
ATOM 2322 C CA . SER C 1 79 ? -12.749 14.056 18.409 1.00 45.07 817 SER C CA 1
ATOM 2323 C C . SER C 1 79 ? -12.700 14.749 19.763 1.00 44.02 817 SER C C 1
ATOM 2324 O O . SER C 1 79 ? -12.724 14.112 20.819 1.00 47.52 817 SER C O 1
ATOM 2327 N N . HIS C 1 80 ? -12.626 16.085 19.706 1.00 43.29 818 HIS C N 1
ATOM 2328 C CA . HIS C 1 80 ? -12.655 16.967 20.876 1.00 50.01 818 HIS C CA 1
ATOM 2329 C C . HIS C 1 80 ? -13.611 18.101 20.503 1.00 39.59 818 HIS C C 1
ATOM 2330 O O . HIS C 1 80 ? -13.194 19.167 20.042 1.00 43.45 818 HIS C O 1
ATOM 2337 N N . THR C 1 81 ? -14.910 17.851 20.697 1.00 39.43 819 THR C N 1
ATOM 2338 C CA . THR C 1 81 ? -15.939 18.743 20.170 1.00 45.45 819 THR C CA 1
ATOM 2339 C C . THR C 1 81 ? -15.845 20.145 20.756 1.00 44.85 819 THR C C 1
ATOM 2340 O O . THR C 1 81 ? -16.176 21.122 20.075 1.00 48.14 819 THR C O 1
ATOM 2344 N N . CYS C 1 82 ? -15.403 20.267 22.010 1.00 42.17 820 CYS C N 1
ATOM 2345 C CA . CYS C 1 82 ? -15.283 21.583 22.631 1.00 44.56 820 CYS C CA 1
ATOM 2346 C C . CYS C 1 82 ? -14.425 22.518 21.790 1.00 47.08 820 CYS C C 1
ATOM 2347 O O . CYS C 1 82 ? -14.745 23.702 21.637 1.00 47.29 820 CYS C O 1
ATOM 2350 N N . PHE C 1 83 ? -13.344 21.996 21.218 1.00 42.55 821 PHE C N 1
ATOM 2351 C CA . PHE C 1 83 ? -12.406 22.787 20.436 1.00 37.16 821 PHE C CA 1
ATOM 2352 C C . PHE C 1 83 ? -12.524 22.543 18.938 1.00 44.57 821 PHE C C 1
ATOM 2353 O O . PHE C 1 83 ? -11.717 23.083 18.175 1.00 38.87 821 PHE C O 1
ATOM 2361 N N . ASN C 1 84 ? -13.506 21.748 18.504 1.00 48.89 822 ASN C N 1
ATOM 2362 C CA . ASN C 1 84 ? -13.694 21.410 17.091 1.00 41.49 822 ASN C CA 1
ATOM 2363 C C . ASN C 1 84 ? -12.432 20.779 16.506 1.00 41.05 822 ASN C C 1
ATOM 2364 O O . ASN C 1 84 ? -11.959 21.155 15.431 1.00 47.37 822 ASN C O 1
ATOM 2369 N N . VAL C 1 85 ? -11.889 19.802 17.226 1.00 40.70 823 VAL C N 1
ATOM 2370 C CA . VAL C 1 85 ? -10.611 19.187 16.892 1.00 45.01 823 VAL C CA 1
ATOM 2371 C C . VAL C 1 85 ? -10.845 17.740 16.488 1.00 39.97 823 VAL C C 1
ATOM 2372 O O . VAL C 1 85 ? -11.452 16.966 17.237 1.00 46.12 823 VAL C O 1
ATOM 2376 N N . LEU C 1 86 ? -10.366 17.382 15.302 1.00 43.64 824 LEU C N 1
ATOM 2377 C CA . LEU C 1 86 ? -10.312 15.995 14.867 1.00 38.62 824 LEU C CA 1
ATOM 2378 C C . LEU C 1 86 ? -8.956 15.424 15.262 1.00 41.80 824 LEU C C 1
ATOM 2379 O O . LEU C 1 86 ? -7.914 15.951 14.857 1.00 42.01 824 LEU C O 1
ATOM 2384 N N . LEU C 1 87 ? -8.968 14.367 16.068 1.00 46.11 825 LEU C N 1
ATOM 2385 C CA . LEU C 1 87 ? -7.743 13.683 16.467 1.00 42.38 825 LEU C CA 1
ATOM 2386 C C . LEU C 1 87 ? -7.476 12.581 15.451 1.00 39.65 825 LEU C C 1
ATOM 2387 O O . LEU C 1 87 ? -8.156 11.550 15.448 1.00 44.57 825 LEU C O 1
ATOM 2392 N N . LEU C 1 88 ? -6.490 12.800 14.586 1.00 42.85 826 LEU C N 1
ATOM 2393 C CA . LEU C 1 88 ? -6.310 11.987 13.383 1.00 39.42 826 LEU C CA 1
ATOM 2394 C C . LEU C 1 88 ? -4.955 11.297 13.374 1.00 35.36 826 LEU C C 1
ATOM 2395 O O . LEU C 1 88 ? -3.920 11.953 13.153 1.00 41.97 826 LEU C O 1
ATOM 2400 N N . PRO C 1 89 ? -4.905 9.984 13.598 1.00 44.38 827 PRO C N 1
ATOM 2401 C CA . PRO C 1 89 ? -3.638 9.259 13.459 1.00 45.04 827 PRO C CA 1
ATOM 2402 C C . PRO C 1 89 ? -3.126 9.320 12.027 1.00 45.86 827 PRO C C 1
ATOM 2403 O O . PRO C 1 89 ? -3.895 9.448 11.073 1.00 45.21 827 PRO C O 1
ATOM 2407 N N . GLU C 1 90 ? -1.803 9.227 11.885 1.00 40.59 828 GLU C N 1
ATOM 2408 C CA . GLU C 1 90 ? -1.157 9.315 10.574 1.00 42.93 828 GLU C CA 1
ATOM 2409 C C . GLU C 1 90 ? -1.217 7.941 9.911 1.00 41.37 828 GLU C C 1
ATOM 2410 O O . GLU C 1 90 ? -0.281 7.140 9.966 1.00 37.73 828 GLU C O 1
ATOM 2416 N N . TYR C 1 91 ? -2.350 7.670 9.269 1.00 39.98 829 TYR C N 1
ATOM 2417 C CA . TYR C 1 91 ? -2.544 6.385 8.615 1.00 48.70 829 TYR C CA 1
ATOM 2418 C C . TYR C 1 91 ? -1.619 6.249 7.410 1.00 44.50 829 TYR C C 1
ATOM 2419 O O . TYR C 1 91 ? -1.240 7.234 6.770 1.00 42.71 829 TYR C O 1
ATOM 2428 N N . SER C 1 92 ? -1.250 5.004 7.109 1.00 45.48 830 SER C N 1
ATOM 2429 C CA . SER C 1 92 ? -0.264 4.701 6.080 1.00 50.72 830 SER C CA 1
ATOM 2430 C C . SER C 1 92 ? -0.821 4.760 4.664 1.00 48.20 830 SER C C 1
ATOM 2431 O O . SER C 1 92 ? -0.077 4.492 3.717 1.00 53.23 830 SER C O 1
ATOM 2434 N N . SER C 1 93 ? -2.094 5.098 4.487 1.00 50.69 831 SER C N 1
ATOM 2435 C CA . SER C 1 93 ? -2.655 5.128 3.144 1.00 50.54 831 SER C CA 1
ATOM 2436 C C . SER C 1 93 ? -3.908 5.987 3.139 1.00 54.19 831 SER C C 1
ATOM 2437 O O . SER C 1 93 ? -4.562 6.158 4.168 1.00 54.58 831 SER C O 1
ATOM 2440 N N . LYS C 1 94 ? -4.232 6.523 1.963 1.00 50.11 832 LYS C N 1
ATOM 2441 C CA . LYS C 1 94 ? -5.487 7.249 1.796 1.00 49.34 832 LYS C CA 1
ATOM 2442 C C . LYS C 1 94 ? -6.681 6.308 1.907 1.00 53.71 832 LYS C C 1
ATOM 2443 O O . LYS C 1 94 ? -7.736 6.693 2.426 1.00 55.26 832 LYS C O 1
ATOM 2449 N N . GLU C 1 95 ? -6.533 5.069 1.430 1.00 61.53 833 GLU C N 1
ATOM 2450 C CA . GLU C 1 95 ? -7.621 4.102 1.529 1.00 51.64 833 GLU C CA 1
ATOM 2451 C C . GLU C 1 95 ? -7.907 3.749 2.984 1.00 53.90 833 GLU C C 1
ATOM 2452 O O . GLU C 1 95 ? -9.068 3.680 3.403 1.00 51.19 833 GLU C O 1
ATOM 2458 N N . LYS C 1 96 ? -6.852 3.522 3.771 1.00 52.53 834 LYS C N 1
ATOM 2459 C CA . LYS C 1 96 ? -7.037 3.232 5.188 1.00 51.77 834 LYS C CA 1
ATOM 2460 C C . LYS C 1 96 ? -7.637 4.425 5.918 1.00 52.32 834 LYS C C 1
ATOM 2461 O O . LYS C 1 96 ? -8.512 4.262 6.777 1.00 51.05 834 LYS C O 1
ATOM 2467 N N . LEU C 1 97 ? -7.184 5.635 5.581 1.00 53.08 835 LEU C N 1
ATOM 2468 C CA . LEU C 1 97 ? -7.702 6.835 6.229 1.00 46.94 835 LEU C CA 1
ATOM 2469 C C . LEU C 1 97 ? -9.196 6.991 5.980 1.00 52.31 835 LEU C C 1
ATOM 2470 O O . LEU C 1 97 ? -9.967 7.254 6.910 1.00 56.15 835 LEU C O 1
ATOM 2475 N N . LYS C 1 98 ? -9.623 6.829 4.725 1.00 50.59 836 LYS C N 1
ATOM 2476 C CA . LYS C 1 98 ? -11.043 6.925 4.401 1.00 55.38 836 LYS C CA 1
ATOM 2477 C C . LYS C 1 98 ? -11.849 5.874 5.153 1.00 58.90 836 LYS C C 1
ATOM 2478 O O . LYS C 1 98 ? -12.912 6.171 5.712 1.00 59.32 836 LYS C O 1
ATOM 2484 N N . GLU C 1 99 ? -11.353 4.635 5.183 1.00 52.58 837 GLU C N 1
ATOM 2485 C CA . GLU C 1 99 ? -12.077 3.562 5.857 1.00 58.59 837 GLU C CA 1
ATOM 2486 C C . GLU C 1 99 ? -12.201 3.834 7.352 1.00 57.89 837 GLU C C 1
ATOM 2487 O O . GLU C 1 99 ? -13.297 3.757 7.919 1.00 56.27 837 GLU C O 1
ATOM 2493 N N . ARG C 1 100 ? -11.082 4.158 8.008 1.00 54.14 838 ARG C N 1
ATOM 2494 C CA . ARG C 1 100 ? -11.118 4.418 9.444 1.00 50.81 838 ARG C CA 1
ATOM 2495 C C . ARG C 1 100 ? -11.926 5.667 9.770 1.00 52.96 838 ARG C C 1
ATOM 2496 O O . ARG C 1 100 ? -12.599 5.717 10.805 1.00 50.58 838 ARG C O 1
ATOM 2504 N N . LEU C 1 101 ? -11.872 6.681 8.904 1.00 51.89 839 LEU C N 1
ATOM 2505 C CA . LEU C 1 101 ? -12.633 7.902 9.150 1.00 47.29 839 LEU C CA 1
ATOM 2506 C C . LEU C 1 101 ? -14.126 7.669 8.961 1.00 53.17 839 LEU C C 1
ATOM 2507 O O . LEU C 1 101 ? -14.938 8.144 9.764 1.00 57.07 839 LEU C O 1
ATOM 2512 N N . LEU C 1 102 ? -14.506 6.948 7.903 1.00 55.35 840 LEU C N 1
ATOM 2513 C CA . LEU C 1 102 ? -15.916 6.639 7.689 1.00 59.93 840 LEU C CA 1
ATOM 2514 C C . LEU C 1 102 ? -16.475 5.824 8.848 1.00 55.21 840 LEU C C 1
ATOM 2515 O O . LEU C 1 102 ? -17.513 6.174 9.421 1.00 64.35 840 LEU C O 1
ATOM 2520 N N . LYS C 1 103 ? -15.787 4.739 9.219 1.00 55.29 841 LYS C N 1
ATOM 2521 C CA . LYS C 1 103 ? -16.262 3.896 10.313 1.00 58.82 841 LYS C CA 1
ATOM 2522 C C . LYS C 1 103 ? -16.461 4.702 11.591 1.00 55.64 841 LYS C C 1
ATOM 2523 O O . LYS C 1 103 ? -17.381 4.427 12.369 1.00 59.08 841 LYS C O 1
ATOM 2529 N N . ALA C 1 104 ? -15.617 5.710 11.817 1.00 52.22 842 ALA C N 1
ATOM 2530 C CA . ALA C 1 104 ? -15.726 6.502 13.037 1.00 59.27 842 ALA C CA 1
ATOM 2531 C C . ALA C 1 104 ? -16.961 7.397 13.018 1.00 54.59 842 ALA C C 1
ATOM 2532 O O . ALA C 1 104 ? -17.597 7.603 14.058 1.00 54.19 842 ALA C O 1
ATOM 2534 N N . ILE C 1 105 ? -17.325 7.933 11.847 1.00 56.15 843 ILE C N 1
ATOM 2535 C CA . ILE C 1 105 ? -18.387 8.936 11.782 1.00 59.86 843 ILE C CA 1
ATOM 2536 C C . ILE C 1 105 ? -19.760 8.360 11.454 1.00 58.35 843 ILE C C 1
ATOM 2537 O O . ILE C 1 105 ? -20.762 9.082 11.576 1.00 51.81 843 ILE C O 1
ATOM 2542 N N . THR C 1 106 ? -19.851 7.094 11.045 1.00 65.26 844 THR C N 1
ATOM 2543 C CA . THR C 1 106 ? -21.150 6.482 10.782 1.00 68.74 844 THR C CA 1
ATOM 2544 C C . THR C 1 106 ? -21.752 5.791 11.998 1.00 67.80 844 THR C C 1
ATOM 2545 O O . THR C 1 106 ? -22.843 5.224 11.886 1.00 74.83 844 THR C O 1
ATOM 2549 N N . TYR C 1 107 ? -21.082 5.822 13.151 1.00 73.55 845 TYR C N 1
ATOM 2550 C CA . TYR C 1 107 ? -21.606 5.132 14.324 1.00 82.39 845 TYR C CA 1
ATOM 2551 C C . TYR C 1 107 ? -22.850 5.796 14.900 1.00 81.29 845 TYR C C 1
ATOM 2552 O O . TYR C 1 107 ? -23.457 5.238 15.821 1.00 84.19 845 TYR C O 1
ATOM 2561 N N . ALA C 1 108 ? -23.242 6.958 14.388 1.00 75.41 846 ALA C N 1
ATOM 2562 C CA . ALA C 1 108 ? -24.438 7.640 14.864 1.00 75.21 846 ALA C CA 1
ATOM 2563 C C . ALA C 1 108 ? -25.507 7.674 13.777 1.00 67.51 846 ALA C C 1
ATOM 2564 O O . ALA C 1 108 ? -25.951 6.630 13.295 1.00 72.86 846 ALA C O 1
ATOM 2566 N N . LEU D 1 4 ? 32.729 -27.294 34.704 1.00 78.22 742 LEU D N 1
ATOM 2567 C CA . LEU D 1 4 ? 31.601 -26.788 33.932 1.00 81.77 742 LEU D CA 1
ATOM 2568 C C . LEU D 1 4 ? 31.847 -26.963 32.437 1.00 79.72 742 LEU D C 1
ATOM 2569 O O . LEU D 1 4 ? 32.472 -26.119 31.793 1.00 73.20 742 LEU D O 1
ATOM 2574 N N . ASP D 1 5 ? 31.346 -28.068 31.892 1.00 75.25 743 ASP D N 1
ATOM 2575 C CA . ASP D 1 5 ? 31.528 -28.404 30.481 1.00 81.72 743 ASP D CA 1
ATOM 2576 C C . ASP D 1 5 ? 30.403 -27.759 29.681 1.00 72.91 743 ASP D C 1
ATOM 2577 O O . ASP D 1 5 ? 29.293 -28.289 29.608 1.00 68.19 743 ASP D O 1
ATOM 2582 N N . PHE D 1 6 ? 30.690 -26.605 29.075 1.00 66.51 744 PHE D N 1
ATOM 2583 C CA . PHE D 1 6 ? 29.690 -25.915 28.270 1.00 65.43 744 PHE D CA 1
ATOM 2584 C C . PHE D 1 6 ? 29.462 -26.580 26.921 1.00 72.84 744 PHE D C 1
ATOM 2585 O O . PHE D 1 6 ? 28.460 -26.284 26.262 1.00 73.62 744 PHE D O 1
ATOM 2593 N N . GLN D 1 7 ? 30.368 -27.461 26.493 1.00 73.63 745 GLN D N 1
ATOM 2594 C CA . GLN D 1 7 ? 30.119 -28.237 25.283 1.00 67.60 745 GLN D CA 1
ATOM 2595 C C . GLN D 1 7 ? 29.009 -29.255 25.512 1.00 64.86 745 GLN D C 1
ATOM 2596 O O . GLN D 1 7 ? 28.168 -29.476 24.633 1.00 66.27 745 GLN D O 1
ATOM 2598 N N . ALA D 1 8 ? 28.990 -29.881 26.692 1.00 63.46 746 ALA D N 1
ATOM 2599 C CA . ALA D 1 8 ? 27.884 -30.758 27.053 1.00 67.29 746 ALA D CA 1
ATOM 2600 C C . ALA D 1 8 ? 26.593 -29.982 27.277 1.00 63.91 746 ALA D C 1
ATOM 2601 O O . ALA D 1 8 ? 25.507 -30.556 27.150 1.00 55.32 746 ALA D O 1
ATOM 2603 N N . LEU D 1 9 ? 26.689 -28.694 27.610 1.00 62.55 747 LEU D N 1
ATOM 2604 C CA . LEU D 1 9 ? 25.492 -27.872 27.738 1.00 54.29 747 LEU D CA 1
ATOM 2605 C C . LEU D 1 9 ? 24.866 -27.609 26.375 1.00 49.64 747 LEU D C 1
ATOM 2606 O O . LEU D 1 9 ? 23.650 -27.752 26.202 1.00 52.86 747 LEU D O 1
ATOM 2611 N N . GLU D 1 10 ? 25.685 -27.229 25.389 1.00 50.50 748 GLU D N 1
ATOM 2612 C CA . GLU D 1 10 ? 25.161 -26.952 24.056 1.00 55.37 748 GLU D CA 1
ATOM 2613 C C . GLU D 1 10 ? 24.590 -28.203 23.402 1.00 62.26 748 GLU D C 1
ATOM 2614 O O . GLU D 1 10 ? 23.601 -28.120 22.665 1.00 69.82 748 GLU D O 1
ATOM 2620 N N . GLU D 1 11 ? 25.192 -29.366 23.659 1.00 58.11 749 GLU D N 1
ATOM 2621 C CA . GLU D 1 11 ? 24.718 -30.596 23.031 1.00 67.27 749 GLU D CA 1
ATOM 2622 C C . GLU D 1 11 ? 23.327 -30.974 23.526 1.00 60.62 749 GLU D C 1
ATOM 2623 O O . GLU D 1 11 ? 22.484 -31.419 22.739 1.00 75.43 749 GLU D O 1
ATOM 2629 N N . THR D 1 12 ? 23.065 -30.800 24.819 1.00 57.05 750 THR D N 1
ATOM 2630 C CA . THR D 1 12 ? 21.779 -31.157 25.403 1.00 58.15 750 THR D CA 1
ATOM 2631 C C . THR D 1 12 ? 20.786 -30.002 25.414 1.00 53.33 750 THR D C 1
ATOM 2632 O O . THR D 1 12 ? 19.692 -30.151 25.964 1.00 58.03 750 THR D O 1
ATOM 2636 N N . THR D 1 13 ? 21.135 -28.863 24.825 1.00 49.82 751 THR D N 1
ATOM 2637 C CA . THR D 1 13 ? 20.251 -27.705 24.814 1.00 54.77 751 THR D CA 1
ATOM 2638 C C . THR D 1 13 ? 19.213 -27.849 23.708 1.00 55.25 751 THR D C 1
ATOM 2639 O O . THR D 1 13 ? 19.541 -28.219 22.576 1.00 62.15 751 THR D O 1
ATOM 2643 N N . GLU D 1 14 ? 17.959 -27.569 24.040 1.00 52.31 752 GLU D N 1
ATOM 2644 C CA . GLU D 1 14 ? 16.879 -27.488 23.067 1.00 57.08 752 GLU D CA 1
ATOM 2645 C C . GLU D 1 14 ? 16.205 -26.125 23.175 1.00 54.57 752 GLU D C 1
ATOM 2646 O O . GLU D 1 14 ? 16.564 -25.293 24.011 1.00 49.97 752 GLU D O 1
ATOM 2652 N N . TYR D 1 15 ? 15.219 -25.896 22.312 1.00 53.71 753 TYR D N 1
ATOM 2653 C CA . TYR D 1 15 ? 14.756 -24.544 22.047 1.00 49.61 753 TYR D CA 1
ATOM 2654 C C . TYR D 1 15 ? 13.238 -24.514 21.945 1.00 55.15 753 TYR D C 1
ATOM 2655 O O . TYR D 1 15 ? 12.587 -25.523 21.662 1.00 57.59 753 TYR D O 1
ATOM 2664 N N . ASP D 1 16 ? 12.683 -23.328 22.188 1.00 51.12 754 ASP D N 1
ATOM 2665 C CA . ASP D 1 16 ? 11.241 -23.145 22.240 1.00 45.98 754 ASP D CA 1
ATOM 2666 C C . ASP D 1 16 ? 10.901 -21.737 21.772 1.00 48.97 754 ASP D C 1
ATOM 2667 O O . ASP D 1 16 ? 11.774 -20.878 21.626 1.00 43.89 754 ASP D O 1
ATOM 2672 N N . GLY D 1 17 ? 9.611 -21.512 21.532 1.00 47.00 755 GLY D N 1
ATOM 2673 C CA . GLY D 1 17 ? 9.130 -20.208 21.128 1.00 44.35 755 GLY D CA 1
ATOM 2674 C C . GLY D 1 17 ? 9.521 -19.769 19.736 1.00 46.14 755 GLY D C 1
ATOM 2675 O O . GLY D 1 17 ? 9.307 -18.602 19.392 1.00 42.96 755 GLY D O 1
ATOM 2676 N N . GLY D 1 18 ? 10.087 -20.657 18.924 1.00 43.74 756 GLY D N 1
ATOM 2677 C CA . GLY D 1 18 ? 10.460 -20.306 17.568 1.00 51.93 756 GLY D CA 1
ATOM 2678 C C . GLY D 1 18 ? 11.912 -20.597 17.254 1.00 54.09 756 GLY D C 1
ATOM 2679 O O . GLY D 1 18 ? 12.259 -20.895 16.106 1.00 53.43 756 GLY D O 1
ATOM 2680 N N . TYR D 1 19 ? 12.767 -20.515 18.271 1.00 48.33 757 TYR D N 1
ATOM 2681 C CA . TYR D 1 19 ? 14.187 -20.770 18.076 1.00 51.73 757 TYR D CA 1
ATOM 2682 C C . TYR D 1 19 ? 14.426 -22.216 17.662 1.00 54.91 757 TYR D C 1
ATOM 2683 O O . TYR D 1 19 ? 13.654 -23.120 17.989 1.00 55.66 757 TYR D O 1
ATOM 2692 N N . THR D 1 20 ? 15.509 -22.422 16.918 1.00 61.87 758 THR D N 1
ATOM 2693 C CA . THR D 1 20 ? 16.042 -23.748 16.648 1.00 58.79 758 THR D CA 1
ATOM 2694 C C . THR D 1 20 ? 17.542 -23.700 16.890 1.00 61.35 758 THR D C 1
ATOM 2695 O O . THR D 1 20 ? 18.114 -22.641 17.165 1.00 65.56 758 THR D O 1
ATOM 2699 N N . ARG D 1 21 ? 18.190 -24.862 16.790 1.00 58.08 759 ARG D N 1
ATOM 2700 C CA . ARG D 1 21 ? 19.641 -24.883 16.911 1.00 60.94 759 ARG D CA 1
ATOM 2701 C C . ARG D 1 21 ? 20.323 -24.202 15.731 1.00 69.49 759 ARG D C 1
ATOM 2702 O O . ARG D 1 21 ? 21.519 -23.905 15.810 1.00 73.09 759 ARG D O 1
ATOM 2706 N N . ASP D 1 22 ? 19.585 -23.940 14.650 1.00 66.19 760 ASP D N 1
ATOM 2707 C CA . ASP D 1 22 ? 20.138 -23.345 13.441 1.00 69.51 760 ASP D CA 1
ATOM 2708 C C . ASP D 1 22 ? 19.811 -21.864 13.283 1.00 65.65 760 ASP D C 1
ATOM 2709 O O . ASP D 1 22 ? 20.382 -21.218 12.399 1.00 71.81 760 ASP D O 1
ATOM 2714 N N . SER D 1 23 ? 18.912 -21.314 14.096 1.00 66.33 761 SER D N 1
ATOM 2715 C CA . SER D 1 23 ? 18.574 -19.902 13.977 1.00 56.50 761 SER D CA 1
ATOM 2716 C C . SER D 1 23 ? 19.791 -19.040 14.294 1.00 63.05 761 SER D C 1
ATOM 2717 O O . SER D 1 23 ? 20.602 -19.378 15.160 1.00 68.99 761 SER D O 1
ATOM 2720 N N . VAL D 1 24 ? 19.909 -17.917 13.578 1.00 63.91 762 VAL D N 1
ATOM 2721 C CA . VAL D 1 24 ? 21.121 -17.099 13.633 1.00 62.44 762 VAL D CA 1
ATOM 2722 C C . VAL D 1 24 ? 21.405 -16.649 15.060 1.00 66.51 762 VAL D C 1
ATOM 2723 O O . VAL D 1 24 ? 22.547 -16.708 15.534 1.00 67.70 762 VAL D O 1
ATOM 2727 N N . LEU D 1 25 ? 20.370 -16.190 15.766 1.00 62.09 763 LEU D N 1
ATOM 2728 C CA . LEU D 1 25 ? 20.568 -15.683 17.119 1.00 56.48 763 LEU D CA 1
ATOM 2729 C C . LEU D 1 25 ? 21.080 -16.766 18.058 1.00 57.75 763 LEU D C 1
ATOM 2730 O O . LEU D 1 25 ? 21.872 -16.480 18.963 1.00 59.16 763 LEU D O 1
ATOM 2735 N N . ILE D 1 26 ? 20.644 -18.012 17.862 1.00 52.52 764 ILE D N 1
ATOM 2736 C CA . ILE D 1 26 ? 21.149 -19.103 18.687 1.00 53.92 764 ILE D CA 1
ATOM 2737 C C . ILE D 1 26 ? 22.624 -19.349 18.397 1.00 62.95 764 ILE D C 1
ATOM 2738 O O . ILE D 1 26 ? 23.423 -19.568 19.316 1.00 61.54 764 ILE D O 1
ATOM 2743 N N . ARG D 1 27 ? 23.014 -19.302 17.121 1.00 61.74 765 ARG D N 1
ATOM 2744 C CA . ARG D 1 27 ? 24.425 -19.446 16.776 1.00 61.36 765 ARG D CA 1
ATOM 2745 C C . ARG D 1 27 ? 25.256 -18.334 17.402 1.00 64.82 765 ARG D C 1
ATOM 2746 O O . ARG D 1 27 ? 26.327 -18.586 17.967 1.00 67.36 765 ARG D O 1
ATOM 2754 N N . GLU D 1 28 ? 24.776 -17.091 17.307 1.00 59.27 766 GLU D N 1
ATOM 2755 C CA . GLU D 1 28 ? 25.483 -15.974 17.927 1.00 64.39 766 GLU D CA 1
ATOM 2756 C C . GLU D 1 28 ? 25.560 -16.144 19.438 1.00 63.23 766 GLU D C 1
ATOM 2757 O O . GLU D 1 28 ? 26.574 -15.804 20.058 1.00 62.14 766 GLU D O 1
ATOM 2763 N N . PHE D 1 29 ? 24.492 -16.666 20.048 1.00 61.05 767 PHE D N 1
ATOM 2764 C CA . PHE D 1 29 ? 24.494 -16.897 21.489 1.00 56.05 767 PHE D CA 1
ATOM 2765 C C . PHE D 1 29 ? 25.625 -17.832 21.893 1.00 52.81 767 PHE D C 1
ATOM 2766 O O . PHE D 1 29 ? 26.346 -17.573 22.863 1.00 52.68 767 PHE D O 1
ATOM 2774 N N . TRP D 1 30 ? 25.787 -18.938 21.162 1.00 55.02 768 TRP D N 1
ATOM 2775 C CA . TRP D 1 30 ? 26.818 -19.908 21.513 1.00 59.68 768 TRP D CA 1
ATOM 2776 C C . TRP D 1 30 ? 28.214 -19.373 21.226 1.00 62.35 768 TRP D C 1
ATOM 2777 O O . TRP D 1 30 ? 29.161 -19.707 21.946 1.00 57.27 768 TRP D O 1
ATOM 2788 N N . GLU D 1 31 ? 28.364 -18.546 20.189 1.00 64.88 769 GLU D N 1
ATOM 2789 C CA . GLU D 1 31 ? 29.640 -17.873 19.966 1.00 67.92 769 GLU D CA 1
ATOM 2790 C C . GLU D 1 31 ? 30.003 -16.989 21.153 1.00 67.22 769 GLU D C 1
ATOM 2791 O O . GLU D 1 31 ? 31.179 -16.877 21.518 1.00 70.45 769 GLU D O 1
ATOM 2797 N N . ILE D 1 32 ? 29.003 -16.359 21.771 1.00 60.00 770 ILE D N 1
ATOM 2798 C CA . ILE D 1 32 ? 29.258 -15.495 22.920 1.00 54.32 770 ILE D CA 1
ATOM 2799 C C . ILE D 1 32 ? 29.655 -16.324 24.135 1.00 59.60 770 ILE D C 1
ATOM 2800 O O . ILE D 1 32 ? 30.688 -16.076 24.767 1.00 66.02 770 ILE D O 1
ATOM 2805 N N . VAL D 1 33 ? 28.840 -17.325 24.479 1.00 61.29 771 VAL D N 1
ATOM 2806 C CA . VAL D 1 33 ? 29.053 -18.057 25.723 1.00 59.39 771 VAL D CA 1
ATOM 2807 C C . VAL D 1 33 ? 30.308 -18.920 25.653 1.00 60.22 771 VAL D C 1
ATOM 2808 O O . VAL D 1 33 ? 30.898 -19.244 26.691 1.00 64.32 771 VAL D O 1
ATOM 2812 N N . HIS D 1 34 ? 30.735 -19.317 24.449 1.00 60.54 772 HIS D N 1
ATOM 2813 C CA . HIS D 1 34 ? 31.977 -20.078 24.331 1.00 64.35 772 HIS D CA 1
ATOM 2814 C C . HIS D 1 34 ? 33.178 -19.250 24.768 1.00 62.88 772 HIS D C 1
ATOM 2815 O O . HIS D 1 34 ? 34.154 -19.799 25.294 1.00 71.04 772 HIS D O 1
ATOM 2822 N N . SER D 1 35 ? 33.123 -17.936 24.564 1.00 57.56 773 SER D N 1
ATOM 2823 C CA . SER D 1 35 ? 34.172 -17.015 24.977 1.00 61.52 773 SER D CA 1
ATOM 2824 C C . SER D 1 35 ? 33.912 -16.406 26.349 1.00 60.37 773 SER D C 1
ATOM 2825 O O . SER D 1 35 ? 34.580 -15.435 26.720 1.00 62.80 773 SER D O 1
ATOM 2828 N N . PHE D 1 36 ? 32.951 -16.941 27.097 1.00 62.20 774 PHE D N 1
ATOM 2829 C CA . PHE D 1 36 ? 32.715 -16.488 28.458 1.00 59.39 774 PHE D CA 1
ATOM 2830 C C . PHE D 1 36 ? 33.897 -16.846 29.353 1.00 50.58 774 PHE D C 1
ATOM 2831 O O . PHE D 1 36 ? 34.562 -17.868 29.163 1.00 56.56 774 PHE D O 1
ATOM 2839 N N . THR D 1 37 ? 34.152 -15.995 30.341 1.00 54.19 775 THR D N 1
ATOM 2840 C CA . THR D 1 37 ? 35.081 -16.364 31.395 1.00 54.90 775 THR D CA 1
ATOM 2841 C C . THR D 1 37 ? 34.420 -17.371 32.335 1.00 56.82 775 THR D C 1
ATOM 2842 O O . THR D 1 37 ? 33.214 -17.628 32.266 1.00 54.03 775 THR D O 1
ATOM 2846 N N . ASP D 1 38 ? 35.229 -17.957 33.222 1.00 55.93 776 ASP D N 1
ATOM 2847 C CA . ASP D 1 38 ? 34.677 -18.892 34.198 1.00 60.97 776 ASP D CA 1
ATOM 2848 C C . ASP D 1 38 ? 33.701 -18.201 35.139 1.00 55.75 776 ASP D C 1
ATOM 2849 O O . ASP D 1 38 ? 32.721 -18.814 35.577 1.00 53.68 776 ASP D O 1
ATOM 2854 N N . GLU D 1 39 ? 33.948 -16.930 35.457 1.00 52.36 777 GLU D N 1
ATOM 2855 C CA . GLU D 1 39 ? 33.004 -16.177 36.274 1.00 54.18 777 GLU D CA 1
ATOM 2856 C C . GLU D 1 39 ? 31.719 -15.887 35.507 1.00 52.13 777 GLU D C 1
ATOM 2857 O O . GLU D 1 39 ? 30.621 -15.993 36.065 1.00 49.76 777 GLU D O 1
ATOM 2863 N N . GLN D 1 40 ? 31.835 -15.523 34.227 1.00 54.27 778 GLN D N 1
ATOM 2864 C CA . GLN D 1 40 ? 30.645 -15.257 33.424 1.00 50.47 778 GLN D CA 1
ATOM 2865 C C . GLN D 1 40 ? 29.811 -16.520 33.237 1.00 59.29 778 GLN D C 1
ATOM 2866 O O . GLN D 1 40 ? 28.577 -16.457 33.190 1.00 56.87 778 GLN D O 1
ATOM 2872 N N . LYS D 1 41 ? 30.470 -17.678 33.129 1.00 45.81 779 LYS D N 1
ATOM 2873 C CA . LYS D 1 41 ? 29.741 -18.936 33.000 1.00 52.58 779 LYS D CA 1
ATOM 2874 C C . LYS D 1 41 ? 29.041 -19.304 34.301 1.00 53.67 779 LYS D C 1
ATOM 2875 O O . LYS D 1 41 ? 27.916 -19.818 34.283 1.00 49.17 779 LYS D O 1
ATOM 2881 N N . ARG D 1 42 ? 29.690 -19.053 35.441 1.00 48.45 780 ARG D N 1
ATOM 2882 C CA . ARG D 1 42 ? 29.023 -19.244 36.724 1.00 56.41 780 ARG D CA 1
ATOM 2883 C C . ARG D 1 42 ? 27.842 -18.294 36.868 1.00 52.35 780 ARG D C 1
ATOM 2884 O O . ARG D 1 42 ? 26.773 -18.686 37.348 1.00 51.25 780 ARG D O 1
ATOM 2892 N N . LEU D 1 43 ? 28.017 -17.037 36.452 1.00 47.73 781 LEU D N 1
ATOM 2893 C CA . LEU D 1 43 ? 26.922 -16.077 36.523 1.00 53.03 781 LEU D CA 1
ATOM 2894 C C . LEU D 1 43 ? 25.788 -16.451 35.577 1.00 50.58 781 LEU D C 1
ATOM 2895 O O . LEU D 1 43 ? 24.621 -16.166 35.866 1.00 50.87 781 LEU D O 1
ATOM 2900 N N . PHE D 1 44 ? 26.107 -17.085 34.446 1.00 50.12 782 PHE D N 1
ATOM 2901 C CA . PHE D 1 44 ? 25.056 -17.527 33.536 1.00 49.14 782 PHE D CA 1
ATOM 2902 C C . PHE D 1 44 ? 24.261 -18.679 34.135 1.00 48.66 782 PHE D C 1
ATOM 2903 O O . PHE D 1 44 ? 23.032 -18.726 34.005 1.00 48.93 782 PHE D O 1
ATOM 2911 N N . LEU D 1 45 ? 24.942 -19.622 34.790 1.00 51.26 783 LEU D N 1
ATOM 2912 C CA . LEU D 1 45 ? 24.240 -20.747 35.399 1.00 54.70 783 LEU D CA 1
ATOM 2913 C C . LEU D 1 45 ? 23.416 -20.296 36.599 1.00 54.98 783 LEU D C 1
ATOM 2914 O O . LEU D 1 45 ? 22.320 -20.815 36.837 1.00 48.70 783 LEU D O 1
ATOM 2919 N N . GLN D 1 46 ? 23.932 -19.330 37.364 1.00 46.45 784 GLN D N 1
ATOM 2920 C CA . GLN D 1 46 ? 23.177 -18.766 38.478 1.00 58.67 784 GLN D CA 1
ATOM 2921 C C . GLN D 1 46 ? 21.946 -18.011 37.998 1.00 54.22 784 GLN D C 1
ATOM 2922 O O . GLN D 1 46 ? 20.960 -17.893 38.734 1.00 51.76 784 GLN D O 1
ATOM 2928 N N . PHE D 1 47 ? 21.988 -17.486 36.775 1.00 51.70 785 PHE D N 1
ATOM 2929 C CA . PHE D 1 47 ? 20.852 -16.757 36.224 1.00 46.43 785 PHE D CA 1
ATOM 2930 C C . PHE D 1 47 ? 19.831 -17.707 35.607 1.00 50.51 785 PHE D C 1
ATOM 2931 O O . PHE D 1 47 ? 18.624 -17.572 35.836 1.00 42.74 785 PHE D O 1
ATOM 2939 N N . THR D 1 48 ? 20.302 -18.675 34.819 1.00 48.74 786 THR D N 1
ATOM 2940 C CA . THR D 1 48 ? 19.403 -19.588 34.124 1.00 45.59 786 THR D CA 1
ATOM 2941 C C . THR D 1 48 ? 18.891 -20.692 35.037 1.00 50.67 786 THR D C 1
ATOM 2942 O O . THR D 1 48 ? 17.717 -21.072 34.949 1.00 44.97 786 THR D O 1
ATOM 2946 N N . THR D 1 49 ? 19.751 -21.220 35.899 1.00 48.91 787 THR D N 1
ATOM 2947 C CA . THR D 1 49 ? 19.373 -22.176 36.925 1.00 50.34 787 THR D CA 1
ATOM 2948 C C . THR D 1 49 ? 19.498 -21.519 38.295 1.00 56.69 787 THR D C 1
ATOM 2949 O O . THR D 1 49 ? 19.967 -20.386 38.429 1.00 70.57 787 THR D O 1
ATOM 2953 N N . GLY D 1 50 ? 19.071 -22.244 39.322 1.00 58.26 788 GLY D N 1
ATOM 2954 C CA . GLY D 1 50 ? 19.122 -21.716 40.668 1.00 74.51 788 GLY D CA 1
ATOM 2955 C C . GLY D 1 50 ? 20.490 -21.667 41.307 1.00 63.07 788 GLY D C 1
ATOM 2956 O O . GLY D 1 50 ? 20.603 -21.262 42.467 1.00 68.87 788 GLY D O 1
ATOM 2957 N N . THR D 1 51 ? 21.543 -22.046 40.586 1.00 62.41 789 THR D N 1
ATOM 2958 C CA . THR D 1 51 ? 22.846 -22.234 41.206 1.00 67.05 789 THR D CA 1
ATOM 2959 C C . THR D 1 51 ? 23.926 -22.220 40.134 1.00 65.81 789 THR D C 1
ATOM 2960 O O . THR D 1 51 ? 23.679 -22.583 38.981 1.00 65.44 789 THR D O 1
ATOM 2964 N N . ASP D 1 52 ? 25.126 -21.800 40.531 1.00 69.35 790 ASP D N 1
ATOM 2965 C CA . ASP D 1 52 ? 26.276 -21.787 39.635 1.00 65.86 790 ASP D CA 1
ATOM 2966 C C . ASP D 1 52 ? 27.040 -23.106 39.631 1.00 73.68 790 ASP D C 1
ATOM 2967 O O . ASP D 1 52 ? 28.070 -23.206 38.956 1.00 74.17 790 ASP D O 1
ATOM 2972 N N . ARG D 1 53 ? 26.569 -24.107 40.366 1.00 76.04 791 ARG D N 1
ATOM 2973 C CA . ARG D 1 53 ? 27.202 -25.415 40.389 1.00 75.95 791 ARG D CA 1
ATOM 2974 C C . ARG D 1 53 ? 26.531 -26.348 39.387 1.00 76.19 791 ARG D C 1
ATOM 2975 O O . ARG D 1 53 ? 25.390 -26.138 38.968 1.00 72.86 791 ARG D O 1
ATOM 2983 N N . ALA D 1 54 ? 27.261 -27.391 39.005 1.00 72.43 792 ALA D N 1
ATOM 2984 C CA . ALA D 1 54 ? 26.666 -28.350 38.084 1.00 69.39 792 ALA D CA 1
ATOM 2985 C C . ALA D 1 54 ? 26.067 -29.522 38.856 1.00 70.80 792 ALA D C 1
ATOM 2986 O O . ALA D 1 54 ? 26.627 -29.946 39.872 1.00 71.20 792 ALA D O 1
ATOM 2988 N N . PRO D 1 55 ? 24.931 -30.057 38.404 1.00 72.24 793 PRO D N 1
ATOM 2989 C CA . PRO D 1 55 ? 24.352 -31.228 39.076 1.00 73.46 793 PRO D CA 1
ATOM 2990 C C . PRO D 1 55 ? 25.168 -32.483 38.820 1.00 76.77 793 PRO D C 1
ATOM 2991 O O . PRO D 1 55 ? 26.216 -32.427 38.168 1.00 74.59 793 PRO D O 1
ATOM 2995 N N . VAL D 1 56 ? 24.702 -33.623 39.329 1.00 73.62 794 VAL D N 1
ATOM 2996 C CA . VAL D 1 56 ? 25.379 -34.882 39.053 1.00 77.45 794 VAL D CA 1
ATOM 2997 C C . VAL D 1 56 ? 25.191 -35.240 37.584 1.00 78.36 794 VAL D C 1
ATOM 2998 O O . VAL D 1 56 ? 24.138 -34.977 36.986 1.00 79.32 794 VAL D O 1
ATOM 3002 N N . GLY D 1 57 ? 26.229 -35.816 36.984 1.00 74.94 795 GLY D N 1
ATOM 3003 C CA . GLY D 1 57 ? 26.202 -36.138 35.574 1.00 73.08 795 GLY D CA 1
ATOM 3004 C C . GLY D 1 57 ? 26.591 -35.011 34.643 1.00 73.93 795 GLY D C 1
ATOM 3005 O O . GLY D 1 57 ? 26.473 -35.173 33.423 1.00 75.77 795 GLY D O 1
ATOM 3006 N N . GLY D 1 58 ? 27.042 -33.875 35.173 1.00 76.49 796 GLY D N 1
ATOM 3007 C CA . GLY D 1 58 ? 27.499 -32.777 34.345 1.00 69.54 796 GLY D CA 1
ATOM 3008 C C . GLY D 1 58 ? 26.404 -31.794 33.981 1.00 64.25 796 GLY D C 1
ATOM 3009 O O . GLY D 1 58 ? 25.239 -31.914 34.371 1.00 63.17 796 GLY D O 1
ATOM 3010 N N . LEU D 1 59 ? 26.806 -30.787 33.200 1.00 64.48 797 LEU D N 1
ATOM 3011 C CA . LEU D 1 59 ? 25.875 -29.753 32.761 1.00 51.80 797 LEU D CA 1
ATOM 3012 C C . LEU D 1 59 ? 24.825 -30.286 31.797 1.00 54.62 797 LEU D C 1
ATOM 3013 O O . LEU D 1 59 ? 23.789 -29.640 31.612 1.00 52.18 797 LEU D O 1
ATOM 3018 N N . GLY D 1 60 ? 25.067 -31.443 31.178 1.00 60.14 798 GLY D N 1
ATOM 3019 C CA . GLY D 1 60 ? 24.066 -32.040 30.315 1.00 54.29 798 GLY D CA 1
ATOM 3020 C C . GLY D 1 60 ? 22.788 -32.412 31.036 1.00 55.23 798 GLY D C 1
ATOM 3021 O O . GLY D 1 60 ? 21.729 -32.494 30.405 1.00 59.13 798 GLY D O 1
ATOM 3022 N N . LYS D 1 61 ? 22.862 -32.646 32.349 1.00 56.24 799 LYS D N 1
ATOM 3023 C CA . LYS D 1 61 ? 21.676 -32.983 33.126 1.00 57.66 799 LYS D CA 1
ATOM 3024 C C . LYS D 1 61 ? 20.729 -31.802 33.274 1.00 46.50 799 LYS D C 1
ATOM 3025 O O . LYS D 1 61 ? 19.543 -32.007 33.551 1.00 54.22 799 LYS D O 1
ATOM 3027 N N . LEU D 1 62 ? 21.226 -30.576 33.100 1.00 55.74 800 LEU D N 1
ATOM 3028 C CA . LEU D 1 62 ? 20.363 -29.405 33.204 1.00 48.56 800 LEU D CA 1
ATOM 3029 C C . LEU D 1 62 ? 19.258 -29.430 32.158 1.00 49.64 800 LEU D C 1
ATOM 3030 O O . LEU D 1 62 ? 18.139 -28.982 32.433 1.00 42.28 800 LEU D O 1
ATOM 3035 N N . LYS D 1 63 ? 19.543 -29.963 30.968 1.00 48.85 801 LYS D N 1
ATOM 3036 C CA . LYS D 1 63 ? 18.617 -29.925 29.838 1.00 45.20 801 LYS D CA 1
ATOM 3037 C C . LYS D 1 63 ? 18.083 -28.509 29.643 1.00 44.12 801 LYS D C 1
ATOM 3038 O O . LYS D 1 63 ? 16.872 -28.267 29.616 1.00 39.45 801 LYS D O 1
ATOM 3044 N N . MET D 1 64 ? 19.020 -27.566 29.534 1.00 46.21 802 MET D N 1
ATOM 3045 C CA . MET D 1 64 ? 18.675 -26.161 29.380 1.00 43.43 802 MET D CA 1
ATOM 3046 C C . MET D 1 64 ? 17.827 -25.953 28.132 1.00 42.19 802 MET D C 1
ATOM 3047 O O . MET D 1 64 ? 17.958 -26.669 27.135 1.00 46.14 802 MET D O 1
ATOM 3052 N N . ILE D 1 65 ? 16.943 -24.962 28.198 1.00 41.96 803 ILE D N 1
ATOM 3053 C CA . ILE D 1 65 ? 16.091 -24.589 27.079 1.00 40.78 803 ILE D CA 1
ATOM 3054 C C . ILE D 1 65 ? 16.210 -23.087 26.868 1.00 42.48 803 ILE D C 1
ATOM 3055 O O . ILE D 1 65 ? 16.169 -22.315 27.832 1.00 43.71 803 ILE D O 1
ATOM 3060 N N . ILE D 1 66 ? 16.390 -22.680 25.615 1.00 40.82 804 ILE D N 1
ATOM 3061 C CA . ILE D 1 66 ? 16.416 -21.273 25.233 1.00 45.04 804 ILE D CA 1
ATOM 3062 C C . ILE D 1 66 ? 15.145 -20.989 24.448 1.00 35.37 804 ILE D C 1
ATOM 3063 O O . ILE D 1 66 ? 14.945 -21.535 23.356 1.00 39.46 804 ILE D O 1
ATOM 3068 N N . ALA D 1 67 ? 14.288 -20.139 25.001 1.00 45.61 805 ALA D N 1
ATOM 3069 C CA . ALA D 1 67 ? 12.977 -19.863 24.432 1.00 47.23 805 ALA D CA 1
ATOM 3070 C C . ALA D 1 67 ? 12.921 -18.430 23.926 1.00 43.25 805 ALA D C 1
ATOM 3071 O O . ALA D 1 67 ? 13.367 -17.505 24.613 1.00 44.22 805 ALA D O 1
ATOM 3073 N N . LYS D 1 68 ? 12.373 -18.252 22.729 1.00 44.69 806 LYS D N 1
ATOM 3074 C CA . LYS D 1 68 ? 12.145 -16.920 22.185 1.00 45.78 806 LYS D CA 1
ATOM 3075 C C . LYS D 1 68 ? 10.867 -16.351 22.786 1.00 42.92 806 LYS D C 1
ATOM 3076 O O . LYS D 1 68 ? 9.780 -16.898 22.572 1.00 51.43 806 LYS D O 1
ATOM 3082 N N . ASN D 1 69 ? 10.994 -15.261 23.545 1.00 49.94 807 ASN D N 1
ATOM 3083 C CA . ASN D 1 69 ? 9.852 -14.647 24.211 1.00 51.12 807 ASN D CA 1
ATOM 3084 C C . ASN D 1 69 ? 9.470 -13.304 23.595 1.00 55.37 807 ASN D C 1
ATOM 3085 O O . ASN D 1 69 ? 8.770 -12.510 24.231 1.00 65.33 807 ASN D O 1
ATOM 3090 N N . GLY D 1 70 ? 9.908 -13.037 22.366 1.00 53.86 808 GLY D N 1
ATOM 3091 C CA . GLY D 1 70 ? 9.527 -11.829 21.677 1.00 50.69 808 GLY D CA 1
ATOM 3092 C C . GLY D 1 70 ? 10.544 -11.378 20.648 1.00 50.59 808 GLY D C 1
ATOM 3093 O O . GLY D 1 70 ? 11.626 -11.956 20.507 1.00 43.79 808 GLY D O 1
ATOM 3094 N N . PRO D 1 71 ? 10.202 -10.327 19.896 1.00 44.11 809 PRO D N 1
ATOM 3095 C CA . PRO D 1 71 ? 11.135 -9.799 18.892 1.00 49.31 809 PRO D CA 1
ATOM 3096 C C . PRO D 1 71 ? 12.201 -8.909 19.509 1.00 48.86 809 PRO D C 1
ATOM 3097 O O . PRO D 1 71 ? 12.364 -8.887 20.733 1.00 47.58 809 PRO D O 1
ATOM 3101 N N . ASP D 1 72 ? 12.926 -8.171 18.669 1.00 57.34 810 ASP D N 1
ATOM 3102 C CA . ASP D 1 72 ? 13.959 -7.272 19.165 1.00 50.60 810 ASP D CA 1
ATOM 3103 C C . ASP D 1 72 ? 13.361 -6.242 20.114 1.00 55.87 810 ASP D C 1
ATOM 3104 O O . ASP D 1 72 ? 12.268 -5.717 19.884 1.00 53.34 810 ASP D O 1
ATOM 3109 N N . THR D 1 73 ? 14.091 -5.959 21.188 1.00 51.01 811 THR D N 1
ATOM 3110 C CA . THR D 1 73 ? 13.632 -5.058 22.236 1.00 47.55 811 THR D CA 1
ATOM 3111 C C . THR D 1 73 ? 14.839 -4.686 23.084 1.00 48.11 811 THR D C 1
ATOM 3112 O O . THR D 1 73 ? 15.897 -5.313 22.998 1.00 54.97 811 THR D O 1
ATOM 3116 N N . GLU D 1 74 ? 14.669 -3.654 23.904 1.00 46.75 812 GLU D N 1
ATOM 3117 C CA . GLU D 1 74 ? 15.701 -3.274 24.858 1.00 58.18 812 GLU D CA 1
ATOM 3118 C C . GLU D 1 74 ? 15.557 -3.987 26.194 1.00 58.77 812 GLU D C 1
ATOM 3119 O O . GLU D 1 74 ? 16.470 -3.904 27.023 1.00 58.88 812 GLU D O 1
ATOM 3125 N N . ARG D 1 75 ? 14.443 -4.680 26.417 1.00 45.93 813 ARG D N 1
ATOM 3126 C CA . ARG D 1 75 ? 14.254 -5.416 27.658 1.00 52.04 813 ARG D CA 1
ATOM 3127 C C . ARG D 1 75 ? 15.296 -6.519 27.791 1.00 56.12 813 ARG D C 1
ATOM 3128 O O . ARG D 1 75 ? 15.673 -7.168 26.811 1.00 49.56 813 ARG D O 1
ATOM 3136 N N . LEU D 1 76 ? 15.763 -6.724 29.019 1.00 49.52 814 LEU D N 1
ATOM 3137 C CA . LEU D 1 76 ? 16.757 -7.743 29.291 1.00 46.56 814 LEU D CA 1
ATOM 3138 C C . LEU D 1 76 ? 16.151 -9.136 29.135 1.00 53.61 814 LEU D C 1
ATOM 3139 O O . LEU D 1 76 ? 14.932 -9.307 29.209 1.00 49.77 814 LEU D O 1
ATOM 3144 N N . PRO D 1 77 ? 16.984 -10.150 28.911 1.00 51.75 815 PRO D N 1
ATOM 3145 C CA . PRO D 1 77 ? 16.479 -11.524 28.955 1.00 44.87 815 PRO D CA 1
ATOM 3146 C C . PRO D 1 77 ? 16.132 -11.924 30.378 1.00 49.85 815 PRO D C 1
ATOM 3147 O O . PRO D 1 77 ? 16.743 -11.464 31.345 1.00 45.93 815 PRO D O 1
ATOM 3151 N N . THR D 1 78 ? 15.132 -12.787 30.500 1.00 43.26 816 THR D N 1
ATOM 3152 C CA . THR D 1 78 ? 14.735 -13.333 31.789 1.00 38.61 816 THR D CA 1
ATOM 3153 C C . THR D 1 78 ? 15.002 -14.838 31.800 1.00 42.66 816 THR D C 1
ATOM 3154 O O . THR D 1 78 ? 15.621 -15.389 30.885 1.00 41.30 816 THR D O 1
ATOM 3158 N N . SER D 1 79 ? 14.530 -15.505 32.848 1.00 40.69 817 SER D N 1
ATOM 3159 C CA . SER D 1 79 ? 14.777 -16.931 32.988 1.00 46.76 817 SER D CA 1
ATOM 3160 C C . SER D 1 79 ? 13.700 -17.548 33.865 1.00 43.66 817 SER D C 1
ATOM 3161 O O . SER D 1 79 ? 13.064 -16.871 34.676 1.00 44.61 817 SER D O 1
ATOM 3164 N N . HIS D 1 80 ? 13.505 -18.849 33.678 1.00 46.73 818 HIS D N 1
ATOM 3165 C CA . HIS D 1 80 ? 12.612 -19.664 34.497 1.00 56.53 818 HIS D CA 1
ATOM 3166 C C . HIS D 1 80 ? 13.477 -20.764 35.105 1.00 49.11 818 HIS D C 1
ATOM 3167 O O . HIS D 1 80 ? 13.691 -21.809 34.481 1.00 46.48 818 HIS D O 1
ATOM 3174 N N . THR D 1 81 ? 13.981 -20.522 36.320 1.00 47.56 819 THR D N 1
ATOM 3175 C CA . THR D 1 81 ? 14.960 -21.430 36.911 1.00 46.97 819 THR D CA 1
ATOM 3176 C C . THR D 1 81 ? 14.370 -22.804 37.202 1.00 54.22 819 THR D C 1
ATOM 3177 O O . THR D 1 81 ? 15.103 -23.801 37.197 1.00 50.74 819 THR D O 1
ATOM 3181 N N . CYS D 1 82 ? 13.062 -22.879 37.464 1.00 49.20 820 CYS D N 1
ATOM 3182 C CA . CYS D 1 82 ? 12.421 -24.170 37.703 1.00 44.52 820 CYS D CA 1
ATOM 3183 C C . CYS D 1 82 ? 12.661 -25.134 36.550 1.00 39.97 820 CYS D C 1
ATOM 3184 O O . CYS D 1 82 ? 12.906 -26.327 36.766 1.00 44.34 820 CYS D O 1
ATOM 3187 N N . PHE D 1 83 ? 12.602 -24.633 35.318 1.00 36.84 821 PHE D N 1
ATOM 3188 C CA . PHE D 1 83 ? 12.732 -25.459 34.126 1.00 43.53 821 PHE D CA 1
ATOM 3189 C C . PHE D 1 83 ? 14.058 -25.251 33.404 1.00 42.32 821 PHE D C 1
ATOM 3190 O O . PHE D 1 83 ? 14.233 -25.771 32.297 1.00 38.01 821 PHE D O 1
ATOM 3198 N N . ASN D 1 84 ? 14.988 -24.503 34.000 1.00 42.68 822 ASN D N 1
ATOM 3199 C CA . ASN D 1 84 ? 16.286 -24.212 33.385 1.00 42.52 822 ASN D CA 1
ATOM 3200 C C . ASN D 1 84 ? 16.115 -23.568 32.013 1.00 43.02 822 ASN D C 1
ATOM 3201 O O . ASN D 1 84 ? 16.778 -23.936 31.041 1.00 36.10 822 ASN D O 1
ATOM 3206 N N . VAL D 1 85 ? 15.218 -22.591 31.932 1.00 43.33 823 VAL D N 1
ATOM 3207 C CA . VAL D 1 85 ? 14.870 -21.942 30.674 1.00 44.22 823 VAL D CA 1
ATOM 3208 C C . VAL D 1 85 ? 15.421 -20.524 30.676 1.00 43.86 823 VAL D C 1
ATOM 3209 O O . VAL D 1 85 ? 15.275 -19.792 31.661 1.00 44.52 823 VAL D O 1
ATOM 3213 N N . LEU D 1 86 ? 16.060 -20.148 29.575 1.00 38.53 824 LEU D N 1
ATOM 3214 C CA . LEU D 1 86 ? 16.483 -18.778 29.329 1.00 39.21 824 LEU D CA 1
ATOM 3215 C C . LEU D 1 86 ? 15.506 -18.154 28.339 1.00 37.43 824 LEU D C 1
ATOM 3216 O O . LEU D 1 86 ? 15.402 -18.608 27.194 1.00 43.57 824 LEU D O 1
ATOM 3221 N N . LEU D 1 87 ? 14.777 -17.135 28.788 1.00 41.15 825 LEU D N 1
ATOM 3222 C CA . LEU D 1 87 ? 13.812 -16.437 27.945 1.00 36.24 825 LEU D CA 1
ATOM 3223 C C . LEU D 1 87 ? 14.540 -15.311 27.222 1.00 42.25 825 LEU D C 1
ATOM 3224 O O . LEU D 1 87 ? 14.877 -14.288 27.827 1.00 48.64 825 LEU D O 1
ATOM 3229 N N . LEU D 1 88 ? 14.778 -15.497 25.931 1.00 46.95 826 LEU D N 1
ATOM 3230 C CA . LEU D 1 88 ? 15.686 -14.640 25.170 1.00 46.20 826 LEU D CA 1
ATOM 3231 C C . LEU D 1 88 ? 14.958 -13.939 24.033 1.00 39.77 826 LEU D C 1
ATOM 3232 O O . LEU D 1 88 ? 14.545 -14.604 23.065 1.00 43.32 826 LEU D O 1
ATOM 3237 N N . PRO D 1 89 ? 14.774 -12.619 24.091 1.00 49.35 827 PRO D N 1
ATOM 3238 C CA . PRO D 1 89 ? 14.231 -11.906 22.929 1.00 44.90 827 PRO D CA 1
ATOM 3239 C C . PRO D 1 89 ? 15.157 -12.040 21.729 1.00 46.75 827 PRO D C 1
ATOM 3240 O O . PRO D 1 89 ? 16.356 -12.292 21.866 1.00 44.08 827 PRO D O 1
ATOM 3244 N N . GLU D 1 90 ? 14.585 -11.875 20.535 1.00 46.19 828 GLU D N 1
ATOM 3245 C CA . GLU D 1 90 ? 15.340 -12.032 19.291 1.00 46.29 828 GLU D CA 1
ATOM 3246 C C . GLU D 1 90 ? 15.982 -10.692 18.940 1.00 48.26 828 GLU D C 1
ATOM 3247 O O . GLU D 1 90 ? 15.476 -9.906 18.137 1.00 49.73 828 GLU D O 1
ATOM 3253 N N . TYR D 1 91 ? 17.133 -10.442 19.559 1.00 51.14 829 TYR D N 1
ATOM 3254 C CA . TYR D 1 91 ? 17.817 -9.167 19.426 1.00 57.42 829 TYR D CA 1
ATOM 3255 C C . TYR D 1 91 ? 18.320 -8.951 18.000 1.00 62.08 829 TYR D C 1
ATOM 3256 O O . TYR D 1 91 ? 18.467 -9.886 17.207 1.00 61.32 829 TYR D O 1
ATOM 3265 N N . SER D 1 92 ? 18.590 -7.683 17.688 1.00 64.79 830 SER D N 1
ATOM 3266 C CA . SER D 1 92 ? 18.949 -7.308 16.324 1.00 64.81 830 SER D CA 1
ATOM 3267 C C . SER D 1 92 ? 20.326 -7.834 15.939 1.00 67.38 830 SER D C 1
ATOM 3268 O O . SER D 1 92 ? 20.518 -8.330 14.822 1.00 72.02 830 SER D O 1
ATOM 3271 N N . SER D 1 93 ? 21.297 -7.739 16.846 1.00 64.58 831 SER D N 1
ATOM 3272 C CA . SER D 1 93 ? 22.679 -8.058 16.518 1.00 67.74 831 SER D CA 1
ATOM 3273 C C . SER D 1 93 ? 23.302 -8.894 17.626 1.00 67.56 831 SER D C 1
ATOM 3274 O O . SER D 1 93 ? 22.768 -9.002 18.733 1.00 71.80 831 SER D O 1
ATOM 3277 N N . LYS D 1 94 ? 24.455 -9.487 17.305 1.00 69.26 832 LYS D N 1
ATOM 3278 C CA . LYS D 1 94 ? 25.170 -10.314 18.270 1.00 60.91 832 LYS D CA 1
ATOM 3279 C C . LYS D 1 94 ? 25.745 -9.483 19.409 1.00 61.21 832 LYS D C 1
ATOM 3280 O O . LYS D 1 94 ? 25.773 -9.941 20.558 1.00 64.22 832 LYS D O 1
ATOM 3286 N N . GLU D 1 95 ? 26.199 -8.262 19.114 1.00 67.42 833 GLU D N 1
ATOM 3287 C CA . GLU D 1 95 ? 26.780 -7.424 20.157 1.00 66.10 833 GLU D CA 1
ATOM 3288 C C . GLU D 1 95 ? 25.714 -6.920 21.122 1.00 66.84 833 GLU D C 1
ATOM 3289 O O . GLU D 1 95 ? 25.971 -6.786 22.323 1.00 61.20 833 GLU D O 1
ATOM 3295 N N . LYS D 1 96 ? 24.515 -6.624 20.617 1.00 59.85 834 LYS D N 1
ATOM 3296 C CA . LYS D 1 96 ? 23.408 -6.287 21.506 1.00 60.65 834 LYS D CA 1
ATOM 3297 C C . LYS D 1 96 ? 23.022 -7.482 22.366 1.00 64.57 834 LYS D C 1
ATOM 3298 O O . LYS D 1 96 ? 22.742 -7.333 23.561 1.00 60.12 834 LYS D O 1
ATOM 3304 N N . LEU D 1 97 ? 23.010 -8.678 21.772 1.00 54.95 835 LEU D N 1
ATOM 3305 C CA . LEU D 1 97 ? 22.707 -9.884 22.534 1.00 58.67 835 LEU D CA 1
ATOM 3306 C C . LEU D 1 97 ? 23.731 -10.109 23.638 1.00 61.97 835 LEU D C 1
ATOM 3307 O O . LEU D 1 97 ? 23.368 -10.441 24.772 1.00 57.95 835 LEU D O 1
ATOM 3312 N N . LYS D 1 98 ? 25.017 -9.926 23.327 1.00 65.72 836 LYS D N 1
ATOM 3313 C CA . LYS D 1 98 ? 26.056 -10.081 24.340 1.00 57.94 836 LYS D CA 1
ATOM 3314 C C . LYS D 1 98 ? 25.926 -9.026 25.433 1.00 58.38 836 LYS D C 1
ATOM 3315 O O . LYS D 1 98 ? 26.140 -9.319 26.615 1.00 60.12 836 LYS D O 1
ATOM 3321 N N . GLU D 1 99 ? 25.570 -7.796 25.057 1.00 59.79 837 GLU D N 1
ATOM 3322 C CA . GLU D 1 99 ? 25.473 -6.715 26.033 1.00 56.44 837 GLU D CA 1
ATOM 3323 C C . GLU D 1 99 ? 24.266 -6.899 26.946 1.00 55.45 837 GLU D C 1
ATOM 3324 O O . GLU D 1 99 ? 24.372 -6.746 28.168 1.00 50.97 837 GLU D O 1
ATOM 3330 N N . ARG D 1 100 ? 23.106 -7.223 26.368 1.00 55.51 838 ARG D N 1
ATOM 3331 C CA . ARG D 1 100 ? 21.911 -7.436 27.179 1.00 59.83 838 ARG D CA 1
ATOM 3332 C C . ARG D 1 100 ? 22.038 -8.689 28.037 1.00 54.49 838 ARG D C 1
ATOM 3333 O O . ARG D 1 100 ? 21.549 -8.722 29.172 1.00 47.72 838 ARG D O 1
ATOM 3341 N N . LEU D 1 101 ? 22.686 -9.732 27.512 1.00 53.61 839 LEU D N 1
ATOM 3342 C CA . LEU D 1 101 ? 22.869 -10.956 28.286 1.00 50.10 839 LEU D CA 1
ATOM 3343 C C . LEU D 1 101 ? 23.805 -10.726 29.466 1.00 52.96 839 LEU D C 1
ATOM 3344 O O . LEU D 1 101 ? 23.530 -11.175 30.586 1.00 54.12 839 LEU D O 1
ATOM 3349 N N . LEU D 1 102 ? 24.921 -10.027 29.235 1.00 55.77 840 LEU D N 1
ATOM 3350 C CA . LEU D 1 102 ? 25.858 -9.749 30.320 1.00 59.51 840 LEU D CA 1
ATOM 3351 C C . LEU D 1 102 ? 25.239 -8.828 31.363 1.00 59.37 840 LEU D C 1
ATOM 3352 O O . LEU D 1 102 ? 25.461 -9.004 32.567 1.00 59.77 840 LEU D O 1
ATOM 3357 N N . LYS D 1 103 ? 24.463 -7.836 30.920 1.00 53.13 841 LYS D N 1
ATOM 3358 C CA . LYS D 1 103 ? 23.795 -6.941 31.860 1.00 55.61 841 LYS D CA 1
ATOM 3359 C C . LYS D 1 103 ? 22.806 -7.699 32.737 1.00 54.71 841 LYS D C 1
ATOM 3360 O O . LYS D 1 103 ? 22.611 -7.354 33.908 1.00 54.33 841 LYS D O 1
ATOM 3366 N N . ALA D 1 104 ? 22.176 -8.739 32.189 1.00 56.61 842 ALA D N 1
ATOM 3367 C CA . ALA D 1 104 ? 21.188 -9.489 32.955 1.00 52.56 842 ALA D CA 1
ATOM 3368 C C . ALA D 1 104 ? 21.848 -10.390 33.993 1.00 51.17 842 ALA D C 1
ATOM 3369 O O . ALA D 1 104 ? 21.374 -10.484 35.131 1.00 56.63 842 ALA D O 1
ATOM 3371 N N . ILE D 1 105 ? 22.948 -11.053 33.626 1.00 47.72 843 ILE D N 1
ATOM 3372 C CA . ILE D 1 105 ? 23.528 -12.060 34.510 1.00 53.36 843 ILE D CA 1
ATOM 3373 C C . ILE D 1 105 ? 24.413 -11.461 35.598 1.00 60.24 843 ILE D C 1
ATOM 3374 O O . ILE D 1 105 ? 24.648 -12.117 36.621 1.00 54.07 843 ILE D O 1
ATOM 3379 N N . THR D 1 106 ? 24.911 -10.240 35.417 1.00 61.63 844 THR D N 1
ATOM 3380 C CA . THR D 1 106 ? 25.769 -9.614 36.415 1.00 65.64 844 THR D CA 1
ATOM 3381 C C . THR D 1 106 ? 24.993 -8.789 37.432 1.00 67.23 844 THR D C 1
ATOM 3382 O O . THR D 1 106 ? 25.605 -8.219 38.342 1.00 73.92 844 THR D O 1
ATOM 3386 N N . TYR D 1 107 ? 23.672 -8.712 37.305 1.00 69.04 845 TYR D N 1
ATOM 3387 C CA . TYR D 1 107 ? 22.854 -7.961 38.249 1.00 69.45 845 TYR D CA 1
ATOM 3388 C C . TYR D 1 107 ? 22.699 -8.723 39.561 1.00 67.47 845 TYR D C 1
ATOM 3389 O O . TYR D 1 107 ? 22.800 -9.949 39.594 1.00 72.38 845 TYR D O 1
ATOM 3441 N N . GLY E 2 5 ? -2.887 18.194 29.791 1.00 42.06 5 GLY H N 1
ATOM 3442 C CA . GLY E 2 5 ? -2.180 17.811 28.553 1.00 43.77 5 GLY H CA 1
ATOM 3443 C C . GLY E 2 5 ? -1.317 19.008 28.055 1.00 41.64 5 GLY H C 1
ATOM 3444 O O . GLY E 2 5 ? -1.286 20.023 28.673 1.00 36.44 5 GLY H O 1
ATOM 3445 N N . PHE E 2 6 ? -0.545 18.859 26.803 1.00 45.05 6 PHE H N 1
ATOM 3446 C CA . PHE E 2 6 ? 0.286 19.953 26.307 1.00 52.98 6 PHE H CA 1
ATOM 3447 C C . PHE E 2 6 ? -0.176 20.318 24.882 1.00 45.22 6 PHE H C 1
ATOM 3448 O O . PHE E 2 6 ? 0.590 20.788 24.109 1.00 52.83 6 PHE H O 1
ATOM 3456 N N . TRP E 2 7 ? -1.606 20.074 24.494 1.00 42.49 7 TRP H N 1
ATOM 3457 C CA . TRP E 2 7 ? -2.061 20.414 23.152 1.00 45.98 7 TRP H CA 1
ATOM 3458 C C . TRP E 2 7 ? -1.980 21.930 22.967 1.00 42.49 7 TRP H C 1
ATOM 3459 O O . TRP E 2 7 ? -2.481 22.661 23.752 1.00 45.94 7 TRP H O 1
ATOM 3470 N N . ARG E 2 8 ? -1.250 22.463 21.789 1.00 37.46 8 ARG H N 1
ATOM 3471 C CA . ARG E 2 8 ? -1.128 23.891 21.558 1.00 42.82 8 ARG H CA 1
ATOM 3472 C C . ARG E 2 8 ? -2.503 24.512 21.220 1.00 35.62 8 ARG H C 1
ATOM 3473 O O . ARG E 2 8 ? -2.762 25.610 21.608 1.00 44.78 8 ARG H O 1
ATOM 3481 N N . TYR E 2 9 ? -3.515 23.739 20.414 1.00 39.01 9 TYR H N 1
ATOM 3482 C CA . TYR E 2 9 ? -4.809 24.328 20.089 1.00 39.24 9 TYR H CA 1
ATOM 3483 C C . TYR E 2 9 ? -5.595 24.722 21.376 1.00 43.88 9 TYR H C 1
ATOM 3484 O O . TYR E 2 9 ? -6.304 25.675 21.348 1.00 46.10 9 TYR H O 1
ATOM 3493 N N . VAL E 2 10 ? -5.471 23.914 22.629 1.00 40.69 10 VAL H N 1
ATOM 3494 C CA . VAL E 2 10 ? -6.232 24.317 23.834 1.00 39.38 10 VAL H CA 1
ATOM 3495 C C . VAL E 2 10 ? -5.754 25.691 24.286 1.00 41.55 10 VAL H C 1
ATOM 3496 O O . VAL E 2 10 ? -6.532 26.544 24.554 1.00 45.10 10 VAL H O 1
ATOM 3500 N N . TYR E 2 11 ? -4.322 25.913 24.377 1.00 44.07 11 TYR H N 1
ATOM 3501 C CA . TYR E 2 11 ? -3.734 27.161 24.789 1.00 40.29 11 TYR H CA 1
ATOM 3502 C C . TYR E 2 11 ? -4.124 28.279 23.800 1.00 44.65 11 TYR H C 1
ATOM 3503 O O . TYR E 2 11 ? -4.189 29.397 24.169 1.00 58.36 11 TYR H O 1
ATOM 3512 N N . GLN E 2 12 ? -4.425 27.931 22.381 1.00 48.49 12 GLN H N 1
ATOM 3513 C CA . GLN E 2 12 ? -4.798 28.954 21.403 1.00 55.60 12 GLN H CA 1
ATOM 3514 C C . GLN E 2 12 ? -6.272 29.380 21.572 1.00 44.80 12 GLN H C 1
ATOM 3515 O O . GLN E 2 12 ? -6.563 30.529 21.522 1.00 46.90 12 GLN H O 1
ATOM 3521 N N . LYS E 2 13 ? -7.325 28.345 21.776 1.00 43.48 13 LYS H N 1
ATOM 3522 C CA . LYS E 2 13 ? -8.742 28.721 21.916 1.00 42.72 13 LYS H CA 1
ATOM 3523 C C . LYS E 2 13 ? -9.152 28.939 23.378 1.00 46.25 13 LYS H C 1
ATOM 3524 O O . LYS E 2 13 ? -10.264 29.257 23.615 1.00 48.38 13 LYS H O 1
ATOM 3594 N N . GLY F 2 5 ? -0.238 -20.917 31.268 1.00 43.78 5 GLY I N 1
ATOM 3595 C CA . GLY F 2 5 ? 0.405 -20.492 30.010 1.00 45.84 5 GLY I CA 1
ATOM 3596 C C . GLY F 2 5 ? 0.379 -21.676 28.998 1.00 46.96 5 GLY I C 1
ATOM 3597 O O . GLY F 2 5 ? -0.131 -22.712 29.289 1.00 42.76 5 GLY I O 1
ATOM 3598 N N . PHE F 2 6 ? 1.002 -21.491 27.672 1.00 48.91 6 PHE I N 1
ATOM 3599 C CA . PHE F 2 6 ? 0.984 -22.578 26.699 1.00 50.04 6 PHE I CA 1
ATOM 3600 C C . PHE F 2 6 ? 2.442 -22.908 26.324 1.00 44.57 6 PHE I C 1
ATOM 3601 O O . PHE F 2 6 ? 2.706 -23.308 25.241 1.00 54.31 6 PHE I O 1
ATOM 3609 N N . TRP F 2 7 ? 3.522 -22.719 27.351 1.00 44.14 7 TRP I N 1
ATOM 3610 C CA . TRP F 2 7 ? 4.892 -23.044 26.985 1.00 41.50 7 TRP I CA 1
ATOM 3611 C C . TRP F 2 7 ? 4.981 -24.559 26.804 1.00 43.13 7 TRP I C 1
ATOM 3612 O O . TRP F 2 7 ? 4.631 -25.291 27.666 1.00 50.05 7 TRP I O 1
ATOM 3623 N N . ARG F 2 8 ? 5.494 -25.083 25.515 1.00 36.91 8 ARG I N 1
ATOM 3624 C CA . ARG F 2 8 ? 5.601 -26.505 25.254 1.00 47.68 8 ARG I CA 1
ATOM 3625 C C . ARG F 2 8 ? 6.680 -27.117 26.172 1.00 48.52 8 ARG I C 1
ATOM 3626 O O . ARG F 2 8 ? 6.583 -28.249 26.537 1.00 50.31 8 ARG I O 1
ATOM 3634 N N . TYR F 2 9 ? 7.845 -26.275 26.614 1.00 42.31 9 TYR I N 1
ATOM 3635 C CA . TYR F 2 9 ? 8.871 -26.840 27.478 1.00 36.68 9 TYR I CA 1
ATOM 3636 C C . TYR F 2 9 ? 8.290 -27.225 28.872 1.00 44.30 9 TYR I C 1
ATOM 3637 O O . TYR F 2 9 ? 8.785 -28.112 29.489 1.00 44.78 9 TYR I O 1
ATOM 3646 N N . VAL F 2 10 ? 7.134 -26.475 29.449 1.00 42.55 10 VAL I N 1
ATOM 3647 C CA . VAL F 2 10 ? 6.613 -26.866 30.777 1.00 49.57 10 VAL I CA 1
ATOM 3648 C C . VAL F 2 10 ? 5.916 -28.208 30.611 1.00 40.17 10 VAL I C 1
ATOM 3649 O O . VAL F 2 10 ? 6.043 -29.070 31.416 1.00 47.73 10 VAL I O 1
ATOM 3653 N N . TYR F 2 11 ? 5.103 -28.387 29.423 1.00 40.57 11 TYR I N 1
ATOM 3654 C CA . TYR F 2 11 ? 4.392 -29.606 29.142 1.00 46.27 11 TYR I CA 1
ATOM 3655 C C . TYR F 2 11 ? 5.386 -30.770 28.933 1.00 46.96 11 TYR I C 1
ATOM 3656 O O . TYR F 2 11 ? 5.068 -31.878 29.185 1.00 55.29 11 TYR I O 1
ATOM 3665 N N . GLN F 2 12 ? 6.752 -30.472 28.416 1.00 45.88 12 GLN I N 1
ATOM 3666 C CA . GLN F 2 12 ? 7.754 -31.510 28.176 1.00 56.30 12 GLN I CA 1
ATOM 3667 C C . GLN F 2 12 ? 8.468 -31.957 29.469 1.00 48.06 12 GLN I C 1
ATOM 3668 O O . GLN F 2 12 ? 8.740 -33.101 29.617 1.00 49.45 12 GLN I O 1
ATOM 3674 N N . LYS F 2 13 ? 8.838 -30.964 30.516 1.00 43.90 13 LYS I N 1
ATOM 3675 C CA . LYS F 2 13 ? 9.539 -31.404 31.734 1.00 43.35 13 LYS I CA 1
ATOM 3676 C C . LYS F 2 13 ? 8.570 -31.687 32.886 1.00 42.64 13 LYS I C 1
ATOM 3677 O O . LYS F 2 13 ? 8.991 -32.176 33.874 1.00 46.14 13 LYS I O 1
#

Nearest PDB structures (foldseek):
  7qpb-assembly1_A-2  TM=9.979E-01  e=3.349E-21  Homo sapiens
  8r1g-assembly1_D  TM=9.885E-01  e=1.138E-20  Homo sapiens
  8jrn-assembly1_A  TM=9.935E-01  e=2.628E-20  Homo sapiens
  1d5f-assembly1_A  TM=9.891E-01  e=4.764E-19  Homo sapiens
  6tgk-assembly1_C-2  TM=7.509E-01  e=4.749E-15  Homo sapiens

Foldseek 3Di:
DLPCVLLVVLEAEEAPDDCPDPLNVLVSVLSNPDDPVVQLLLCCQQQVGSDADDPGNNVLNAYEYAAEEADLAAWHYDNPRSYTHAHHHDDSVSNNVRDSVRSVVD/DQPVVLLVVLEEEEAPDDCPDPVNVLVSVLQVPDDLVLVLLLCCQAAVGSDADPPGNNVLNAYEYADEAADPAAWHYDNPNSYTHAHHHDDSVSNNVSDSCRSVVD/DLPCVLLLVQEAEEAPDGCPDPLNVLVCVQSNPDDPVLQQLLCCQAAVGSDADPPGNNVLSAYEYAPEEADLAAWHYDNVNSYIHAHHHPDSVSRNVSPSVSSPPD/DDVVLLLVLEAEEAPDGCPDPQNVLVCVLVVPDDLVLQLLLCVQLAVGSDADPPGNNVLSAYEYAPEEADLDAWHYDRVNSYIHAHHHDDSVSRNVSPSVRSVD/DPDVVVVVD/DVPVVVVVD

GO terms:
  GO:0031398 positive regulation of protein ubiquitination (P, IDA)
  GO:0061630 ubiquitin protein ligase activity (F, IMP)
  GO:0061630 ubiquitin protein ligase activity (F, IDA)
  GO:0004842 ubiquitin-protein transferase activity (F, IDA)
  GO:0032570 response to progesterone (P, IDA)
  GO:0050847 progesterone receptor signaling pathway (P, IDA)
  GO:0070936 protein K48-linked ubiquitination (P, IDA)
  GO:0061630 ubiquitin protein ligase activity (F, EXP)
  GO:0042752 regulation of circadian rhythm (P, IMP)
  GO:2000058 regulation of ubiquitin-dependent protein catabolic process (P, IMP)
  GO:0005515 protein binding (F, IPI)
  GO:0006508 proteolysis (P, TAS)
  GO:0006511 ubiquitin-dependent protein catabolic process (P, TAS)
  GO:0007420 brain development (P, TAS)
  GO:0051865 protein autoubiquitination (P, IDA)

Radius of gyration: 25.55 Å; Cα contacts (8 Å, |Δi|>4): 797; chains: 6; bounding box: 61×69×49 Å